Protein AF-A0A845Z7H1-F1 (afdb_monomer)

pLDDT: mean 70.72, std 16.54, range [29.42, 92.0]

Radius of gyration: 44.75 Å; Cα contacts (8 Å, |Δi|>4): 327; chains: 1; bounding box: 101×128×106 Å

Nearest PDB structures (foldseek):
  3zx6-assembly1_B  TM=3.734E-01  e=5.356E+00  Archaeoglobus fulgidus DSM 4304
  8snb-assembly1_8K  TM=3.273E-01  e=9.529E+00  Strongylocentrotus purpuratus
  8i7r-assembly1_Fm  TM=1.795E-01  e=5.356E+00  Mus musculus

Foldseek 3Di:
DDPPPDPVVVVVCVVVVCLVVLLVVLLVVLVVLLVVLVVLLVVLVVVLVVLLVVLLVLQLVLCCVVVVQDQPCDDPNGGPSSVVSNCLSVPLLVLLLCVLVVVQVVPDPPPPDRVSVVSLVVQLVSQLSSQLSVVVVPDPDDPVSSVVSSVSSNCSSVSSNVSSNSSNVSVVSSVVSVVQSVCCVPPVDRPPDPDDVVVVVVVVVVVVVVVVVVVVVVVVVVVVVVVVVVVVVVVVVVVVVVVVVVVVVVVVVVVVVVVVV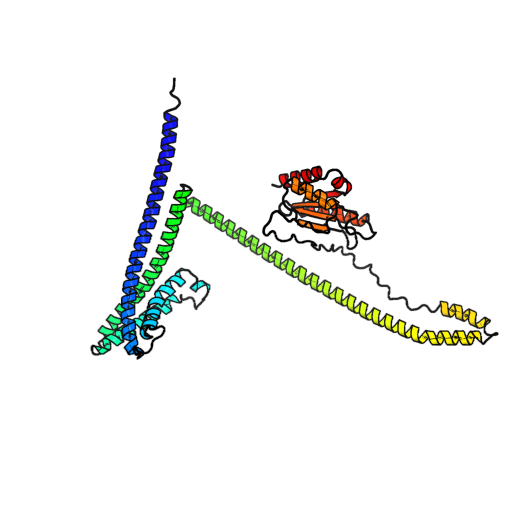VVVVVVVVVVVVVVVVVVVDPPCVVVCVVVVVVVVVPDDPDDPPPPPPPDPDQDFDFDFDDDDDDDDDDPPDPPDPPQDDPLRVLLVVLLVVVVHDAFRWGWDFSDPQAAIWIWTHPPVQLEIETEPPRPRPHDPDYDDPVSVVSVVVVCCCSCPPVVHHYHYDYSVRSVVCSNVVSVVVVVSSVVRD

Sequence (449 aa):
MNEFSSNNQEKLYEQIENKKEYREQLEDRYRNQENTAFFAICLFTTFLLISSIAQFAILDYAFEILLNLDNYEQIFNIPIKTLISLLVTAFLPVACIIDESGILQKRLKFLGISLIWFLFFADICLTFRAISTISSISASKDIWIAVTSLVIAAVLSTSTLYLSGAIVKLFHNWEKARNYLKTVNIYGVDPKPLYKDAEQIKLSEEKEAAKQEAKEAREELEEEKARYEEQIISQETKYTQKIQGLEDKLINYKEYSDSMFELKKNFNPVKKLIVDFASQGKNIFEKLSSLDESVKELNFPQPPQIDVSLDSSDEVIEKPTYYWANYDKSEENLRLPSELSPVGYLLFEAIQKEHLPKPIVREYAPKEGLPKCLVLDFDDYNVVVYCRDEKFKGKETKWNAEDEINFKSRLNNQQSIEGIQGLVFTVEEIMNNPSKISAQIKDIISSKV

Secondary structure (DSSP, 8-state):
---SSHHHHHHHHHHHHHHHHHHHHHHHHHHHHHHHHHHHHHHHHHHHHHHHHHHHHHHHHHHHHHS---TT-EETTEEHHHHHHHHHHHHHHHHHHHHHTTHHHHH---TTS-HHHHHHHHHHHHHHHHHHHHHHTTSS--HHHHHHHHHHHHHHHHHHHHHHHHHHHHHHHHHHHHHHHHHHHHH-S-SS----HHHHHHHHHHHHHHHHHHHHHHHHHHHHHHHHHHHHHHHHHHHHHHHHHHHHHHHHHHHHHHHHHHHHHHHHHHHHHHHHHHHH-TT-HHHHHHHHHHHHS--PPPPP-----S------------PPPP--S-TT-----TT--HHHHHHHHHHHHTTPPPPEEEEE-SSTTSPPEEEEEEGGGTEEEEEE-TTTT--SPPP-HHHHHHHHHHHHHHHHTS--EEEEEEHHHHHH-HHHHHHHHHHHHHT--

Mean predicted aligned error: 22.83 Å

Structure (mmCIF, N/CA/C/O backbone):
data_AF-A0A845Z7H1-F1
#
_entry.id   AF-A0A845Z7H1-F1
#
loop_
_atom_site.group_PDB
_atom_site.id
_atom_site.type_symbol
_atom_site.label_atom_id
_atom_site.label_alt_id
_atom_site.label_comp_id
_atom_site.label_asym_id
_atom_site.label_entity_id
_atom_site.label_seq_id
_atom_site.pdbx_PDB_ins_code
_atom_site.Cartn_x
_atom_site.Cartn_y
_atom_site.Cartn_z
_atom_site.occupancy
_atom_site.B_iso_or_equiv
_atom_site.auth_seq_id
_atom_site.auth_comp_id
_atom_site.auth_asym_id
_atom_site.auth_atom_id
_atom_site.pdbx_PDB_model_num
ATOM 1 N N . MET A 1 1 ? -3.050 66.539 15.053 1.00 35.22 1 MET A N 1
ATOM 2 C CA . MET A 1 1 ? -2.921 66.350 13.595 1.00 35.22 1 MET A CA 1
ATOM 3 C C . MET A 1 1 ? -1.878 65.259 13.394 1.00 35.22 1 MET A C 1
ATOM 5 O O . MET A 1 1 ? -0.847 65.311 14.042 1.00 35.22 1 MET A O 1
ATOM 9 N N . ASN A 1 2 ? -2.268 64.232 12.649 1.00 42.84 2 ASN A N 1
ATOM 10 C CA . ASN A 1 2 ? -1.653 62.924 12.394 1.00 42.84 2 ASN A CA 1
ATOM 11 C C . ASN A 1 2 ? -0.112 62.840 12.336 1.00 42.84 2 ASN A C 1
ATOM 13 O O . ASN A 1 2 ? 0.478 63.271 11.356 1.00 42.84 2 ASN A O 1
ATOM 17 N N . GLU A 1 3 ? 0.504 62.139 13.293 1.00 37.88 3 GLU A N 1
ATOM 18 C CA . GLU A 1 3 ? 1.845 61.528 13.130 1.00 37.88 3 GLU A CA 1
ATOM 19 C C . GLU A 1 3 ? 1.884 60.044 13.553 1.00 37.88 3 GLU A C 1
ATOM 21 O O . GLU A 1 3 ? 2.916 59.388 13.476 1.00 37.88 3 GLU A O 1
ATOM 26 N N . PHE A 1 4 ? 0.745 59.464 13.948 1.00 36.88 4 PHE A N 1
ATOM 27 C CA . PHE A 1 4 ? 0.695 58.111 14.516 1.00 36.88 4 PHE A CA 1
ATOM 28 C C . PHE A 1 4 ? 0.418 56.978 13.513 1.00 36.88 4 PHE A C 1
ATOM 30 O O . PHE A 1 4 ? 0.150 55.859 13.947 1.00 36.88 4 PHE A O 1
ATOM 37 N N . SER A 1 5 ? 0.466 57.213 12.192 1.00 51.06 5 SER A N 1
ATOM 38 C CA . SER A 1 5 ? 0.047 56.173 11.232 1.00 51.06 5 SER A CA 1
ATOM 39 C C . SER A 1 5 ? 0.979 55.830 10.072 1.00 51.06 5 SER A C 1
ATOM 41 O O . SER A 1 5 ? 0.705 54.816 9.449 1.00 51.06 5 SER A O 1
ATOM 43 N N . SER A 1 6 ? 2.071 56.544 9.771 1.00 46.03 6 SER A N 1
ATOM 44 C CA . SER A 1 6 ? 2.917 56.142 8.624 1.00 46.03 6 SER A CA 1
ATOM 45 C C . SER A 1 6 ? 3.868 54.990 8.968 1.00 46.03 6 SER A C 1
ATOM 47 O O . SER A 1 6 ? 3.878 53.976 8.284 1.00 46.03 6 SER A O 1
ATOM 49 N N . ASN A 1 7 ? 4.580 55.084 10.093 1.00 43.78 7 ASN A N 1
ATOM 50 C CA . ASN A 1 7 ? 5.677 54.169 10.438 1.00 43.78 7 ASN A CA 1
ATOM 51 C C . ASN A 1 7 ? 5.209 52.740 10.801 1.00 43.78 7 ASN A C 1
ATOM 53 O O . ASN A 1 7 ? 5.903 51.753 10.567 1.00 43.78 7 ASN A O 1
ATOM 57 N N . ASN A 1 8 ? 4.005 52.616 11.371 1.00 44.16 8 ASN A N 1
ATOM 58 C CA . ASN A 1 8 ? 3.386 51.314 11.649 1.00 44.16 8 ASN A CA 1
ATOM 59 C C . ASN A 1 8 ? 2.698 50.723 10.414 1.00 44.16 8 ASN A C 1
ATOM 61 O O . ASN A 1 8 ? 2.607 49.504 10.312 1.00 44.16 8 ASN A O 1
ATOM 65 N N . GLN A 1 9 ? 2.229 51.561 9.482 1.00 40.62 9 GLN A N 1
ATOM 66 C CA . GLN A 1 9 ? 1.719 51.085 8.199 1.00 40.62 9 GLN A CA 1
ATOM 67 C C . GLN A 1 9 ? 2.874 50.598 7.321 1.00 40.62 9 GLN A C 1
ATOM 69 O O . GLN A 1 9 ? 2.785 49.481 6.835 1.00 40.62 9 GLN A O 1
ATOM 74 N N . GLU A 1 10 ? 3.977 51.343 7.200 1.00 42.78 10 GLU A N 1
ATOM 75 C CA . GLU A 1 10 ? 5.182 50.918 6.463 1.00 42.78 10 GLU A CA 1
ATOM 76 C C . GLU A 1 10 ? 5.733 49.580 6.961 1.00 42.78 10 GLU A C 1
ATOM 78 O O . GLU A 1 10 ? 5.931 48.680 6.155 1.00 42.78 10 GLU A O 1
ATOM 83 N N . LYS A 1 11 ? 5.867 49.379 8.281 1.00 46.50 11 LYS A N 1
ATOM 84 C CA . LYS A 1 11 ? 6.309 48.084 8.837 1.00 46.50 11 LYS A CA 1
ATOM 85 C C . LYS A 1 11 ? 5.337 46.933 8.572 1.00 46.50 11 LYS A C 1
ATOM 87 O O . LYS A 1 11 ? 5.766 45.790 8.419 1.00 46.50 11 LYS A O 1
ATOM 92 N N . LEU A 1 12 ? 4.032 47.210 8.552 1.00 36.19 12 LEU A N 1
ATOM 93 C CA . LEU A 1 12 ? 3.015 46.205 8.241 1.00 36.19 12 LEU A CA 1
ATOM 94 C C . LEU A 1 12 ? 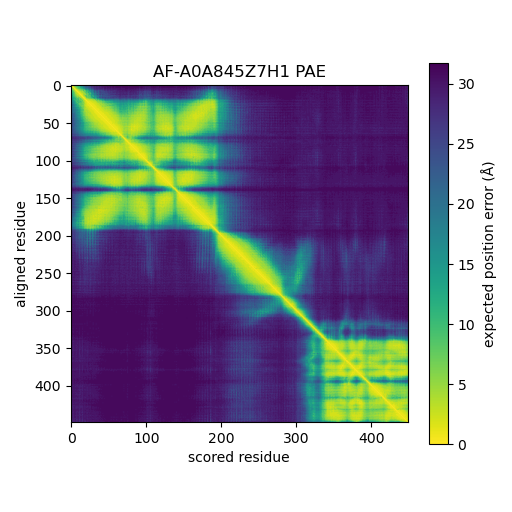3.033 45.864 6.743 1.00 36.19 12 LEU A C 1
ATOM 96 O O . LEU A 1 12 ? 2.960 44.690 6.390 1.00 36.19 12 LEU A O 1
ATOM 100 N N . TYR A 1 13 ? 3.174 46.872 5.878 1.00 37.25 13 TYR A N 1
ATOM 101 C CA . TYR A 1 13 ? 3.313 46.702 4.434 1.00 37.25 13 TYR A CA 1
ATOM 102 C C . TYR A 1 13 ? 4.605 45.959 4.090 1.00 37.25 13 TYR A C 1
ATOM 104 O O . TYR A 1 13 ? 4.512 44.966 3.385 1.00 37.25 13 TYR A O 1
ATOM 112 N N . GLU A 1 14 ? 5.753 46.296 4.685 1.00 44.53 14 GLU A N 1
ATOM 113 C CA . GLU A 1 14 ? 7.002 45.533 4.530 1.00 44.53 14 GLU A CA 1
ATOM 114 C C . GLU A 1 14 ? 6.858 44.077 4.995 1.00 44.53 14 GLU A C 1
ATOM 116 O O . GLU A 1 14 ? 7.369 43.172 4.342 1.00 44.53 14 GLU A O 1
ATOM 121 N N . GLN A 1 15 ? 6.170 43.797 6.110 1.00 48.41 15 GLN A N 1
ATOM 122 C CA . GLN A 1 15 ? 5.956 42.413 6.563 1.00 48.41 15 GLN A CA 1
ATOM 123 C C . GLN A 1 15 ? 5.008 41.620 5.653 1.00 48.41 15 GLN A C 1
ATOM 125 O O . GLN A 1 15 ? 5.176 40.408 5.497 1.00 48.41 15 GLN A O 1
ATOM 130 N N . ILE A 1 16 ? 4.001 42.274 5.072 1.00 47.12 16 ILE A N 1
ATOM 131 C CA . ILE A 1 16 ? 3.050 41.658 4.138 1.00 47.12 16 ILE A CA 1
ATOM 132 C C . ILE A 1 16 ? 3.704 41.457 2.764 1.00 47.12 16 ILE A C 1
ATOM 134 O O . ILE A 1 16 ? 3.537 40.400 2.157 1.00 47.12 16 ILE A O 1
ATOM 138 N N . GLU A 1 17 ? 4.481 42.433 2.303 1.00 43.88 17 GLU A N 1
ATOM 139 C CA . GLU A 1 17 ? 5.215 42.420 1.039 1.00 43.88 17 GLU A CA 1
ATOM 140 C C . GLU A 1 17 ? 6.346 41.388 1.076 1.00 43.88 17 GLU A C 1
ATOM 142 O O . GLU A 1 17 ? 6.389 40.533 0.198 1.00 43.88 17 GLU A O 1
ATOM 147 N N . ASN A 1 18 ? 7.125 41.313 2.164 1.00 55.19 18 ASN A N 1
ATOM 148 C CA . ASN A 1 18 ? 8.117 40.247 2.361 1.00 55.19 18 ASN A CA 1
ATOM 149 C C . ASN A 1 18 ? 7.481 38.848 2.416 1.00 55.19 18 ASN A C 1
ATOM 151 O O . ASN A 1 18 ? 8.069 37.889 1.924 1.00 55.19 18 ASN A O 1
ATOM 155 N N . LYS A 1 19 ? 6.274 38.691 2.984 1.00 63.94 19 LYS A N 1
ATOM 156 C CA . LYS A 1 19 ? 5.549 37.403 2.960 1.00 63.94 19 LYS A CA 1
ATOM 157 C C . LYS A 1 19 ? 5.060 37.036 1.562 1.00 63.94 19 LYS A C 1
ATOM 159 O O . LYS A 1 19 ? 5.044 35.855 1.219 1.00 63.94 19 LYS A O 1
ATOM 164 N N . LYS A 1 20 ? 4.650 38.026 0.769 1.00 69.44 20 LYS A N 1
ATOM 165 C CA . LYS A 1 20 ? 4.206 37.827 -0.612 1.00 69.44 20 LYS A CA 1
ATOM 166 C C . LYS A 1 20 ? 5.384 37.499 -1.528 1.00 69.44 20 LYS A C 1
ATOM 168 O O . LYS A 1 20 ? 5.313 36.514 -2.251 1.00 69.44 20 LYS A O 1
ATOM 173 N N . GLU A 1 21 ? 6.478 38.244 -1.426 1.00 74.62 21 GLU A N 1
ATOM 174 C CA . GLU A 1 21 ? 7.704 38.010 -2.190 1.00 74.62 21 GLU A CA 1
ATOM 175 C C . GLU A 1 21 ? 8.341 36.662 -1.821 1.00 74.62 21 GLU A C 1
ATOM 177 O O . GLU A 1 21 ? 8.703 35.880 -2.697 1.00 74.62 21 GLU A O 1
ATOM 182 N N . TYR A 1 22 ? 8.387 36.314 -0.530 1.00 74.25 22 TYR A N 1
ATOM 183 C CA . TYR A 1 22 ? 8.849 34.999 -0.075 1.00 74.25 22 TYR A CA 1
ATOM 184 C C . TYR A 1 22 ? 7.994 33.854 -0.632 1.00 74.25 22 TYR A C 1
ATOM 186 O O . TYR A 1 22 ? 8.519 32.820 -1.051 1.00 74.25 22 TYR A O 1
ATOM 194 N N . ARG A 1 23 ? 6.671 34.038 -0.677 1.00 74.00 23 ARG A N 1
ATOM 195 C CA . ARG A 1 23 ? 5.751 33.073 -1.279 1.00 74.00 23 ARG A CA 1
ATOM 196 C C . ARG A 1 23 ? 5.980 32.938 -2.785 1.00 74.00 23 ARG A C 1
ATOM 198 O O . ARG A 1 23 ? 6.077 31.813 -3.259 1.00 74.00 23 ARG A O 1
ATOM 205 N N . GLU A 1 24 ? 6.117 34.043 -3.514 1.00 82.69 24 GLU A N 1
ATOM 206 C CA . GLU A 1 24 ? 6.409 34.037 -4.956 1.00 82.69 24 GLU A CA 1
ATOM 207 C C . GLU A 1 24 ? 7.746 33.331 -5.250 1.00 82.69 24 GLU A C 1
ATOM 209 O O . GLU A 1 24 ? 7.812 32.466 -6.121 1.00 82.69 24 GLU A O 1
ATOM 214 N N . GLN A 1 25 ? 8.785 33.579 -4.444 1.00 82.62 25 GLN A N 1
ATOM 215 C CA . GLN A 1 25 ? 10.073 32.883 -4.553 1.00 82.62 25 GLN A CA 1
ATOM 216 C C . GLN A 1 25 ? 9.963 31.367 -4.300 1.00 82.62 25 GLN A C 1
ATOM 218 O O . GLN A 1 25 ? 10.663 30.574 -4.941 1.00 82.62 25 GLN A O 1
ATOM 223 N N . LEU A 1 26 ? 9.110 30.938 -3.363 1.00 79.75 26 LEU A N 1
ATOM 224 C CA . LEU A 1 26 ? 8.844 29.519 -3.109 1.00 79.75 26 LEU A CA 1
ATOM 225 C C . LEU A 1 26 ? 8.055 28.876 -4.253 1.00 79.75 26 LEU A C 1
ATOM 227 O O . LEU A 1 26 ? 8.412 27.779 -4.691 1.00 79.75 26 LEU A O 1
AT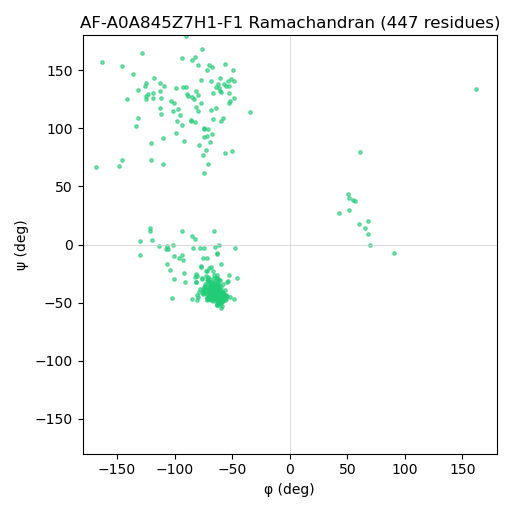OM 231 N N . GLU A 1 27 ? 7.016 29.550 -4.747 1.00 85.31 27 GLU A N 1
ATOM 232 C CA . GLU A 1 27 ? 6.223 29.096 -5.891 1.00 85.31 27 GLU A CA 1
ATOM 233 C C . GLU A 1 27 ? 7.120 28.919 -7.122 1.00 85.31 27 GLU A C 1
ATOM 235 O O . GLU A 1 27 ? 7.133 27.836 -7.711 1.00 85.31 27 GLU A O 1
ATOM 240 N N . ASP A 1 28 ? 7.962 29.903 -7.447 1.00 88.25 28 ASP A N 1
ATOM 241 C CA . ASP A 1 28 ? 8.899 29.825 -8.571 1.00 88.25 28 ASP A CA 1
ATOM 242 C C . ASP A 1 28 ? 9.927 28.702 -8.405 1.00 88.25 28 ASP A C 1
ATOM 244 O O . ASP A 1 28 ? 10.210 27.963 -9.354 1.00 88.25 28 ASP A O 1
ATOM 248 N N . ARG A 1 29 ? 10.458 28.502 -7.193 1.00 84.94 29 ARG A N 1
ATOM 249 C CA . ARG A 1 29 ? 11.398 27.409 -6.911 1.00 84.94 29 ARG A CA 1
ATOM 250 C C . ARG A 1 29 ? 10.763 26.042 -7.157 1.00 84.94 29 ARG A C 1
ATOM 252 O O . ARG A 1 29 ? 11.363 25.208 -7.841 1.00 84.94 29 ARG A O 1
ATOM 259 N N . TYR A 1 30 ? 9.580 25.793 -6.594 1.00 85.19 30 TYR A N 1
ATOM 260 C CA . TYR A 1 30 ? 8.906 24.499 -6.727 1.00 85.19 30 TYR A CA 1
ATOM 261 C C . TYR A 1 30 ? 8.366 24.275 -8.139 1.00 85.19 30 TYR A C 1
ATOM 263 O O . TYR A 1 30 ? 8.460 23.160 -8.652 1.00 85.19 30 TYR A O 1
ATOM 271 N N . ARG A 1 31 ? 7.915 25.332 -8.817 1.00 87.38 31 ARG A N 1
ATOM 272 C CA . ARG A 1 31 ? 7.506 25.286 -10.223 1.00 87.38 31 ARG A CA 1
ATOM 273 C C . ARG A 1 31 ? 8.679 24.991 -11.154 1.00 87.38 31 ARG A C 1
ATOM 275 O O . ARG A 1 31 ? 8.542 24.204 -12.087 1.00 87.38 31 ARG A O 1
ATOM 282 N N . ASN A 1 32 ? 9.856 25.556 -10.886 1.00 89.31 32 ASN A N 1
ATOM 283 C CA . ASN A 1 32 ? 11.059 25.238 -11.650 1.00 89.31 32 ASN A CA 1
ATOM 284 C C . ASN A 1 32 ? 11.520 23.787 -11.414 1.00 89.31 32 ASN A C 1
ATOM 286 O O . ASN A 1 32 ? 11.911 23.102 -12.360 1.00 89.31 32 ASN A O 1
ATOM 290 N N . GLN A 1 33 ? 11.423 23.283 -10.177 1.00 85.94 33 GLN A N 1
ATOM 291 C CA . GLN A 1 33 ? 11.688 21.871 -9.868 1.00 85.94 33 GLN A CA 1
ATOM 292 C C . GLN A 1 33 ? 10.708 20.929 -10.579 1.00 85.94 33 GLN A C 1
ATOM 294 O O . GLN A 1 33 ? 11.145 19.934 -11.156 1.00 85.94 33 GLN A O 1
ATOM 299 N N . GLU A 1 34 ? 9.413 21.257 -10.586 1.00 88.88 34 GLU A N 1
ATOM 300 C CA . GLU A 1 34 ? 8.383 20.516 -11.320 1.00 88.88 34 GLU A CA 1
ATOM 301 C C . GLU A 1 34 ? 8.698 20.479 -12.822 1.00 88.88 34 GLU A C 1
ATOM 303 O O . GLU A 1 34 ? 8.797 19.400 -13.406 1.00 88.88 34 GLU A O 1
ATOM 308 N N . ASN A 1 35 ? 8.933 21.641 -13.436 1.00 88.25 35 ASN A N 1
ATOM 309 C CA . ASN A 1 35 ? 9.219 21.751 -14.868 1.00 88.25 35 ASN A CA 1
ATOM 310 C C . ASN A 1 35 ? 10.500 21.009 -15.264 1.00 88.25 35 ASN A C 1
ATOM 312 O O . ASN A 1 35 ? 10.521 20.309 -16.275 1.00 88.25 35 ASN A O 1
ATOM 316 N N . THR A 1 36 ? 11.559 21.126 -14.460 1.00 89.25 36 THR A N 1
ATOM 317 C CA . THR A 1 36 ? 12.836 20.448 -14.719 1.00 89.25 36 THR A CA 1
ATOM 318 C C . THR A 1 36 ? 12.678 18.932 -14.624 1.00 89.25 36 THR A C 1
ATOM 320 O O . THR A 1 36 ? 13.153 18.209 -15.500 1.00 89.25 36 THR A O 1
ATOM 323 N N . ALA A 1 37 ? 11.977 18.437 -13.596 1.00 86.94 37 ALA A N 1
ATOM 324 C CA . ALA A 1 37 ? 11.709 17.010 -13.443 1.00 86.94 37 ALA A CA 1
ATOM 325 C C . ALA A 1 37 ? 10.843 16.478 -14.593 1.00 86.94 37 ALA A C 1
ATOM 327 O O . ALA A 1 37 ? 11.171 15.446 -15.174 1.00 86.94 37 ALA A O 1
ATOM 328 N N . PHE A 1 38 ? 9.793 17.207 -14.979 1.00 89.31 38 PHE A N 1
ATOM 329 C CA . PHE A 1 38 ? 8.931 16.841 -16.102 1.00 89.31 38 PHE A CA 1
ATOM 330 C C . PHE A 1 38 ? 9.697 16.791 -17.430 1.00 89.31 38 PHE A C 1
ATOM 332 O O . PHE A 1 38 ? 9.595 15.815 -18.172 1.00 89.31 38 PHE A O 1
ATOM 339 N N . PHE A 1 39 ? 10.520 17.804 -17.713 1.00 91.06 39 PHE A N 1
ATOM 340 C CA . PHE A 1 39 ? 11.345 17.829 -18.918 1.00 91.06 39 PHE A CA 1
ATOM 341 C C . PHE A 1 39 ? 12.339 16.658 -18.953 1.00 91.06 39 PHE A C 1
ATOM 343 O O . PHE A 1 39 ? 12.476 15.995 -19.982 1.00 91.06 39 PHE A O 1
ATOM 350 N N . ALA A 1 40 ? 12.980 16.351 -17.821 1.00 89.44 40 ALA A N 1
ATOM 351 C CA . ALA A 1 40 ? 13.879 15.208 -17.703 1.00 89.44 40 ALA A CA 1
ATOM 352 C C . ALA A 1 40 ? 13.153 13.867 -17.921 1.00 89.44 40 ALA A C 1
ATOM 354 O O . ALA A 1 40 ? 13.683 13.000 -18.616 1.00 89.44 40 ALA A O 1
ATOM 355 N N . ILE A 1 41 ? 11.926 13.711 -17.403 1.00 90.31 41 ILE A N 1
ATOM 356 C CA . ILE A 1 41 ? 11.082 12.529 -17.655 1.00 90.31 41 ILE A CA 1
ATOM 357 C C . ILE A 1 41 ? 10.812 12.380 -19.153 1.00 90.31 41 ILE A C 1
ATOM 359 O O . ILE A 1 41 ? 11.030 11.300 -19.700 1.00 90.31 41 ILE A O 1
ATOM 363 N N . CYS A 1 42 ? 10.382 13.443 -19.836 1.00 90.50 42 CYS A N 1
ATOM 364 C CA . CYS A 1 42 ? 10.113 13.413 -21.277 1.00 90.50 42 CYS A CA 1
ATOM 365 C C . CYS A 1 42 ? 11.360 13.034 -22.089 1.00 90.50 42 CYS A C 1
ATOM 367 O O . CYS A 1 42 ? 11.291 12.198 -22.994 1.00 90.50 42 CYS A O 1
ATOM 369 N N . LEU A 1 43 ? 12.511 13.610 -21.739 1.00 92.00 43 LEU A N 1
ATOM 370 C CA . LEU A 1 43 ? 13.786 13.331 -22.392 1.00 92.00 43 LEU A CA 1
ATOM 371 C C . LEU A 1 43 ? 14.195 11.865 -22.201 1.00 92.00 43 LEU A C 1
ATOM 373 O O . LEU A 1 43 ? 14.444 11.170 -23.185 1.00 92.00 43 LEU A O 1
ATOM 377 N N . PHE A 1 44 ? 14.191 11.354 -20.967 1.00 89.81 44 PHE A N 1
ATOM 378 C CA . PHE A 1 44 ? 14.535 9.954 -20.700 1.00 89.81 44 PHE A CA 1
ATOM 379 C C . PHE A 1 44 ? 13.535 8.969 -21.293 1.00 89.81 44 PHE A C 1
ATOM 381 O O . PHE A 1 44 ? 13.950 7.930 -21.799 1.00 89.81 44 PHE A O 1
ATOM 388 N N . THR A 1 45 ? 12.247 9.309 -21.314 1.00 87.69 45 THR A N 1
ATOM 389 C CA . THR A 1 45 ? 11.226 8.492 -21.983 1.00 87.69 45 THR A CA 1
ATOM 390 C C . THR A 1 45 ? 11.504 8.412 -23.481 1.00 87.69 45 THR A C 1
ATOM 392 O O . THR A 1 45 ? 11.435 7.332 -24.053 1.00 87.69 45 THR A O 1
ATOM 395 N N . THR A 1 46 ? 11.898 9.521 -24.113 1.00 88.88 46 THR A N 1
ATOM 396 C CA . THR A 1 46 ? 12.258 9.541 -25.540 1.00 88.88 46 THR A CA 1
ATOM 397 C C . THR A 1 46 ? 13.477 8.656 -25.820 1.00 88.88 46 THR A C 1
ATOM 399 O O . THR A 1 46 ? 13.445 7.846 -26.745 1.00 88.88 46 THR A O 1
ATOM 402 N N . PHE A 1 47 ? 14.528 8.743 -24.996 1.00 87.88 47 PHE A N 1
ATOM 403 C CA . PHE A 1 47 ? 15.701 7.867 -25.120 1.00 87.88 47 PHE A CA 1
ATOM 404 C C . PHE A 1 47 ? 15.356 6.390 -24.913 1.00 87.88 47 PHE A C 1
ATOM 406 O O . PHE A 1 47 ? 15.815 5.543 -25.681 1.00 87.88 47 PHE A O 1
ATOM 413 N N . LEU A 1 48 ? 14.521 6.084 -23.917 1.00 88.25 48 LEU A N 1
ATOM 414 C CA . LEU A 1 48 ? 14.044 4.729 -23.658 1.00 88.25 48 LEU A CA 1
ATOM 415 C C . LEU A 1 48 ? 13.284 4.179 -24.869 1.00 88.25 48 LEU A C 1
ATOM 417 O O . LEU A 1 48 ? 13.502 3.036 -25.263 1.00 88.25 48 LEU A O 1
ATOM 421 N N . LEU A 1 49 ? 12.430 4.998 -25.484 1.00 87.00 49 LEU A N 1
ATOM 422 C CA . LEU A 1 49 ? 11.613 4.622 -26.636 1.00 87.00 49 LEU A CA 1
ATOM 423 C C . LEU A 1 49 ? 12.490 4.327 -27.861 1.00 87.00 49 LEU A C 1
ATOM 425 O O . LEU A 1 49 ? 12.315 3.294 -28.500 1.00 87.00 49 LEU A O 1
ATOM 429 N N . ILE A 1 50 ? 13.488 5.172 -28.140 1.00 86.75 50 ILE A N 1
ATOM 430 C CA . ILE A 1 50 ? 14.454 4.947 -29.229 1.00 86.75 50 ILE A CA 1
ATOM 431 C C . ILE A 1 50 ? 15.239 3.646 -29.002 1.00 86.75 50 ILE A C 1
ATOM 433 O O . ILE A 1 50 ? 15.341 2.828 -29.915 1.00 86.75 50 ILE A O 1
ATOM 437 N N . SER A 1 51 ? 15.756 3.434 -27.786 1.00 85.81 51 SER A N 1
ATOM 438 C CA . SER A 1 51 ? 16.501 2.218 -27.423 1.00 85.81 51 SER A CA 1
ATOM 439 C C . SER A 1 51 ? 15.633 0.960 -27.557 1.00 85.81 51 SER A C 1
ATOM 441 O O . SER A 1 51 ? 16.041 -0.029 -28.165 1.00 85.81 51 SER A O 1
ATOM 443 N N . SER A 1 52 ? 14.383 1.040 -27.094 1.00 86.75 52 SER A N 1
ATOM 444 C CA . SER A 1 52 ? 13.412 -0.055 -27.177 1.00 86.75 52 SER A CA 1
ATOM 445 C C . SER A 1 52 ? 13.031 -0.373 -28.623 1.00 86.75 52 SER A C 1
ATOM 447 O O . SER A 1 52 ? 12.996 -1.539 -28.993 1.00 86.75 52 SER A O 1
ATOM 449 N N . ILE A 1 53 ? 12.803 0.631 -29.480 1.00 87.81 53 ILE A N 1
ATOM 450 C CA . ILE A 1 53 ? 12.529 0.405 -30.911 1.00 87.81 53 ILE A CA 1
ATOM 451 C C . ILE A 1 53 ? 13.721 -0.276 -31.590 1.00 87.81 53 ILE A C 1
ATOM 453 O O . ILE A 1 53 ? 13.527 -1.202 -32.378 1.00 87.81 53 ILE A O 1
ATOM 457 N N . ALA A 1 54 ? 14.949 0.154 -31.282 1.00 86.44 54 ALA A N 1
ATOM 458 C CA . ALA A 1 54 ? 16.153 -0.459 -31.834 1.00 86.44 54 ALA A CA 1
ATOM 459 C C . ALA A 1 54 ? 16.279 -1.931 -31.411 1.00 86.44 54 ALA A C 1
ATOM 461 O O . ALA A 1 54 ? 16.513 -2.797 -32.254 1.00 86.44 54 ALA A O 1
ATOM 462 N N . GLN A 1 55 ? 16.062 -2.226 -30.127 1.00 87.44 55 GLN A N 1
ATOM 463 C CA . GLN A 1 55 ? 16.071 -3.592 -29.612 1.00 87.44 55 GLN A CA 1
ATOM 464 C C . GLN A 1 55 ? 14.953 -4.440 -30.235 1.00 87.44 55 GLN A C 1
ATOM 466 O O . GLN A 1 55 ? 15.208 -5.551 -30.690 1.00 87.44 55 GLN A O 1
ATOM 471 N N . PHE A 1 56 ? 13.738 -3.901 -30.331 1.00 90.06 56 PHE A N 1
ATOM 472 C CA . PHE A 1 56 ? 12.595 -4.563 -30.955 1.00 90.06 56 PHE A CA 1
ATOM 473 C C . PHE A 1 56 ? 12.871 -4.948 -32.412 1.00 90.06 56 PHE A C 1
ATOM 475 O O . PHE A 1 56 ? 12.638 -6.093 -32.787 1.00 90.06 56 PHE A O 1
ATOM 482 N N . ALA A 1 57 ? 13.414 -4.032 -33.219 1.00 87.62 57 ALA A N 1
ATOM 483 C CA . ALA A 1 57 ? 13.722 -4.299 -34.624 1.00 87.62 57 ALA A CA 1
ATOM 484 C C . ALA A 1 57 ? 14.760 -5.424 -34.787 1.00 87.62 57 ALA A C 1
ATOM 486 O O . ALA A 1 57 ? 14.631 -6.275 -35.667 1.00 87.62 57 ALA A O 1
ATOM 487 N N . ILE A 1 58 ? 15.770 -5.455 -33.910 1.00 86.38 58 ILE A N 1
ATOM 488 C CA . ILE A 1 58 ? 16.777 -6.523 -33.871 1.00 86.38 58 ILE A CA 1
ATOM 489 C C . ILE A 1 58 ? 16.126 -7.865 -33.514 1.00 86.38 58 ILE A C 1
ATOM 491 O O . ILE A 1 58 ? 16.419 -8.876 -34.150 1.00 86.38 58 ILE A O 1
ATOM 495 N N . LEU A 1 59 ? 15.249 -7.888 -32.507 1.00 86.56 59 LEU A N 1
ATOM 496 C CA . LEU A 1 59 ? 14.589 -9.111 -32.050 1.00 86.56 59 LEU A CA 1
ATOM 497 C C . LEU A 1 59 ? 13.574 -9.647 -33.061 1.00 86.56 59 LEU A C 1
ATOM 499 O O . LEU A 1 59 ? 13.568 -10.846 -33.317 1.00 86.56 59 LEU A O 1
ATOM 503 N N . ASP A 1 60 ? 12.761 -8.781 -33.670 1.00 86.31 60 ASP A N 1
ATOM 504 C CA . ASP A 1 60 ? 11.763 -9.158 -34.682 1.00 86.31 60 ASP A CA 1
ATOM 505 C C . ASP A 1 60 ? 12.416 -9.840 -35.886 1.00 86.31 60 ASP A C 1
ATOM 507 O O . ASP A 1 60 ? 11.998 -10.928 -36.285 1.00 86.31 60 ASP A O 1
ATOM 511 N N . TYR A 1 61 ? 13.517 -9.271 -36.382 1.00 84.69 61 TYR A N 1
ATOM 512 C CA . TYR A 1 61 ? 14.276 -9.876 -37.471 1.00 84.69 61 TYR A CA 1
ATOM 513 C C . TYR A 1 61 ? 15.013 -11.154 -37.032 1.00 84.69 61 TYR A C 1
ATOM 515 O O . TYR A 1 61 ? 15.044 -12.144 -37.761 1.00 84.69 61 TYR A O 1
ATOM 523 N N . ALA A 1 62 ? 15.591 -11.184 -35.827 1.00 85.19 62 ALA A N 1
ATOM 524 C CA . ALA A 1 62 ? 16.295 -12.370 -35.343 1.00 85.19 62 ALA A CA 1
ATOM 525 C C . ALA A 1 62 ? 15.365 -13.555 -35.056 1.00 85.19 62 ALA A C 1
ATOM 527 O O . ALA A 1 62 ? 15.769 -14.693 -35.277 1.00 85.19 62 ALA A O 1
ATOM 528 N N . PHE A 1 63 ? 14.150 -13.327 -34.551 1.00 84.31 63 PHE A N 1
ATOM 529 C CA . PHE A 1 63 ? 13.204 -14.399 -34.228 1.00 84.31 63 PHE A CA 1
ATOM 530 C C . PHE A 1 63 ? 12.615 -15.075 -35.458 1.00 84.31 63 PHE A C 1
ATOM 532 O O . PHE A 1 63 ? 12.347 -16.273 -35.392 1.00 84.31 63 PHE A O 1
ATOM 539 N N . GLU A 1 64 ? 12.507 -14.370 -36.583 1.00 81.81 64 GLU A N 1
ATOM 540 C CA . GLU A 1 64 ? 12.217 -14.998 -37.876 1.00 81.81 64 GLU A CA 1
ATOM 541 C C . GLU A 1 64 ? 13.226 -16.118 -38.176 1.00 81.81 64 GLU A C 1
ATOM 543 O O . GLU A 1 64 ? 12.843 -17.235 -38.507 1.00 81.81 64 GLU A O 1
ATOM 548 N N . ILE A 1 65 ? 14.515 -15.856 -37.941 1.00 80.25 65 ILE A N 1
ATOM 549 C CA . ILE A 1 65 ? 15.603 -16.807 -38.199 1.00 80.25 65 ILE A CA 1
ATOM 550 C C . ILE A 1 65 ? 15.734 -17.857 -37.082 1.00 80.25 65 ILE A C 1
ATOM 552 O O . ILE A 1 65 ? 15.909 -19.042 -37.353 1.00 80.25 65 ILE A O 1
ATOM 556 N N . LEU A 1 66 ? 15.690 -17.435 -35.814 1.00 79.44 66 LEU A N 1
ATOM 557 C CA . LEU A 1 66 ? 15.969 -18.285 -34.648 1.00 79.44 66 LEU A CA 1
ATOM 558 C C . LEU A 1 66 ? 14.842 -19.265 -34.331 1.00 79.44 66 LEU A C 1
ATOM 560 O O . LEU A 1 66 ? 15.111 -20.369 -33.861 1.00 79.44 66 LEU A O 1
ATOM 564 N N . LEU A 1 67 ? 13.595 -18.840 -34.526 1.00 78.62 67 LEU A N 1
ATOM 565 C CA . LEU A 1 67 ? 12.407 -19.622 -34.190 1.00 78.62 67 LEU A CA 1
ATOM 566 C C . LEU A 1 67 ? 11.712 -20.177 -35.438 1.00 78.62 67 LEU A C 1
ATOM 568 O O . LEU A 1 67 ? 10.734 -20.904 -35.297 1.00 78.62 67 LEU A O 1
ATOM 572 N N . ASN A 1 68 ? 12.231 -19.868 -36.636 1.00 75.25 68 ASN A N 1
ATOM 573 C CA . ASN A 1 68 ? 11.650 -20.247 -37.924 1.00 75.25 68 ASN A CA 1
ATOM 574 C C . ASN A 1 68 ? 10.158 -19.866 -38.015 1.00 75.25 68 ASN A C 1
ATOM 576 O O . ASN A 1 68 ? 9.329 -20.651 -38.473 1.00 75.25 68 ASN A O 1
ATOM 580 N N . LEU A 1 69 ? 9.823 -18.684 -37.485 1.00 72.50 69 LEU A N 1
ATOM 581 C CA . LEU A 1 69 ? 8.457 -18.173 -37.414 1.00 72.50 69 LEU A CA 1
ATOM 582 C C . LEU A 1 69 ? 8.114 -17.467 -38.725 1.00 72.50 69 LEU A C 1
ATOM 584 O O . LEU A 1 69 ? 8.579 -16.354 -38.979 1.00 72.50 69 LEU A O 1
ATOM 588 N N . ASP A 1 70 ? 7.277 -18.110 -39.534 1.00 64.81 70 ASP A N 1
ATOM 589 C CA . ASP A 1 70 ? 6.759 -17.538 -40.773 1.00 64.81 70 ASP A CA 1
ATOM 590 C C . ASP A 1 70 ? 5.737 -16.418 -40.505 1.00 64.81 70 ASP A C 1
ATOM 592 O O . ASP A 1 70 ? 4.961 -16.454 -39.548 1.00 64.81 70 ASP A O 1
ATOM 596 N N . ASN A 1 71 ? 5.652 -15.446 -41.421 1.00 66.38 71 ASN A N 1
ATOM 597 C CA . ASN A 1 71 ? 4.701 -14.320 -41.345 1.00 66.38 71 ASN A CA 1
ATOM 598 C C . ASN A 1 71 ? 3.212 -14.738 -41.407 1.00 66.38 71 ASN A C 1
ATOM 600 O O . ASN A 1 71 ? 2.321 -13.898 -41.237 1.00 66.38 71 ASN A O 1
ATOM 604 N N . TYR A 1 72 ? 2.940 -16.016 -41.683 1.00 66.69 72 TYR A N 1
ATOM 605 C CA . TYR A 1 72 ? 1.598 -16.585 -41.783 1.00 66.69 72 TYR A CA 1
ATOM 606 C C . TYR A 1 72 ? 0.989 -16.931 -40.421 1.00 66.69 72 TYR A C 1
ATOM 608 O O . TYR A 1 72 ? -0.235 -16.934 -40.292 1.00 66.69 72 TYR A O 1
ATOM 616 N N . GLU A 1 73 ? 1.807 -17.183 -39.395 1.00 71.69 73 GLU A N 1
ATOM 617 C CA . GLU A 1 73 ? 1.308 -17.453 -38.049 1.00 71.69 73 GLU A CA 1
ATOM 618 C C . GLU A 1 73 ? 1.007 -16.129 -37.335 1.00 71.69 73 GLU A C 1
ATOM 620 O O . GLU A 1 73 ? 1.906 -15.378 -36.943 1.00 71.69 73 GLU A O 1
ATOM 625 N N . GLN A 1 74 ? -0.285 -15.816 -37.203 1.00 82.00 74 GLN A N 1
ATOM 626 C CA . GLN A 1 74 ? -0.767 -14.551 -36.651 1.00 82.00 74 GLN A CA 1
ATOM 627 C C . GLN A 1 74 ? -1.729 -14.777 -35.488 1.00 82.00 74 GLN A C 1
ATOM 629 O O . GLN A 1 74 ? -2.627 -15.616 -35.547 1.00 82.00 74 GLN A O 1
ATOM 634 N N . ILE A 1 75 ? -1.577 -13.962 -34.447 1.00 79.88 75 ILE A N 1
ATOM 635 C CA . ILE A 1 75 ? -2.523 -13.845 -33.338 1.00 79.88 75 ILE A CA 1
ATOM 636 C C . ILE A 1 75 ? -3.008 -12.392 -33.346 1.00 79.88 75 ILE A C 1
ATOM 638 O O . ILE A 1 75 ? -2.199 -11.470 -33.372 1.00 79.88 75 ILE A O 1
ATOM 642 N N . PHE A 1 76 ? -4.326 -12.171 -33.379 1.00 81.00 76 PHE A N 1
ATOM 643 C CA . PHE A 1 76 ? -4.928 -10.832 -33.528 1.00 81.00 76 PHE A CA 1
ATOM 644 C C . PHE A 1 76 ? -4.448 -10.044 -34.768 1.00 81.00 76 PHE A C 1
ATOM 646 O O . PHE A 1 76 ? -4.267 -8.832 -34.692 1.00 81.00 76 PHE A O 1
ATOM 653 N N . ASN A 1 77 ? -4.241 -10.713 -35.911 1.00 82.56 77 ASN A N 1
ATOM 654 C CA . ASN A 1 77 ? -3.679 -10.122 -37.142 1.00 82.56 77 ASN A CA 1
ATOM 655 C C . ASN A 1 77 ? -2.263 -9.528 -36.980 1.00 82.56 77 ASN A C 1
ATOM 657 O O . ASN A 1 77 ? -1.825 -8.734 -37.811 1.00 82.56 77 ASN A O 1
ATOM 661 N N . ILE A 1 78 ? -1.542 -9.900 -35.919 1.00 82.19 78 ILE A N 1
ATOM 662 C CA . ILE A 1 78 ? -0.145 -9.524 -35.694 1.00 82.19 78 ILE A CA 1
ATOM 663 C C . ILE A 1 78 ? 0.701 -10.801 -35.805 1.00 82.19 78 ILE A C 1
ATOM 665 O O . ILE A 1 78 ? 0.338 -11.811 -35.190 1.00 82.19 78 ILE A O 1
ATOM 669 N N . PRO A 1 79 ? 1.812 -10.798 -36.565 1.00 84.94 79 PRO A N 1
ATOM 670 C CA . PRO A 1 79 ? 2.720 -11.940 -36.623 1.00 84.94 79 PRO A CA 1
ATOM 671 C C . PRO A 1 79 ? 3.212 -12.338 -35.228 1.00 84.94 79 PRO A C 1
ATOM 673 O O . PRO A 1 79 ? 3.587 -11.477 -34.428 1.00 84.94 79 PRO A O 1
ATOM 676 N N . ILE A 1 80 ? 3.246 -13.641 -34.933 1.00 82.56 80 ILE A N 1
ATOM 677 C CA . ILE A 1 80 ? 3.668 -14.150 -33.615 1.00 82.56 80 ILE A CA 1
ATOM 678 C C . ILE A 1 80 ? 5.079 -13.662 -33.258 1.00 82.56 80 ILE A C 1
ATOM 680 O O . ILE A 1 80 ? 5.309 -13.256 -32.118 1.00 82.56 80 ILE A O 1
ATOM 684 N N . LYS A 1 81 ? 6.000 -13.613 -34.233 1.00 83.38 81 LYS A N 1
ATOM 685 C CA . LYS A 1 81 ? 7.363 -13.089 -34.035 1.00 83.38 81 LYS A CA 1
ATOM 686 C C . LYS A 1 81 ? 7.359 -11.660 -33.477 1.00 83.38 81 LYS A C 1
ATOM 688 O O . LYS A 1 81 ? 8.046 -11.377 -32.501 1.00 83.38 81 LYS A O 1
ATOM 693 N N . THR A 1 82 ? 6.489 -10.810 -34.012 1.00 84.69 82 THR A N 1
ATOM 694 C CA . THR A 1 82 ? 6.351 -9.400 -33.643 1.00 84.69 82 THR A CA 1
ATOM 695 C C . THR A 1 82 ? 5.756 -9.253 -32.251 1.00 84.69 82 THR A C 1
ATOM 697 O O . THR A 1 82 ? 6.187 -8.403 -31.473 1.00 84.69 82 THR A O 1
ATOM 700 N N . LEU A 1 83 ? 4.811 -10.123 -31.891 1.00 84.56 83 LEU A N 1
ATOM 701 C CA . LEU A 1 83 ? 4.212 -10.137 -30.560 1.00 84.56 83 LEU A CA 1
ATOM 702 C C . LEU A 1 83 ? 5.216 -10.584 -29.486 1.00 84.56 83 LEU A C 1
ATOM 704 O O . LEU A 1 83 ? 5.302 -9.956 -28.430 1.00 84.56 83 LEU A O 1
ATOM 708 N N . ILE A 1 84 ? 6.014 -11.619 -29.766 1.00 85.06 84 ILE A N 1
ATOM 709 C CA . ILE A 1 84 ? 7.068 -12.091 -28.857 1.00 85.06 84 ILE A CA 1
ATOM 710 C C . ILE A 1 84 ? 8.163 -11.028 -28.714 1.00 85.06 84 ILE A C 1
ATOM 712 O O . ILE A 1 84 ? 8.552 -10.718 -27.589 1.00 85.06 84 ILE A O 1
ATOM 716 N N . SER A 1 85 ? 8.621 -10.423 -29.813 1.00 85.50 85 SER A N 1
ATOM 717 C CA . SER A 1 85 ? 9.618 -9.344 -29.773 1.00 85.50 85 SER A CA 1
ATOM 718 C C . SER A 1 85 ? 9.147 -8.161 -28.942 1.00 85.50 85 SER A C 1
ATOM 720 O O . SER A 1 85 ? 9.885 -7.689 -28.083 1.00 85.50 85 SER A O 1
ATOM 722 N N . LEU A 1 86 ? 7.901 -7.722 -29.132 1.00 87.50 86 LEU A N 1
ATOM 723 C CA . LEU A 1 86 ? 7.329 -6.622 -28.360 1.00 87.50 86 LEU A CA 1
ATOM 724 C C . LEU A 1 86 ? 7.249 -6.959 -26.866 1.00 87.50 86 LEU A C 1
ATOM 726 O O . LEU A 1 86 ? 7.572 -6.118 -26.026 1.00 87.50 86 LEU A O 1
ATOM 730 N N . LEU A 1 87 ? 6.866 -8.194 -26.533 1.00 87.12 87 LEU A N 1
ATOM 731 C CA . LEU A 1 87 ? 6.783 -8.653 -25.150 1.00 87.12 87 LEU A CA 1
ATOM 732 C C . LEU A 1 87 ? 8.159 -8.693 -24.482 1.00 87.12 87 LEU A C 1
ATOM 734 O O . LEU A 1 87 ? 8.296 -8.193 -23.370 1.00 87.12 87 LEU A O 1
ATOM 738 N N . VAL A 1 88 ? 9.175 -9.235 -25.160 1.00 85.50 88 VAL A N 1
ATOM 739 C CA . VAL A 1 88 ? 10.548 -9.305 -24.636 1.00 85.50 88 VAL A CA 1
ATOM 740 C C . VAL A 1 88 ? 11.123 -7.904 -24.431 1.00 85.50 88 VAL A C 1
ATOM 742 O O . VAL A 1 88 ? 11.614 -7.609 -23.344 1.00 85.50 88 VAL A O 1
ATOM 745 N N . THR A 1 89 ? 10.983 -7.010 -25.415 1.00 87.00 89 THR A N 1
ATOM 746 C CA . THR A 1 89 ? 11.470 -5.626 -25.313 1.00 87.00 89 THR A CA 1
ATOM 747 C C . THR A 1 89 ? 10.782 -4.840 -24.193 1.00 87.00 89 THR A C 1
ATOM 749 O O . THR A 1 89 ? 11.426 -4.057 -23.498 1.00 87.00 89 THR A O 1
ATOM 752 N N . ALA A 1 90 ? 9.480 -5.044 -23.975 1.00 85.75 90 ALA A N 1
ATOM 753 C CA . ALA A 1 90 ? 8.746 -4.355 -22.914 1.00 85.75 90 ALA A CA 1
ATOM 754 C C . ALA A 1 90 ? 9.014 -4.931 -21.511 1.00 85.75 90 ALA A C 1
ATOM 756 O O . ALA A 1 90 ? 8.771 -4.251 -20.511 1.00 85.75 90 ALA A O 1
ATOM 757 N N . PHE A 1 91 ? 9.510 -6.168 -21.410 1.00 85.62 91 PHE A N 1
ATOM 758 C CA . PHE A 1 91 ? 9.576 -6.892 -20.142 1.00 85.62 91 PHE A CA 1
ATOM 759 C C . PHE A 1 91 ? 10.540 -6.259 -19.135 1.00 85.62 91 PHE A C 1
ATOM 761 O O . PHE A 1 91 ? 10.179 -6.081 -17.971 1.00 85.62 91 PHE A O 1
ATOM 768 N N . LEU A 1 92 ? 11.748 -5.884 -19.569 1.00 84.94 92 LEU A N 1
ATOM 769 C CA . LEU A 1 92 ? 12.773 -5.320 -18.685 1.00 84.94 92 LEU A CA 1
ATOM 770 C C . LEU A 1 92 ? 12.390 -3.923 -18.138 1.00 84.94 92 LEU A C 1
ATOM 772 O O . LEU A 1 92 ? 12.468 -3.740 -16.919 1.00 84.94 92 LEU A O 1
ATOM 776 N N . PRO A 1 93 ? 11.901 -2.965 -18.956 1.00 85.06 93 PRO A N 1
ATOM 777 C CA . PRO A 1 93 ? 11.370 -1.696 -18.453 1.00 85.06 93 PRO A CA 1
ATOM 778 C C . PRO A 1 93 ? 10.216 -1.868 -17.458 1.00 85.06 93 PRO A C 1
ATOM 780 O O . PRO A 1 93 ? 10.215 -1.248 -16.395 1.00 85.06 93 PRO A O 1
ATOM 783 N N . VAL A 1 94 ? 9.250 -2.744 -17.761 1.00 84.75 94 VAL A N 1
ATOM 784 C CA . VAL A 1 94 ? 8.091 -2.989 -16.886 1.00 84.75 94 VAL A CA 1
ATOM 785 C C . VAL A 1 94 ? 8.524 -3.626 -15.566 1.00 84.75 94 VAL A C 1
ATOM 787 O O . VAL A 1 94 ? 8.099 -3.181 -14.500 1.00 84.75 94 VAL A O 1
ATOM 790 N N . ALA A 1 95 ? 9.403 -4.628 -15.609 1.00 83.31 95 ALA A N 1
ATOM 791 C CA . ALA A 1 95 ? 9.928 -5.266 -14.408 1.00 83.31 95 ALA A CA 1
ATOM 792 C C . ALA A 1 95 ? 10.707 -4.279 -13.527 1.00 83.31 95 ALA A C 1
ATOM 794 O O . ALA A 1 95 ? 10.569 -4.317 -12.306 1.00 83.31 95 ALA A O 1
ATOM 795 N N . CYS A 1 96 ? 11.469 -3.363 -14.132 1.00 81.81 96 CYS A N 1
ATOM 796 C CA . CYS A 1 96 ? 12.195 -2.320 -13.408 1.00 81.81 96 CYS A CA 1
ATOM 797 C C . CYS A 1 96 ? 11.243 -1.378 -12.655 1.00 81.81 96 CYS A C 1
ATOM 799 O O . CYS A 1 96 ? 11.473 -1.077 -11.484 1.00 81.81 96 CYS A O 1
ATOM 801 N N . ILE A 1 97 ? 10.132 -0.980 -13.285 1.00 80.19 97 ILE A N 1
ATOM 802 C CA . ILE A 1 97 ? 9.108 -0.141 -12.644 1.00 80.19 97 ILE A CA 1
ATOM 803 C C . ILE A 1 97 ? 8.469 -0.859 -11.442 1.00 80.19 97 ILE A C 1
ATOM 805 O O . ILE A 1 97 ? 8.275 -0.247 -10.393 1.00 80.19 97 ILE A O 1
ATOM 809 N N . ILE A 1 98 ? 8.166 -2.156 -11.570 1.00 78.31 98 ILE A N 1
ATOM 810 C CA . ILE A 1 98 ? 7.555 -2.959 -10.492 1.00 78.31 98 ILE A CA 1
ATOM 811 C C . ILE A 1 98 ? 8.549 -3.220 -9.340 1.00 78.31 98 ILE A C 1
ATOM 813 O O . ILE A 1 98 ? 8.140 -3.351 -8.179 1.00 78.31 98 ILE A O 1
ATOM 817 N N . ASP A 1 99 ? 9.848 -3.311 -9.639 1.00 77.06 99 ASP A N 1
ATOM 818 C CA . ASP A 1 99 ? 10.893 -3.480 -8.622 1.00 77.06 99 ASP A CA 1
ATOM 819 C C . ASP A 1 99 ? 11.097 -2.193 -7.810 1.00 77.06 99 ASP A C 1
ATOM 821 O O . ASP A 1 99 ? 11.026 -2.226 -6.582 1.00 77.06 99 ASP A O 1
ATOM 825 N N . GLU A 1 100 ? 11.223 -1.037 -8.475 1.00 73.62 100 GLU A N 1
ATOM 826 C CA . GLU A 1 100 ? 11.334 0.276 -7.809 1.00 73.62 100 GLU A CA 1
ATOM 827 C C . GLU A 1 100 ? 10.071 0.634 -7.001 1.00 73.62 100 GLU A C 1
ATOM 829 O O . GLU A 1 100 ? 10.153 1.333 -5.992 1.00 73.62 100 GLU A O 1
ATOM 834 N N . SER A 1 101 ? 8.894 0.105 -7.362 1.00 68.56 101 SER A N 1
ATOM 835 C CA . SER A 1 101 ? 7.681 0.262 -6.548 1.00 68.56 101 SER A CA 1
ATOM 836 C C . SER A 1 101 ? 7.664 -0.617 -5.282 1.00 68.56 101 SER A C 1
ATOM 838 O O . SER A 1 101 ? 6.703 -0.574 -4.510 1.00 68.56 101 SER A O 1
ATOM 840 N N . GLY A 1 102 ? 8.680 -1.463 -5.065 1.00 67.12 102 GLY A N 1
ATOM 841 C CA . GLY A 1 102 ? 8.826 -2.338 -3.896 1.00 67.12 102 GLY A CA 1
ATOM 842 C C . GLY A 1 102 ? 7.800 -3.477 -3.810 1.00 67.12 102 GLY A C 1
ATOM 843 O O . GLY A 1 102 ? 7.706 -4.158 -2.786 1.00 67.12 102 GLY A O 1
ATOM 844 N N . ILE A 1 103 ? 7.003 -3.693 -4.863 1.00 66.75 103 ILE A N 1
ATOM 845 C CA . ILE A 1 103 ? 5.949 -4.722 -4.897 1.00 66.75 103 ILE A CA 1
ATOM 846 C C . ILE A 1 103 ? 6.578 -6.106 -5.064 1.00 66.75 103 ILE A C 1
ATOM 848 O O . ILE A 1 103 ? 6.188 -7.053 -4.376 1.00 66.75 103 ILE A O 1
ATOM 852 N N . LEU A 1 104 ? 7.577 -6.207 -5.945 1.00 60.56 104 LEU A N 1
ATOM 853 C CA . LEU A 1 104 ? 8.315 -7.438 -6.228 1.00 60.56 104 LEU A CA 1
ATOM 854 C C . LEU A 1 104 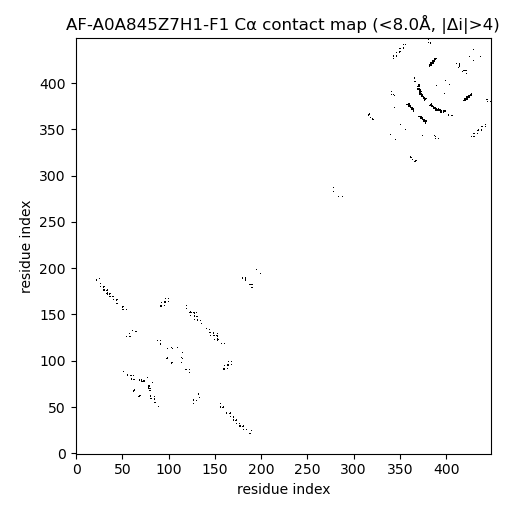? 9.039 -7.952 -4.978 1.00 60.56 104 LEU A C 1
ATOM 856 O O . LEU A 1 104 ? 8.840 -9.101 -4.588 1.00 60.56 104 LEU A O 1
ATOM 860 N N . GLN A 1 105 ? 9.763 -7.078 -4.277 1.00 62.50 105 GLN A N 1
ATOM 861 C CA . GLN A 1 105 ? 10.503 -7.432 -3.062 1.00 62.50 105 GLN A CA 1
ATOM 862 C C . GLN A 1 105 ? 9.592 -7.867 -1.897 1.00 62.50 105 GLN A C 1
ATOM 864 O O . GLN A 1 105 ? 9.962 -8.738 -1.109 1.00 62.50 105 GLN A O 1
ATOM 869 N N . LYS A 1 106 ? 8.379 -7.300 -1.792 1.00 62.50 106 LYS A N 1
ATOM 870 C CA . LYS A 1 106 ? 7.393 -7.675 -0.761 1.00 62.50 106 LYS A CA 1
ATOM 871 C C . LYS A 1 106 ? 6.725 -9.026 -1.023 1.00 62.50 106 LYS A C 1
ATOM 873 O O . LYS A 1 106 ? 6.382 -9.713 -0.065 1.00 62.50 106 LYS A O 1
ATOM 878 N N . ARG A 1 107 ? 6.501 -9.395 -2.291 1.00 61.62 107 ARG A N 1
ATOM 879 C CA . ARG A 1 107 ? 5.730 -10.599 -2.665 1.00 61.62 107 ARG A CA 1
ATOM 880 C C . ARG A 1 107 ? 6.588 -11.802 -3.052 1.00 61.62 107 ARG A C 1
ATOM 882 O O . ARG A 1 107 ? 6.163 -12.930 -2.833 1.00 61.62 107 ARG A O 1
ATOM 889 N N . LEU A 1 108 ? 7.779 -11.586 -3.602 1.00 58.09 108 LEU A N 1
ATOM 890 C CA . LEU A 1 108 ? 8.684 -12.634 -4.074 1.00 58.09 108 LEU A CA 1
ATOM 891 C C . LEU A 1 108 ? 10.012 -12.539 -3.315 1.00 58.09 108 LEU A C 1
ATOM 893 O O . LEU A 1 108 ? 10.961 -11.895 -3.753 1.00 58.09 108 LEU A O 1
ATOM 897 N N . LYS A 1 109 ? 10.092 -13.208 -2.158 1.00 51.62 109 LYS A N 1
ATOM 898 C CA . LYS A 1 109 ? 11.358 -13.422 -1.438 1.00 51.62 109 LYS A CA 1
ATOM 899 C C . LYS A 1 109 ? 12.176 -14.503 -2.151 1.00 51.62 109 LYS A C 1
ATOM 901 O O . LYS A 1 109 ? 12.211 -15.646 -1.707 1.00 51.62 109 LYS A O 1
ATOM 906 N N . PHE A 1 110 ? 12.816 -14.167 -3.265 1.00 53.59 110 PHE A N 1
ATOM 907 C CA . PHE A 1 110 ? 13.752 -15.077 -3.927 1.00 53.59 110 PHE A CA 1
ATOM 908 C C . PHE A 1 110 ? 15.188 -14.771 -3.484 1.00 53.59 110 PHE A C 1
ATOM 910 O O . PHE A 1 110 ? 15.709 -13.706 -3.789 1.00 53.59 110 PHE A O 1
ATOM 917 N N . LEU A 1 111 ? 15.802 -15.695 -2.731 1.00 53.22 111 LEU A N 1
ATOM 918 C CA . LEU A 1 111 ? 17.258 -15.876 -2.536 1.00 53.22 111 LEU A CA 1
ATOM 919 C C . LEU A 1 111 ? 18.139 -14.616 -2.323 1.00 53.22 111 LEU A C 1
ATOM 921 O O . LEU A 1 111 ? 19.325 -14.637 -2.632 1.00 53.22 111 LEU A O 1
ATOM 925 N N . GLY A 1 112 ? 17.596 -13.518 -1.791 1.00 57.47 112 GLY A N 1
ATOM 926 C CA . GLY A 1 112 ? 18.352 -12.296 -1.476 1.00 57.47 112 GLY A CA 1
ATOM 927 C C . GLY A 1 112 ? 18.860 -11.485 -2.680 1.00 57.47 112 GLY A C 1
ATOM 928 O O . GLY A 1 112 ? 19.463 -10.435 -2.474 1.00 57.47 112 GLY A O 1
ATOM 929 N N . ILE A 1 113 ? 18.601 -11.919 -3.919 1.00 62.78 113 ILE A N 1
ATOM 930 C CA . ILE A 1 113 ? 19.003 -11.231 -5.155 1.00 62.78 113 ILE A CA 1
ATOM 931 C C . ILE A 1 113 ? 17.734 -10.723 -5.842 1.00 62.78 113 ILE A C 1
ATOM 933 O O . ILE A 1 113 ? 16.816 -11.506 -6.085 1.00 62.78 113 ILE A O 1
ATOM 937 N N . SER A 1 114 ? 17.666 -9.423 -6.158 1.00 69.94 114 SER A N 1
ATOM 938 C CA . SER A 1 114 ? 16.498 -8.873 -6.864 1.00 69.94 114 SER A CA 1
ATOM 939 C C . SER A 1 114 ? 16.319 -9.574 -8.216 1.00 69.94 114 SER A C 1
ATOM 941 O O . SER A 1 114 ? 17.268 -9.690 -8.997 1.00 69.94 114 SER A O 1
ATOM 943 N N . LEU A 1 115 ? 15.086 -10.019 -8.491 1.00 75.38 115 LEU A N 1
ATOM 944 C CA . LEU A 1 115 ? 14.674 -10.683 -9.735 1.00 75.38 115 LEU A CA 1
ATOM 945 C C . LEU A 1 115 ? 15.065 -9.859 -10.975 1.00 75.38 115 LEU A C 1
ATOM 947 O O . LEU A 1 115 ? 15.311 -10.421 -12.043 1.00 75.38 115 LEU A O 1
ATOM 951 N N . ILE A 1 116 ? 15.182 -8.535 -10.824 1.00 80.56 116 ILE A N 1
ATOM 952 C CA . ILE A 1 116 ? 15.577 -7.626 -11.898 1.00 80.56 116 ILE A CA 1
ATOM 953 C C . ILE A 1 116 ? 16.948 -7.966 -12.492 1.00 80.56 116 ILE A C 1
ATOM 955 O O . ILE A 1 116 ? 17.128 -7.848 -13.699 1.00 80.56 116 ILE A O 1
ATOM 959 N N . TRP A 1 117 ? 17.895 -8.462 -11.686 1.00 81.88 117 TRP A N 1
ATOM 960 C CA . TRP A 1 117 ? 19.229 -8.825 -12.170 1.00 81.88 117 TRP A CA 1
ATOM 961 C C . TRP A 1 117 ? 19.192 -10.063 -13.057 1.00 81.88 117 TRP A C 1
ATOM 963 O O . TRP A 1 117 ? 19.871 -10.107 -14.078 1.00 81.88 117 TRP A O 1
ATOM 973 N N . PHE A 1 118 ? 18.359 -11.048 -12.714 1.00 83.12 118 PHE A N 1
ATOM 974 C CA . PHE A 1 118 ? 18.158 -12.219 -13.564 1.00 83.12 118 PHE A CA 1
ATOM 975 C C . PHE A 1 118 ? 17.556 -11.820 -14.917 1.00 83.12 118 PHE A C 1
ATOM 977 O O . PHE A 1 118 ? 18.039 -12.255 -15.962 1.00 83.12 118 PHE A O 1
ATOM 984 N N . LEU A 1 119 ? 16.546 -10.946 -14.900 1.00 84.94 119 LEU A N 1
ATOM 985 C CA . LEU A 1 119 ? 15.905 -10.441 -16.116 1.00 84.94 119 LEU A CA 1
ATOM 986 C C . LEU A 1 119 ? 16.855 -9.602 -16.969 1.00 84.94 119 LEU A C 1
ATOM 988 O O . LEU A 1 119 ? 16.868 -9.743 -18.186 1.00 84.94 119 LEU A O 1
ATOM 992 N N . PHE A 1 120 ? 17.696 -8.794 -16.332 1.00 87.00 120 PHE A N 1
ATOM 993 C CA . PHE A 1 120 ? 18.737 -8.023 -16.997 1.00 87.00 120 PHE A CA 1
ATOM 994 C C . PHE A 1 120 ? 19.744 -8.918 -17.734 1.00 87.00 120 PHE A C 1
ATOM 996 O O . PHE A 1 120 ? 20.025 -8.694 -18.910 1.00 87.00 120 PHE A O 1
ATOM 1003 N N . PHE A 1 121 ? 20.251 -9.974 -17.088 1.00 86.31 121 PHE A N 1
ATOM 1004 C CA . PHE A 1 121 ? 21.155 -10.916 -17.755 1.00 86.31 121 PHE A CA 1
ATOM 1005 C C . PHE A 1 121 ? 20.459 -11.699 -18.873 1.00 86.31 121 PHE A C 1
ATOM 1007 O O . PHE A 1 121 ? 21.064 -11.923 -19.923 1.00 86.31 121 PHE A O 1
ATOM 1014 N N . ALA A 1 122 ? 19.195 -12.085 -18.680 1.00 86.81 122 ALA A N 1
ATOM 1015 C CA . ALA A 1 122 ? 18.411 -12.759 -19.709 1.00 86.81 122 ALA A CA 1
ATOM 1016 C C . ALA A 1 122 ? 18.234 -11.877 -20.957 1.00 86.81 122 ALA A C 1
ATOM 1018 O O . ALA A 1 122 ? 18.435 -12.359 -22.072 1.00 86.81 122 ALA A O 1
ATOM 1019 N N . ASP A 1 123 ? 17.940 -10.590 -20.767 1.00 87.88 123 ASP A N 1
ATOM 1020 C CA . ASP A 1 123 ? 17.788 -9.611 -21.845 1.00 87.88 123 ASP A CA 1
ATOM 1021 C C . ASP A 1 123 ? 19.097 -9.392 -22.625 1.00 87.88 123 ASP A C 1
ATOM 1023 O O . ASP A 1 123 ? 19.098 -9.437 -23.860 1.00 87.88 123 ASP A O 1
ATOM 1027 N N . ILE A 1 124 ? 20.234 -9.277 -21.922 1.00 88.19 124 ILE A N 1
ATOM 1028 C CA . ILE A 1 124 ? 21.565 -9.199 -22.550 1.00 88.19 124 ILE A CA 1
ATOM 1029 C C . ILE A 1 124 ? 21.839 -10.451 -23.376 1.00 88.19 124 ILE A C 1
ATOM 1031 O O . ILE A 1 124 ? 22.238 -10.351 -24.535 1.00 88.19 124 ILE A O 1
ATOM 1035 N N . CYS A 1 125 ? 21.643 -11.641 -22.801 1.00 87.38 125 CYS A N 1
ATOM 1036 C CA . CYS A 1 125 ? 21.920 -12.899 -23.488 1.00 87.38 125 CYS A CA 1
ATOM 1037 C C . CYS A 1 125 ? 21.055 -13.074 -24.739 1.00 87.38 125 CYS A C 1
ATOM 1039 O O . CYS A 1 125 ? 21.542 -13.562 -25.762 1.00 87.38 125 CYS A O 1
ATOM 1041 N N . LEU A 1 126 ? 19.785 -12.685 -24.658 1.00 86.75 126 LEU A N 1
ATOM 1042 C CA . LEU A 1 126 ? 18.832 -12.813 -25.748 1.00 86.75 126 LEU A CA 1
ATOM 1043 C C . LEU A 1 126 ? 19.156 -11.817 -26.872 1.00 86.75 126 LEU A C 1
ATOM 1045 O O . LEU A 1 126 ? 19.279 -12.226 -28.027 1.00 86.75 126 LEU A O 1
ATOM 1049 N N . THR A 1 127 ? 19.417 -10.554 -26.536 1.00 86.19 127 THR A N 1
ATOM 1050 C CA . THR A 1 127 ? 19.809 -9.517 -27.506 1.00 86.19 127 THR A CA 1
ATOM 1051 C C . THR A 1 127 ? 21.171 -9.825 -28.142 1.00 86.19 127 THR A C 1
ATOM 1053 O O . THR A 1 127 ? 21.341 -9.693 -29.353 1.00 86.19 127 THR A O 1
ATOM 1056 N N . PHE A 1 128 ? 22.130 -10.336 -27.364 1.00 87.94 128 PHE A N 1
ATOM 1057 C CA . PHE A 1 128 ? 23.423 -10.807 -27.868 1.00 87.94 128 PHE A CA 1
ATOM 1058 C C . PHE A 1 128 ? 23.258 -11.940 -28.889 1.00 87.94 128 PHE A C 1
ATOM 1060 O O . PHE A 1 128 ? 23.817 -11.872 -29.986 1.00 87.94 128 PHE A O 1
ATOM 1067 N N . ARG A 1 129 ? 22.462 -12.970 -28.560 1.00 85.25 129 ARG A N 1
ATOM 1068 C CA . ARG A 1 129 ? 22.185 -14.083 -29.482 1.00 85.25 129 ARG A CA 1
ATOM 1069 C C . ARG A 1 129 ? 21.489 -13.609 -30.751 1.00 85.25 129 ARG A C 1
ATOM 1071 O O . ARG A 1 129 ? 21.845 -14.079 -31.830 1.00 85.25 129 ARG A O 1
ATOM 1078 N N . ALA A 1 130 ? 20.545 -12.680 -30.632 1.00 85.25 130 ALA A N 1
ATOM 1079 C CA . ALA A 1 130 ? 19.850 -12.097 -31.770 1.00 85.25 130 ALA A CA 1
ATOM 1080 C C . ALA A 1 130 ? 20.833 -11.410 -32.730 1.00 85.25 130 ALA A C 1
ATOM 1082 O O . ALA A 1 130 ? 20.933 -11.799 -33.893 1.00 85.25 130 ALA A O 1
ATOM 1083 N N . ILE A 1 131 ? 21.650 -10.476 -32.232 1.00 85.31 131 ILE A N 1
ATOM 1084 C CA . ILE A 1 131 ? 22.628 -9.747 -33.057 1.00 85.31 131 ILE A CA 1
ATOM 1085 C C . ILE A 1 131 ? 23.680 -10.697 -33.642 1.00 85.31 131 ILE A C 1
ATOM 1087 O O . ILE A 1 131 ? 24.039 -10.580 -34.816 1.00 85.31 131 ILE A O 1
ATOM 1091 N N . SER A 1 132 ? 24.165 -11.661 -32.853 1.00 81.81 132 SER A N 1
ATOM 1092 C CA . SER A 1 132 ? 25.140 -12.651 -33.318 1.00 81.81 132 SER A CA 1
ATOM 1093 C C . SER A 1 132 ? 24.581 -13.513 -34.454 1.00 81.81 132 SER A C 1
ATOM 1095 O O . SER A 1 132 ? 25.282 -13.749 -35.437 1.00 81.81 132 SER A O 1
ATOM 1097 N N . THR A 1 133 ? 23.308 -13.908 -34.372 1.00 80.81 133 THR A N 1
ATOM 1098 C CA . THR A 1 133 ? 22.650 -14.712 -35.413 1.00 80.81 133 THR A CA 1
ATOM 1099 C C . THR A 1 133 ? 22.505 -13.915 -36.706 1.00 80.81 133 THR A C 1
ATOM 1101 O O . THR A 1 133 ? 22.911 -14.388 -37.765 1.00 80.81 133 THR A O 1
ATOM 1104 N N . ILE A 1 134 ? 22.040 -12.667 -36.615 1.00 78.94 134 ILE A N 1
ATOM 1105 C CA . ILE A 1 134 ? 21.911 -11.761 -37.768 1.00 78.94 134 ILE A CA 1
ATOM 1106 C C . ILE A 1 134 ? 23.263 -11.542 -38.450 1.00 78.94 134 ILE A C 1
ATOM 1108 O O . ILE A 1 134 ? 23.383 -11.625 -39.670 1.00 78.94 134 ILE A O 1
ATOM 1112 N N . SER A 1 135 ? 24.303 -11.309 -37.655 1.00 73.88 135 SER A N 1
ATOM 1113 C CA . SER A 1 135 ? 25.642 -11.007 -38.160 1.00 73.88 135 SER A CA 1
ATOM 1114 C C . SER A 1 135 ? 26.324 -12.236 -38.777 1.00 73.88 135 SER A C 1
ATOM 1116 O O . SER A 1 135 ? 27.083 -12.102 -39.739 1.00 73.88 135 SER A O 1
ATOM 1118 N N . SER A 1 136 ? 26.008 -13.440 -38.284 1.00 65.94 136 SER A N 1
ATOM 1119 C CA . SER A 1 136 ? 26.550 -14.712 -38.788 1.00 65.94 136 SER A CA 1
ATOM 1120 C C . SER A 1 136 ? 26.075 -15.079 -40.199 1.00 65.94 136 SER A C 1
ATOM 1122 O O . SER A 1 136 ? 26.731 -15.867 -40.877 1.00 65.94 136 SER A O 1
ATOM 1124 N N . ILE A 1 137 ? 24.974 -14.476 -40.662 1.00 59.44 137 ILE A N 1
ATOM 1125 C CA . ILE A 1 137 ? 24.469 -14.603 -42.039 1.00 59.44 137 ILE A CA 1
ATOM 1126 C C . ILE A 1 137 ? 25.347 -13.819 -43.028 1.00 59.44 137 ILE A C 1
ATOM 1128 O O . ILE A 1 137 ? 25.377 -14.143 -44.212 1.00 59.44 137 ILE A O 1
ATOM 1132 N N . SER A 1 138 ? 26.083 -12.805 -42.557 1.00 55.47 138 SER A N 1
ATOM 1133 C CA . SER A 1 138 ? 26.769 -11.838 -43.424 1.00 55.47 138 SER A CA 1
ATOM 1134 C C . SER A 1 138 ? 28.287 -12.032 -43.556 1.00 55.47 138 SER A C 1
ATOM 1136 O O . SER A 1 138 ? 28.854 -11.594 -44.554 1.00 55.47 138 SER A O 1
ATOM 1138 N N . ALA A 1 139 ? 28.957 -12.706 -42.612 1.00 51.72 139 ALA A N 1
ATOM 1139 C CA . ALA A 1 139 ? 30.390 -13.013 -42.694 1.00 51.72 139 ALA A CA 1
ATOM 1140 C C . ALA A 1 139 ? 30.806 -14.127 -41.712 1.00 51.72 139 ALA A C 1
ATOM 1142 O O . ALA A 1 139 ? 30.147 -14.365 -40.699 1.00 51.72 139 ALA A O 1
ATOM 1143 N N . SER A 1 140 ? 31.919 -14.807 -42.018 1.00 51.25 140 SER A N 1
ATOM 1144 C CA . SER A 1 140 ? 32.547 -15.850 -41.193 1.00 51.25 140 SER A CA 1
ATOM 1145 C C . SER A 1 140 ? 32.731 -15.433 -39.729 1.00 51.25 140 SER A C 1
ATOM 1147 O O . SER A 1 140 ? 32.938 -14.260 -39.447 1.00 51.25 140 SER A O 1
ATOM 1149 N N . LYS A 1 141 ? 32.695 -16.417 -38.814 1.00 58.97 141 LYS A N 1
ATOM 1150 C CA . LYS A 1 141 ? 32.823 -16.294 -37.347 1.00 58.97 141 LYS A CA 1
ATOM 1151 C C . LYS A 1 141 ? 34.043 -15.468 -36.895 1.00 58.97 141 LYS A C 1
ATOM 1153 O O . LYS A 1 141 ? 35.043 -16.031 -36.456 1.00 58.97 141 LYS A O 1
ATOM 1158 N N . ASP A 1 142 ? 33.929 -14.148 -36.936 1.00 65.88 142 ASP A N 1
ATOM 1159 C CA . ASP A 1 142 ? 34.906 -13.230 -36.366 1.00 65.88 142 ASP A CA 1
ATOM 1160 C C . ASP A 1 142 ? 34.573 -12.956 -34.901 1.00 65.88 142 ASP A C 1
ATOM 1162 O O . ASP A 1 142 ? 33.466 -12.547 -34.546 1.00 65.88 142 ASP A O 1
ATOM 1166 N N . ILE A 1 143 ? 35.570 -13.133 -34.033 1.00 73.31 143 ILE A N 1
ATOM 1167 C CA . ILE A 1 143 ? 35.495 -12.803 -32.601 1.00 73.31 143 ILE A CA 1
ATOM 1168 C C . ILE A 1 143 ? 35.045 -11.343 -32.402 1.00 73.31 143 ILE A C 1
ATOM 1170 O O . ILE A 1 143 ? 34.309 -11.043 -31.465 1.00 73.31 143 ILE A O 1
ATOM 1174 N N . TRP A 1 144 ? 35.396 -10.446 -33.328 1.00 75.38 144 TRP A N 1
ATOM 1175 C CA . TRP A 1 144 ? 34.964 -9.046 -33.333 1.00 75.38 144 TRP A CA 1
ATOM 1176 C C . TRP A 1 144 ? 33.446 -8.864 -33.446 1.00 75.38 144 TRP A C 1
ATOM 1178 O O . TRP A 1 144 ? 32.895 -7.963 -32.815 1.00 75.38 144 TRP A O 1
ATOM 1188 N N . ILE A 1 145 ? 32.749 -9.736 -34.179 1.00 76.75 145 ILE A N 1
ATOM 1189 C CA . ILE A 1 145 ? 31.284 -9.709 -34.291 1.00 76.75 145 ILE A CA 1
ATOM 1190 C C . ILE A 1 145 ? 30.647 -10.112 -32.956 1.00 76.75 145 ILE A C 1
ATOM 1192 O O . ILE A 1 145 ? 29.678 -9.499 -32.509 1.00 76.75 145 ILE A O 1
ATOM 1196 N N . ALA A 1 146 ? 31.215 -11.106 -32.267 1.00 77.44 146 ALA A N 1
ATOM 1197 C CA . ALA A 1 146 ? 30.755 -11.505 -30.937 1.00 77.44 146 ALA A CA 1
ATOM 1198 C C . ALA A 1 146 ? 31.000 -10.397 -29.894 1.00 77.44 146 ALA A C 1
ATOM 1200 O O . ALA A 1 146 ? 30.137 -10.103 -29.074 1.00 77.44 146 ALA A O 1
ATOM 1201 N N . VAL A 1 147 ? 32.150 -9.723 -29.949 1.00 82.00 147 VAL A N 1
ATOM 1202 C CA . VAL A 1 147 ? 32.449 -8.622 -29.020 1.00 82.00 147 VAL A CA 1
ATOM 1203 C C . VAL A 1 147 ? 31.523 -7.429 -29.262 1.00 82.00 147 VAL A C 1
ATOM 1205 O O . VAL A 1 147 ? 30.934 -6.909 -28.319 1.00 82.00 147 VAL A O 1
ATOM 1208 N N . THR A 1 148 ? 31.340 -7.010 -30.515 1.00 83.38 148 THR A N 1
ATOM 1209 C CA . THR A 1 148 ? 30.477 -5.864 -30.851 1.00 83.38 148 THR A CA 1
ATOM 1210 C C . THR A 1 148 ? 29.006 -6.134 -30.545 1.00 83.38 148 THR A C 1
ATOM 1212 O O . THR A 1 148 ? 28.345 -5.276 -29.964 1.00 83.38 148 THR A O 1
ATOM 1215 N N . SER A 1 149 ? 28.501 -7.336 -30.839 1.00 84.56 149 SER A N 1
ATOM 1216 C CA . SER A 1 149 ? 27.132 -7.731 -30.476 1.00 84.56 149 SER A CA 1
ATOM 1217 C C . SER A 1 149 ? 26.904 -7.748 -28.968 1.00 84.56 149 SER A C 1
ATOM 1219 O O . SER A 1 149 ? 25.858 -7.288 -28.511 1.00 84.56 149 SER A O 1
ATOM 1221 N N . LEU A 1 150 ? 27.883 -8.211 -28.184 1.00 86.12 150 LEU A N 1
ATOM 1222 C CA . LEU A 1 150 ? 27.795 -8.188 -26.726 1.00 86.12 150 LEU A CA 1
ATOM 1223 C C . LEU A 1 150 ? 27.786 -6.754 -26.189 1.00 86.12 150 LEU A C 1
ATOM 1225 O O . LEU A 1 150 ? 27.000 -6.448 -25.298 1.00 86.12 150 LEU A O 1
ATOM 1229 N N . VAL A 1 151 ? 28.624 -5.871 -26.740 1.00 87.94 151 VAL A N 1
ATOM 1230 C CA . VAL A 1 151 ? 28.662 -4.454 -26.345 1.00 87.94 151 VAL A CA 1
ATOM 1231 C C . VAL A 1 151 ? 27.335 -3.768 -26.663 1.00 87.94 151 VAL A C 1
ATOM 1233 O O . VAL A 1 151 ? 26.793 -3.087 -25.799 1.00 87.94 151 VAL A O 1
ATOM 1236 N N . ILE A 1 152 ? 26.774 -3.974 -27.859 1.00 86.19 152 ILE A N 1
ATOM 1237 C CA . ILE A 1 152 ? 25.479 -3.389 -28.240 1.00 86.19 152 ILE A CA 1
ATOM 1238 C C . ILE A 1 152 ? 24.366 -3.910 -27.324 1.00 86.19 152 ILE A C 1
ATOM 1240 O O . ILE A 1 152 ? 23.594 -3.111 -26.799 1.00 86.19 152 ILE A O 1
ATOM 1244 N N . ALA A 1 153 ? 24.313 -5.223 -27.078 1.00 87.25 153 ALA A N 1
ATOM 1245 C CA . ALA A 1 153 ? 23.338 -5.820 -26.168 1.00 87.25 153 ALA A CA 1
ATOM 1246 C C . ALA A 1 153 ? 23.468 -5.249 -24.748 1.00 87.25 153 ALA A C 1
ATOM 1248 O O . ALA A 1 153 ? 22.481 -4.810 -24.168 1.00 87.25 153 ALA A O 1
ATOM 1249 N N . ALA A 1 154 ? 24.689 -5.170 -24.215 1.00 88.00 154 ALA A N 1
ATOM 1250 C CA . ALA A 1 154 ? 24.939 -4.597 -22.899 1.00 88.00 154 ALA A CA 1
ATOM 1251 C C . ALA A 1 154 ? 24.516 -3.123 -22.825 1.00 88.00 154 ALA A C 1
ATOM 1253 O O . ALA A 1 154 ? 23.895 -2.726 -21.844 1.00 88.00 154 ALA A O 1
ATOM 1254 N N . VAL A 1 155 ? 24.801 -2.309 -23.847 1.00 88.62 155 VAL A N 1
ATOM 1255 C CA . VAL A 1 155 ? 24.399 -0.893 -23.886 1.00 88.62 155 VAL A CA 1
ATOM 1256 C C . VAL A 1 155 ? 22.877 -0.750 -23.937 1.00 88.62 155 VAL A C 1
ATOM 1258 O O . VAL A 1 155 ? 22.324 0.043 -23.177 1.00 88.62 155 VAL A O 1
ATOM 1261 N N . LEU A 1 156 ? 22.184 -1.534 -24.768 1.00 86.69 156 LEU A N 1
ATOM 1262 C CA . LEU A 1 156 ? 20.722 -1.496 -24.852 1.00 86.69 156 LEU A CA 1
ATOM 1263 C C . LEU A 1 156 ? 20.086 -1.909 -23.520 1.00 86.69 156 LEU A C 1
ATOM 1265 O O . LEU A 1 156 ? 19.338 -1.117 -22.948 1.00 86.69 156 LEU A O 1
ATOM 1269 N N . SER A 1 157 ? 20.467 -3.058 -22.959 1.00 86.94 157 SER A N 1
ATOM 1270 C CA . SER A 1 157 ? 19.910 -3.568 -21.698 1.00 86.94 157 SER A CA 1
ATOM 1271 C C . SER A 1 157 ? 20.272 -2.707 -20.478 1.00 86.94 157 SER A C 1
ATOM 1273 O O . SER A 1 157 ? 19.482 -2.570 -19.544 1.00 86.94 157 SER A O 1
ATOM 1275 N N . THR A 1 158 ? 21.467 -2.102 -20.443 1.00 87.12 158 THR A N 1
ATOM 1276 C CA . THR A 1 158 ? 21.833 -1.172 -19.354 1.00 87.12 158 THR A CA 1
ATOM 1277 C C . THR A 1 158 ? 21.074 0.136 -19.483 1.00 87.12 158 THR A C 1
ATOM 1279 O O . THR A 1 158 ? 20.546 0.629 -18.487 1.00 87.12 158 THR A O 1
ATOM 1282 N N . SER A 1 159 ? 20.964 0.684 -20.696 1.00 86.00 159 SER A N 1
ATOM 1283 C CA . SER A 1 159 ? 20.197 1.906 -20.929 1.00 86.00 159 SER A CA 1
ATOM 1284 C C . SER A 1 159 ? 18.743 1.728 -20.503 1.00 86.00 159 SER A C 1
ATOM 1286 O O . SER A 1 159 ? 18.223 2.577 -19.787 1.00 86.00 159 SER A O 1
ATOM 1288 N N . THR A 1 160 ? 18.110 0.603 -20.844 1.00 86.06 160 THR A N 1
ATOM 1289 C CA . THR A 1 160 ? 16.716 0.324 -20.486 1.00 86.06 160 THR A CA 1
ATOM 1290 C C . THR A 1 160 ? 16.534 0.197 -18.979 1.00 86.06 160 THR A C 1
ATOM 1292 O O . THR A 1 160 ? 15.633 0.837 -18.436 1.00 86.06 160 THR A O 1
ATOM 1295 N N . LEU A 1 161 ? 17.409 -0.530 -18.278 1.00 86.12 161 LEU A N 1
ATOM 1296 C CA . LEU A 1 161 ? 17.340 -0.680 -16.821 1.00 86.12 161 LEU A CA 1
ATOM 1297 C C . LEU A 1 161 ? 17.537 0.656 -16.087 1.00 86.12 161 LEU A C 1
ATOM 1299 O O . LEU A 1 161 ? 16.708 1.042 -15.260 1.00 86.12 161 LEU A O 1
ATOM 1303 N N . TYR A 1 162 ? 18.605 1.394 -16.398 1.00 87.00 162 TYR A N 1
ATOM 1304 C CA . TYR A 1 162 ? 18.921 2.632 -15.681 1.00 87.00 162 TYR A CA 1
ATOM 1305 C C . TYR A 1 162 ? 17.982 3.786 -16.043 1.00 87.00 162 TYR A C 1
ATOM 1307 O O . TYR A 1 162 ? 17.591 4.537 -15.148 1.00 87.00 162 TYR A O 1
ATOM 1315 N N . LEU A 1 163 ? 17.578 3.927 -17.314 1.00 87.88 163 LEU A N 1
ATOM 1316 C CA . LEU A 1 163 ? 16.605 4.949 -17.716 1.00 87.88 163 LEU A CA 1
ATOM 1317 C C . LEU A 1 163 ? 15.242 4.683 -17.077 1.00 87.88 163 LEU A C 1
ATOM 1319 O O . LEU A 1 163 ? 14.633 5.621 -16.571 1.00 87.88 163 LEU A O 1
ATOM 1323 N N . SER A 1 164 ? 14.787 3.426 -17.030 1.00 85.94 164 SER A N 1
ATOM 1324 C CA . SER A 1 164 ? 13.504 3.082 -16.401 1.00 85.94 164 SER A CA 1
ATOM 1325 C C . SER A 1 164 ? 13.503 3.422 -14.908 1.00 85.94 164 SER A C 1
ATOM 1327 O O . SER A 1 164 ? 12.598 4.110 -14.437 1.00 85.94 164 SER A O 1
ATOM 1329 N N . GLY A 1 165 ? 14.557 3.050 -14.172 1.00 84.25 165 GLY A N 1
ATOM 1330 C CA . GLY A 1 165 ? 14.689 3.409 -12.755 1.00 84.25 165 GLY A CA 1
ATOM 1331 C C . GLY A 1 165 ? 14.815 4.922 -12.523 1.00 84.25 165 GLY A C 1
ATOM 1332 O O . GLY A 1 165 ? 14.222 5.472 -11.590 1.00 84.25 165 GLY A O 1
ATOM 1333 N N . ALA A 1 166 ? 15.540 5.632 -13.394 1.00 86.50 166 ALA A N 1
ATOM 1334 C CA . ALA A 1 166 ? 15.662 7.088 -13.329 1.00 86.50 166 ALA A CA 1
ATOM 1335 C C . ALA A 1 166 ? 14.320 7.796 -13.576 1.00 86.50 166 ALA A C 1
ATOM 1337 O O . ALA A 1 166 ? 14.004 8.755 -12.870 1.00 86.50 166 ALA A O 1
ATOM 1338 N N . ILE A 1 167 ? 13.511 7.310 -14.524 1.00 87.12 167 ILE A N 1
ATOM 1339 C CA . ILE A 1 167 ? 12.166 7.834 -14.800 1.00 87.12 167 ILE A CA 1
ATOM 1340 C C . ILE A 1 167 ? 11.275 7.697 -13.562 1.00 87.12 167 ILE A C 1
ATOM 1342 O O . ILE A 1 167 ? 10.629 8.672 -13.185 1.00 87.12 167 ILE A O 1
ATOM 1346 N N . VAL A 1 168 ? 11.282 6.546 -12.880 1.00 86.56 16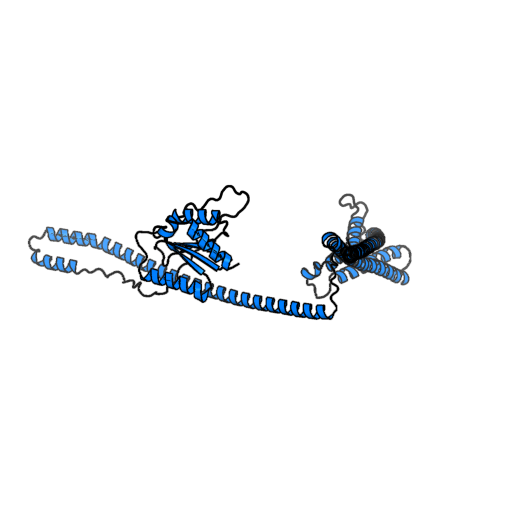8 VAL A N 1
ATOM 1347 C CA . VAL A 1 168 ? 10.479 6.335 -11.657 1.00 86.56 168 VAL A CA 1
ATOM 1348 C C . VAL A 1 168 ? 10.881 7.313 -10.550 1.00 86.56 168 VAL A C 1
ATOM 1350 O O . VAL A 1 168 ? 10.027 7.971 -9.952 1.00 86.56 168 VAL A O 1
ATOM 1353 N N . LYS A 1 169 ? 12.186 7.480 -10.312 1.00 85.75 169 LYS A N 1
ATOM 1354 C CA . LYS A 1 169 ? 12.708 8.430 -9.315 1.00 85.75 169 LYS A CA 1
ATOM 1355 C C . LYS A 1 169 ? 12.348 9.877 -9.646 1.00 85.75 169 LYS A C 1
ATOM 1357 O O . LYS A 1 169 ? 11.952 10.636 -8.760 1.00 85.75 169 LYS A O 1
ATOM 1362 N N . LEU A 1 170 ? 12.455 10.268 -10.915 1.00 87.25 170 LEU A N 1
ATOM 1363 C CA . LEU A 1 170 ? 12.047 11.597 -11.361 1.00 87.25 170 LEU A CA 1
ATOM 1364 C C . LEU A 1 170 ? 10.539 11.805 -11.241 1.00 87.25 170 LEU A C 1
ATOM 1366 O O . LEU A 1 170 ? 10.125 12.895 -10.859 1.00 87.25 170 LEU A O 1
ATOM 1370 N N . PHE A 1 171 ? 9.731 10.779 -11.506 1.00 86.19 171 PHE A N 1
ATOM 1371 C CA . PHE A 1 171 ? 8.282 10.847 -11.342 1.00 86.19 171 PHE A CA 1
ATOM 1372 C C . PHE A 1 171 ? 7.900 11.084 -9.880 1.00 86.19 171 PHE A C 1
ATOM 1374 O O . PHE A 1 171 ? 7.087 11.960 -9.591 1.00 86.19 171 PHE A O 1
ATOM 1381 N N . HIS A 1 172 ? 8.559 10.393 -8.946 1.00 86.38 172 HIS A N 1
ATOM 1382 C CA . HIS A 1 172 ? 8.374 10.635 -7.516 1.00 86.38 172 HIS A CA 1
ATOM 1383 C C . HIS A 1 172 ? 8.775 12.064 -7.114 1.00 86.38 172 HIS A C 1
ATOM 1385 O O . HIS A 1 172 ? 8.060 12.736 -6.369 1.00 86.38 172 HIS A O 1
ATOM 1391 N N . ASN A 1 173 ? 9.894 12.570 -7.641 1.00 85.94 173 ASN A N 1
ATOM 1392 C CA . ASN A 1 173 ? 10.326 13.948 -7.398 1.00 85.94 173 ASN A CA 1
ATOM 1393 C C . ASN A 1 173 ? 9.352 14.979 -7.985 1.00 85.94 173 ASN A C 1
ATOM 1395 O O . ASN A 1 173 ? 9.081 15.991 -7.340 1.00 85.94 173 ASN A O 1
ATOM 1399 N N . TRP A 1 174 ? 8.814 14.717 -9.175 1.00 88.69 174 TRP A N 1
ATOM 1400 C CA . TRP A 1 174 ? 7.809 15.554 -9.824 1.00 88.69 174 TRP A CA 1
ATOM 1401 C C . TRP A 1 174 ? 6.508 15.591 -9.016 1.00 88.69 174 TRP A C 1
ATOM 1403 O O . TRP A 1 174 ? 6.003 16.669 -8.710 1.00 88.69 174 TRP A O 1
ATOM 1413 N N . GLU A 1 175 ? 6.007 14.431 -8.584 1.00 88.81 175 GLU A N 1
ATOM 1414 C CA . GLU A 1 175 ? 4.819 14.330 -7.733 1.00 88.81 175 GLU A CA 1
ATOM 1415 C C . GLU A 1 175 ? 5.012 15.090 -6.413 1.00 88.81 175 GLU A C 1
ATOM 1417 O O . GLU A 1 175 ? 4.151 15.866 -5.989 1.00 88.81 175 GLU A O 1
ATOM 1422 N N . LYS A 1 176 ? 6.180 14.924 -5.787 1.00 86.56 176 LYS A N 1
ATOM 1423 C CA . LYS A 1 176 ? 6.546 15.623 -4.555 1.00 86.56 176 LYS A CA 1
ATOM 1424 C C . LYS A 1 176 ? 6.617 17.138 -4.754 1.00 86.56 176 LYS A C 1
ATOM 1426 O O . LYS A 1 176 ? 6.050 17.870 -3.946 1.00 86.56 176 LYS A O 1
ATOM 1431 N N . ALA A 1 177 ? 7.247 17.612 -5.830 1.00 84.88 177 ALA A N 1
ATOM 1432 C CA . ALA A 1 177 ? 7.308 19.034 -6.173 1.00 84.88 177 ALA A CA 1
ATOM 1433 C C . ALA A 1 177 ? 5.911 19.621 -6.424 1.00 84.88 177 ALA A C 1
ATOM 1435 O O . ALA A 1 177 ? 5.600 20.701 -5.928 1.00 84.88 177 ALA A O 1
ATOM 1436 N N . ARG A 1 178 ? 5.032 18.876 -7.101 1.00 87.12 178 ARG A N 1
ATOM 1437 C CA . ARG A 1 178 ? 3.642 19.278 -7.342 1.00 87.12 178 ARG A CA 1
ATOM 1438 C C . ARG A 1 178 ? 2.833 19.374 -6.048 1.00 87.12 178 ARG A C 1
ATOM 1440 O O . ARG A 1 178 ? 2.045 20.302 -5.876 1.00 87.12 178 ARG A O 1
ATOM 1447 N N . ASN A 1 179 ? 3.026 18.434 -5.125 1.00 86.50 179 ASN A N 1
ATOM 1448 C CA . ASN A 1 179 ? 2.405 18.492 -3.802 1.00 86.50 179 ASN A CA 1
ATOM 1449 C C . ASN A 1 179 ? 2.941 19.674 -2.988 1.00 86.50 179 ASN A C 1
ATOM 1451 O O . ASN A 1 179 ? 2.161 20.371 -2.349 1.00 86.50 179 ASN A O 1
ATOM 1455 N N . TYR A 1 180 ? 4.240 19.960 -3.074 1.00 84.06 180 TYR A N 1
ATOM 1456 C CA . TYR A 1 180 ? 4.830 21.131 -2.434 1.00 84.06 180 TYR A CA 1
ATOM 1457 C C . TYR A 1 180 ? 4.301 22.446 -2.995 1.00 84.06 180 TYR A C 1
ATOM 1459 O O . TYR A 1 180 ? 3.926 23.321 -2.220 1.00 84.06 180 TYR A O 1
ATOM 1467 N N . LEU A 1 181 ? 4.160 22.550 -4.315 1.00 84.88 181 LEU A N 1
ATOM 1468 C CA . LEU A 1 181 ? 3.544 23.703 -4.958 1.00 84.88 181 LEU A CA 1
ATOM 1469 C C . LEU A 1 181 ? 2.090 23.893 -4.499 1.00 84.88 181 LEU A C 1
ATOM 1471 O O . LEU A 1 181 ? 1.683 25.011 -4.201 1.00 84.88 181 LEU A O 1
ATOM 1475 N N . LYS A 1 182 ? 1.308 22.811 -4.362 1.00 84.62 182 LYS A N 1
ATOM 1476 C CA . LYS A 1 182 ? -0.047 22.884 -3.784 1.00 84.62 182 LYS A CA 1
ATOM 1477 C C . LYS A 1 182 ? -0.027 23.395 -2.344 1.00 84.62 182 LYS A C 1
ATOM 1479 O O . LYS A 1 182 ? -0.844 24.246 -2.008 1.00 84.62 182 LYS A O 1
ATOM 1484 N N . THR A 1 183 ? 0.889 22.906 -1.509 1.00 79.00 183 THR A N 1
ATOM 1485 C CA . THR A 1 183 ? 1.006 23.353 -0.115 1.00 79.00 183 THR A CA 1
ATOM 1486 C C . THR A 1 183 ? 1.364 24.835 -0.030 1.00 79.00 183 THR A C 1
ATOM 1488 O O . THR A 1 183 ? 0.730 25.563 0.731 1.00 79.00 183 THR A O 1
ATOM 1491 N N . VAL A 1 184 ? 2.303 25.311 -0.851 1.00 81.19 184 VAL A N 1
ATOM 1492 C CA . VAL A 1 184 ? 2.646 26.740 -0.924 1.00 81.19 184 VAL A CA 1
ATOM 1493 C C . VAL A 1 184 ? 1.458 27.561 -1.442 1.00 81.19 184 VAL A C 1
ATOM 1495 O O . VAL A 1 184 ? 1.124 28.583 -0.849 1.00 81.19 184 VAL A O 1
ATOM 1498 N N . ASN A 1 185 ? 0.742 27.086 -2.465 1.00 76.75 185 ASN A N 1
ATOM 1499 C CA . ASN A 1 185 ? -0.412 27.797 -3.023 1.00 76.75 185 ASN A CA 1
ATOM 1500 C C . ASN A 1 185 ? -1.590 27.916 -2.038 1.00 76.75 185 ASN A C 1
ATOM 1502 O O . ASN A 1 185 ? -2.271 28.943 -2.020 1.00 76.75 185 ASN A O 1
ATOM 1506 N N . ILE A 1 186 ? -1.854 26.871 -1.247 1.00 74.06 186 ILE A N 1
ATOM 1507 C CA . ILE A 1 186 ? -2.995 26.818 -0.318 1.00 74.06 186 ILE A CA 1
ATOM 1508 C C . ILE A 1 186 ? -2.649 27.484 1.016 1.00 74.06 186 ILE A C 1
ATOM 1510 O O . ILE A 1 186 ? -3.435 28.280 1.524 1.00 74.06 186 ILE A O 1
ATOM 1514 N N . TYR A 1 187 ? -1.485 27.164 1.582 1.00 71.94 187 TYR A N 1
ATOM 1515 C CA . TYR A 1 187 ? -1.127 27.542 2.950 1.00 71.94 187 TYR A CA 1
ATOM 1516 C C . TYR A 1 187 ? -0.082 28.661 3.020 1.00 71.94 187 TYR A C 1
ATOM 1518 O O . TYR A 1 187 ? 0.063 29.277 4.070 1.00 71.94 187 TYR A O 1
ATOM 1526 N N . GLY A 1 188 ? 0.640 28.955 1.933 1.00 66.69 188 GLY A N 1
ATOM 1527 C CA . GLY A 1 188 ? 1.693 29.980 1.920 1.00 66.69 188 GLY A CA 1
ATOM 1528 C C . GLY A 1 188 ? 2.922 29.622 2.762 1.00 66.69 188 GLY A C 1
ATOM 1529 O O . GLY A 1 188 ? 3.661 30.517 3.163 1.00 66.69 188 GLY A O 1
ATOM 1530 N N . VAL A 1 189 ? 3.124 28.335 3.064 1.00 70.88 189 VAL A N 1
ATOM 1531 C CA . VAL A 1 189 ? 4.195 27.830 3.939 1.00 70.88 189 VAL A CA 1
ATOM 1532 C C . VAL A 1 189 ? 5.127 26.916 3.150 1.00 70.88 189 VAL A C 1
ATOM 1534 O O . VAL A 1 189 ? 4.661 26.146 2.310 1.00 70.88 189 VAL A O 1
ATOM 1537 N N . ASP A 1 190 ? 6.431 26.972 3.442 1.00 71.69 190 ASP A N 1
ATOM 1538 C CA . ASP A 1 190 ? 7.407 26.030 2.892 1.00 71.69 190 ASP A CA 1
ATOM 1539 C C . ASP A 1 190 ? 7.169 24.617 3.471 1.00 71.69 190 ASP A C 1
ATOM 1541 O O . ASP A 1 190 ? 7.315 24.409 4.678 1.00 71.69 190 ASP A O 1
ATOM 1545 N N . PRO A 1 191 ? 6.809 23.622 2.642 1.00 67.06 191 PRO A N 1
ATOM 1546 C CA . PRO A 1 191 ? 6.604 22.247 3.092 1.00 67.06 191 PRO A CA 1
ATOM 1547 C C . PRO A 1 191 ? 7.909 21.524 3.450 1.00 67.06 191 PRO A C 1
ATOM 1549 O O . PRO A 1 191 ? 7.863 20.431 4.019 1.00 67.06 191 PRO A O 1
ATOM 1552 N N . LYS A 1 192 ? 9.073 22.092 3.108 1.00 67.19 192 LYS A N 1
ATOM 1553 C CA . LYS A 1 192 ? 10.357 21.680 3.672 1.00 67.19 192 LYS A CA 1
ATOM 1554 C C . LYS A 1 192 ? 10.656 22.582 4.865 1.00 67.19 192 LYS A C 1
ATOM 1556 O O . LYS A 1 192 ? 11.080 23.718 4.666 1.00 67.19 192 LYS A O 1
ATOM 1561 N N . PRO A 1 193 ? 10.473 22.110 6.104 1.00 54.84 193 PRO A N 1
ATOM 1562 C CA . PRO A 1 193 ? 10.826 22.934 7.239 1.00 54.84 193 PRO A CA 1
ATOM 1563 C C . PRO A 1 193 ? 12.347 23.142 7.275 1.00 54.84 193 PRO A C 1
ATOM 1565 O O . PRO A 1 193 ? 13.125 22.190 7.180 1.00 54.84 193 PRO A O 1
ATOM 1568 N N . LEU A 1 194 ? 12.769 24.399 7.419 1.00 51.28 194 LEU A N 1
ATOM 1569 C CA . LEU A 1 194 ? 14.150 24.800 7.699 1.00 51.28 194 LEU A CA 1
ATOM 1570 C C . LEU A 1 194 ? 14.486 24.503 9.171 1.00 51.28 194 LEU A C 1
ATOM 1572 O O . LEU A 1 194 ? 14.766 25.414 9.945 1.00 51.28 194 LEU A O 1
ATOM 1576 N N . TYR A 1 195 ? 14.431 23.240 9.588 1.00 47.84 195 TYR A N 1
ATOM 1577 C CA . TYR A 1 195 ? 14.994 22.860 10.883 1.00 47.84 195 TYR A CA 1
ATOM 1578 C C . TYR A 1 195 ? 16.512 22.785 10.731 1.00 47.84 195 TYR A C 1
ATOM 1580 O O . TYR A 1 195 ? 17.018 22.047 9.886 1.00 47.84 195 TYR A O 1
ATOM 1588 N N . LYS A 1 196 ? 17.247 23.571 11.526 1.00 50.91 196 LYS A N 1
ATOM 1589 C CA . LYS A 1 196 ? 18.693 23.370 11.690 1.00 50.91 196 LYS A CA 1
ATOM 1590 C C . LYS A 1 196 ? 18.914 21.970 12.271 1.00 50.91 196 LYS A C 1
ATOM 1592 O O . LYS A 1 196 ? 18.145 21.548 13.130 1.00 50.91 196 LYS A O 1
ATOM 1597 N N . ASP A 1 197 ? 19.976 21.291 11.843 1.00 56.56 197 ASP A N 1
ATOM 1598 C CA . ASP A 1 197 ? 20.273 19.874 12.123 1.00 56.56 197 ASP A CA 1
ATOM 1599 C C . ASP A 1 197 ? 20.089 19.434 13.596 1.00 56.56 197 ASP A C 1
ATOM 1601 O O . ASP A 1 197 ? 19.717 18.296 13.863 1.00 56.56 197 ASP A O 1
ATOM 1605 N N . ALA A 1 198 ? 20.259 20.338 14.567 1.00 50.62 198 ALA A N 1
ATOM 1606 C CA . ALA A 1 198 ? 20.051 20.063 15.992 1.00 50.62 198 ALA A CA 1
ATOM 1607 C C . ALA A 1 198 ? 18.578 19.815 16.393 1.00 50.62 198 ALA A C 1
ATOM 1609 O O . ALA A 1 198 ? 18.312 18.975 17.250 1.00 50.62 198 ALA A O 1
ATOM 1610 N N . GLU A 1 199 ? 17.612 20.505 15.778 1.00 52.81 199 GLU A N 1
ATOM 1611 C CA . GLU A 1 199 ? 16.182 20.249 16.021 1.00 52.81 199 GLU A CA 1
ATOM 1612 C C . GLU A 1 199 ? 15.709 18.979 15.309 1.00 52.81 199 GLU A C 1
ATOM 1614 O O . GLU A 1 199 ? 14.829 18.297 15.823 1.00 52.81 199 GLU A O 1
ATOM 1619 N N . GLN A 1 200 ? 16.325 18.610 14.178 1.00 53.78 200 GLN A N 1
ATOM 1620 C CA . GLN A 1 200 ? 16.067 17.325 13.519 1.00 53.78 200 GLN A CA 1
ATOM 1621 C C . GLN A 1 200 ? 16.533 16.143 14.361 1.00 53.78 200 GLN A C 1
ATOM 1623 O O . GLN A 1 200 ? 15.793 15.171 14.459 1.00 53.78 200 GLN A O 1
ATOM 1628 N N . ILE A 1 201 ? 17.716 16.232 14.977 1.00 58.19 201 ILE A N 1
ATOM 1629 C CA . ILE A 1 201 ? 18.216 15.186 15.877 1.00 58.19 201 ILE A CA 1
ATOM 1630 C C . ILE A 1 201 ? 17.256 15.035 17.057 1.00 58.19 201 ILE A C 1
ATOM 1632 O O . ILE A 1 201 ? 16.758 13.940 17.294 1.00 58.19 201 ILE A O 1
ATOM 1636 N N . LYS A 1 202 ? 16.871 16.145 17.695 1.00 63.72 202 LYS A N 1
ATOM 1637 C CA . LYS A 1 202 ? 15.958 16.119 18.841 1.00 63.72 202 LYS A CA 1
ATOM 1638 C C . LYS A 1 202 ? 14.559 15.590 18.491 1.00 63.72 202 LYS A C 1
ATOM 1640 O O . LYS A 1 202 ? 14.037 14.738 19.195 1.00 63.72 202 LYS A O 1
ATOM 1645 N N . LEU A 1 203 ? 13.979 16.020 17.367 1.00 57.94 203 LEU A N 1
ATOM 1646 C CA . LEU A 1 203 ? 12.695 15.498 16.879 1.00 57.94 203 LEU A CA 1
ATOM 1647 C C . LEU A 1 203 ? 12.798 14.045 16.396 1.00 57.94 203 LEU A C 1
ATOM 1649 O O . LEU A 1 203 ? 11.812 13.314 16.460 1.00 57.94 203 LEU A O 1
ATOM 1653 N N . SER A 1 204 ? 13.958 13.610 15.893 1.00 63.16 204 SER A N 1
ATOM 1654 C CA . SER A 1 204 ? 14.185 12.211 15.521 1.00 63.16 204 SER A CA 1
ATOM 1655 C C . SER A 1 204 ? 14.309 11.314 16.747 1.00 63.16 204 SER A C 1
ATOM 1657 O O . SER A 1 204 ? 13.693 10.255 16.759 1.00 63.16 204 SER A O 1
ATOM 1659 N N . GLU A 1 205 ? 14.989 11.775 17.797 1.00 68.06 205 GLU A N 1
ATOM 1660 C CA . GLU A 1 205 ? 15.095 11.093 19.087 1.00 68.06 205 GLU A CA 1
ATOM 1661 C C . GLU A 1 205 ? 13.730 11.029 19.783 1.00 68.06 205 GLU A C 1
ATOM 1663 O O . GLU A 1 205 ? 13.321 9.960 20.224 1.00 68.06 205 GLU A O 1
ATOM 1668 N N . GLU A 1 206 ? 12.964 12.126 19.796 1.00 68.31 206 GLU A N 1
ATOM 1669 C CA . GLU A 1 206 ? 11.593 12.149 20.329 1.00 68.31 206 GLU A CA 1
ATOM 1670 C C . GLU A 1 206 ? 10.653 11.235 19.525 1.00 68.31 206 GLU A C 1
ATOM 1672 O O . GLU A 1 206 ? 9.814 10.537 20.095 1.00 68.31 206 GLU A O 1
ATOM 1677 N N . LYS A 1 207 ? 10.811 11.170 18.197 1.00 70.38 207 LYS A N 1
ATOM 1678 C CA . LYS A 1 207 ? 10.024 10.274 17.339 1.00 70.38 207 LYS A CA 1
ATOM 1679 C C . LYS A 1 207 ? 10.414 8.806 17.506 1.00 70.38 207 LYS A C 1
ATOM 1681 O O . LYS A 1 207 ? 9.541 7.943 17.419 1.00 70.38 207 LYS A O 1
ATOM 1686 N N . GLU A 1 208 ? 11.694 8.503 17.695 1.00 69.31 208 GLU A N 1
ATOM 1687 C CA . GLU A 1 208 ? 12.159 7.145 17.984 1.00 69.31 208 GLU A CA 1
ATOM 1688 C C . GLU A 1 208 ? 11.715 6.697 19.376 1.00 69.31 208 GLU A C 1
ATOM 1690 O O . GLU A 1 208 ? 11.203 5.587 19.495 1.00 69.31 208 GLU A O 1
ATOM 1695 N N . ALA A 1 209 ? 11.774 7.577 20.379 1.00 73.88 209 ALA A N 1
ATOM 1696 C CA . ALA A 1 209 ? 11.245 7.322 21.716 1.00 73.88 209 ALA A CA 1
ATOM 1697 C C . ALA A 1 209 ? 9.731 7.054 21.687 1.00 73.88 209 ALA A C 1
ATOM 1699 O O . ALA A 1 209 ? 9.287 6.016 22.169 1.00 73.88 209 ALA A O 1
ATOM 1700 N N . ALA A 1 210 ? 8.948 7.902 21.012 1.00 69.88 210 ALA A N 1
ATOM 1701 C CA . ALA A 1 210 ? 7.504 7.697 20.867 1.00 69.88 210 ALA A CA 1
ATOM 1702 C C . ALA A 1 210 ? 7.161 6.410 20.093 1.00 69.88 210 ALA A C 1
ATOM 1704 O O . ALA A 1 210 ? 6.145 5.763 20.342 1.00 69.88 210 ALA A O 1
ATOM 1705 N N . LYS A 1 211 ? 8.006 6.009 19.135 1.00 77.88 211 LYS A N 1
ATOM 1706 C CA . LYS A 1 211 ? 7.835 4.754 18.392 1.00 77.88 211 LYS A CA 1
ATOM 1707 C C . LYS A 1 211 ? 8.175 3.531 19.246 1.00 77.88 211 LYS A C 1
ATOM 1709 O O . LYS A 1 211 ? 7.539 2.494 19.063 1.00 77.88 211 LYS A O 1
ATOM 1714 N N . GLN A 1 212 ? 9.168 3.643 20.124 1.00 79.00 212 GLN A N 1
ATOM 1715 C CA . GLN A 1 212 ? 9.545 2.607 21.079 1.00 79.00 212 GLN A CA 1
ATOM 1716 C C . GLN A 1 212 ? 8.428 2.411 22.114 1.00 79.00 212 GLN A C 1
ATOM 1718 O O . GLN A 1 212 ? 7.938 1.298 22.262 1.00 79.00 212 GLN A O 1
ATOM 1723 N N . GLU A 1 213 ? 7.930 3.500 22.702 1.00 78.88 213 GLU A N 1
ATOM 1724 C CA . GLU A 1 213 ? 6.822 3.498 23.667 1.00 78.88 213 GLU A CA 1
ATOM 1725 C C . GLU A 1 213 ? 5.537 2.916 23.053 1.00 78.88 213 GLU A C 1
ATOM 1727 O O . GLU A 1 213 ? 4.896 2.040 23.626 1.00 78.88 213 GLU A O 1
ATOM 1732 N N . ALA A 1 214 ? 5.207 3.295 21.813 1.00 73.12 214 ALA A N 1
ATOM 1733 C CA . ALA A 1 214 ? 4.073 2.712 21.096 1.00 73.12 214 ALA A CA 1
ATOM 1734 C C . ALA A 1 214 ? 4.264 1.224 20.738 1.00 73.12 214 ALA A C 1
ATOM 1736 O O . ALA A 1 214 ? 3.282 0.528 20.474 1.00 73.12 214 ALA A O 1
ATOM 1737 N N . LYS A 1 215 ? 5.509 0.734 20.663 1.00 83.25 215 LYS A N 1
ATOM 1738 C CA . LYS A 1 215 ? 5.802 -0.686 20.434 1.00 83.25 215 LYS A CA 1
ATOM 1739 C C . LYS A 1 215 ? 5.668 -1.478 21.732 1.00 83.25 215 LYS A C 1
ATOM 1741 O O . LYS A 1 215 ? 5.035 -2.524 21.705 1.00 83.25 215 LYS A O 1
ATOM 1746 N N . GLU A 1 216 ? 6.185 -0.948 22.835 1.00 84.62 216 GLU A N 1
ATOM 1747 C CA . GLU A 1 216 ? 6.054 -1.530 24.175 1.00 84.62 216 GLU A CA 1
ATOM 1748 C C . GLU A 1 216 ? 4.577 -1.613 24.588 1.00 84.62 216 GLU A C 1
ATOM 1750 O O . GLU A 1 216 ? 4.101 -2.694 24.915 1.00 84.62 216 GLU A O 1
ATOM 1755 N N . ALA A 1 217 ? 3.798 -0.543 24.398 1.00 78.75 217 ALA A N 1
ATOM 1756 C CA . ALA A 1 217 ? 2.357 -0.554 24.666 1.00 78.75 217 ALA A CA 1
ATOM 1757 C C . ALA A 1 217 ? 1.577 -1.567 23.801 1.00 78.75 217 ALA A C 1
ATOM 1759 O O . ALA A 1 217 ? 0.547 -2.093 24.218 1.00 78.75 217 ALA A O 1
ATOM 1760 N N . ARG A 1 218 ? 2.045 -1.854 22.576 1.00 79.00 218 ARG A N 1
ATOM 1761 C CA . ARG A 1 218 ? 1.443 -2.895 21.723 1.00 79.00 218 ARG A CA 1
ATOM 1762 C C . ARG A 1 218 ? 1.793 -4.298 22.193 1.00 79.00 218 ARG A C 1
ATOM 1764 O O . ARG A 1 218 ? 0.927 -5.162 22.136 1.00 79.00 218 ARG A O 1
ATOM 1771 N N . GLU A 1 219 ? 3.032 -4.517 22.618 1.00 85.62 219 GLU A N 1
ATOM 1772 C CA . GLU A 1 219 ? 3.470 -5.797 23.178 1.00 85.62 219 GLU A CA 1
ATOM 1773 C C . GLU A 1 219 ? 2.726 -6.090 24.491 1.00 85.62 219 GLU A C 1
ATOM 1775 O O . GLU A 1 219 ? 2.185 -7.182 24.640 1.00 85.62 219 GLU A O 1
ATOM 1780 N N . GLU A 1 220 ? 2.564 -5.096 25.370 1.00 84.69 220 GLU A N 1
ATOM 1781 C CA . GLU A 1 220 ? 1.756 -5.227 26.593 1.00 84.69 220 GLU A CA 1
ATOM 1782 C C . GLU A 1 220 ? 0.285 -5.555 26.291 1.00 84.69 220 GLU A C 1
ATOM 1784 O O . GLU A 1 220 ? -0.287 -6.456 26.907 1.00 84.69 220 GLU A O 1
ATOM 1789 N N . LEU A 1 221 ? -0.320 -4.881 25.304 1.00 81.19 221 LEU A N 1
ATOM 1790 C CA . LEU A 1 221 ? -1.696 -5.156 24.879 1.00 81.19 221 LEU A CA 1
ATOM 1791 C C . LEU A 1 221 ? -1.850 -6.579 24.313 1.00 81.19 221 LEU A C 1
ATOM 1793 O O . LEU A 1 221 ? -2.855 -7.243 24.572 1.00 81.19 221 LEU A O 1
ATOM 1797 N N . GLU A 1 222 ? -0.881 -7.057 23.525 1.00 84.56 222 GLU A N 1
ATOM 1798 C CA . GLU A 1 222 ? -0.893 -8.423 22.987 1.00 84.56 222 GLU A CA 1
ATOM 1799 C C . GLU A 1 222 ? -0.740 -9.474 24.097 1.00 84.56 222 GLU A C 1
ATOM 1801 O O . GLU A 1 222 ? -1.466 -10.471 24.087 1.00 84.56 222 GLU A O 1
ATOM 1806 N N . GLU A 1 223 ? 0.126 -9.239 25.087 1.00 86.12 223 GLU A N 1
ATOM 1807 C CA . GLU A 1 223 ? 0.265 -10.111 26.260 1.00 86.12 223 GLU A CA 1
ATOM 1808 C C . GLU A 1 223 ? -1.000 -10.133 27.129 1.00 86.12 223 GLU A C 1
ATOM 1810 O O . GLU A 1 223 ? -1.406 -11.187 27.629 1.00 86.12 223 GLU A O 1
ATOM 1815 N N . GLU A 1 224 ? -1.656 -8.988 27.323 1.00 81.81 224 GLU A N 1
ATOM 1816 C CA . GLU A 1 224 ? -2.915 -8.920 28.065 1.00 81.81 224 GLU A CA 1
ATOM 1817 C C . GLU A 1 224 ? -4.040 -9.645 27.321 1.00 81.81 224 GLU A C 1
ATOM 1819 O O . GLU A 1 224 ? -4.759 -10.451 27.914 1.00 81.81 224 GLU A O 1
ATOM 1824 N N . LYS A 1 225 ? -4.132 -9.452 26.002 1.00 82.69 225 LYS A N 1
ATOM 1825 C CA . LYS A 1 225 ? -5.097 -10.159 25.160 1.00 82.69 225 LYS A CA 1
ATOM 1826 C C . LYS A 1 225 ? -4.893 -11.675 25.205 1.00 82.69 225 LYS A C 1
ATOM 1828 O O . LYS A 1 225 ? -5.872 -12.402 25.355 1.00 82.69 225 LYS A O 1
ATOM 1833 N N . ALA A 1 226 ? -3.647 -12.147 25.132 1.00 86.12 226 ALA A N 1
ATOM 1834 C CA . ALA A 1 226 ? -3.335 -13.570 25.251 1.00 86.12 226 ALA A CA 1
ATOM 1835 C C . ALA A 1 226 ? -3.764 -14.138 26.617 1.00 86.12 226 ALA A C 1
ATOM 1837 O O . ALA A 1 226 ? -4.361 -15.212 26.678 1.00 86.12 226 ALA A O 1
ATOM 1838 N N . ARG A 1 227 ? -3.548 -13.392 27.712 1.00 85.56 227 ARG A N 1
ATOM 1839 C CA . ARG A 1 227 ? -4.020 -13.786 29.052 1.00 85.56 227 ARG A CA 1
ATOM 1840 C C . ARG A 1 227 ? -5.544 -13.863 29.146 1.00 85.56 227 ARG A C 1
ATOM 1842 O O . ARG A 1 227 ? -6.057 -14.808 29.742 1.00 85.56 227 ARG A O 1
ATOM 1849 N N . TYR A 1 228 ? -6.271 -12.909 28.563 1.00 79.44 228 TYR A N 1
ATOM 1850 C CA . TYR A 1 228 ? -7.736 -12.969 28.532 1.00 79.44 228 TYR A CA 1
ATOM 1851 C C . TYR A 1 228 ? -8.247 -14.138 27.684 1.00 79.44 228 TYR A C 1
ATOM 1853 O O . TYR A 1 228 ? -9.186 -14.816 28.096 1.00 79.44 228 TYR A O 1
ATOM 1861 N N . GLU A 1 229 ? -7.622 -14.422 26.538 1.00 82.25 229 GLU A N 1
ATOM 1862 C CA . GLU A 1 229 ? -7.973 -15.583 25.709 1.00 82.25 229 GLU A CA 1
ATOM 1863 C C . GLU A 1 229 ? -7.773 -16.903 26.476 1.00 82.25 229 GLU A C 1
ATOM 1865 O O . GLU A 1 229 ? -8.667 -17.751 26.478 1.00 82.25 229 GLU A O 1
ATOM 1870 N N . GLU A 1 230 ? -6.666 -17.059 27.210 1.00 84.94 230 GLU A N 1
ATOM 1871 C CA . GLU A 1 230 ? -6.446 -18.226 28.077 1.00 84.94 230 GLU A CA 1
ATOM 1872 C C . GLU A 1 230 ? -7.490 -18.334 29.202 1.00 84.94 230 GLU A C 1
ATOM 1874 O O . GLU A 1 230 ? -7.989 -19.429 29.484 1.00 84.94 230 GLU A O 1
ATOM 1879 N N . GLN A 1 231 ? -7.867 -17.213 29.827 1.00 81.94 231 GLN A N 1
ATOM 1880 C CA . GLN A 1 231 ? -8.909 -17.200 30.858 1.00 81.94 231 GLN A CA 1
ATOM 1881 C C . GLN A 1 231 ? -10.267 -17.635 30.306 1.00 81.94 231 GLN A C 1
ATOM 1883 O O . GLN A 1 231 ? -10.915 -18.483 30.927 1.00 81.94 231 GLN A O 1
ATOM 1888 N N . ILE A 1 232 ? -10.664 -17.122 29.136 1.00 81.06 232 ILE A N 1
ATOM 1889 C CA . ILE A 1 232 ? -11.916 -17.495 28.465 1.00 81.06 232 ILE A CA 1
ATOM 1890 C C . ILE A 1 232 ? -11.926 -18.995 28.168 1.00 81.06 232 ILE A C 1
ATOM 1892 O O . ILE A 1 232 ? -12.883 -19.677 28.529 1.00 81.06 232 ILE A O 1
ATOM 1896 N N . ILE A 1 233 ? -10.841 -19.541 27.607 1.00 84.12 233 ILE A N 1
ATOM 1897 C CA . ILE A 1 233 ? -10.735 -20.980 27.321 1.00 84.12 233 ILE A CA 1
ATOM 1898 C C . ILE A 1 233 ? -10.863 -21.806 28.611 1.00 84.12 233 ILE A C 1
ATOM 1900 O O . ILE A 1 233 ? -11.551 -22.834 28.626 1.00 84.12 233 ILE A O 1
ATOM 1904 N N . SER A 1 234 ? -10.242 -21.364 29.712 1.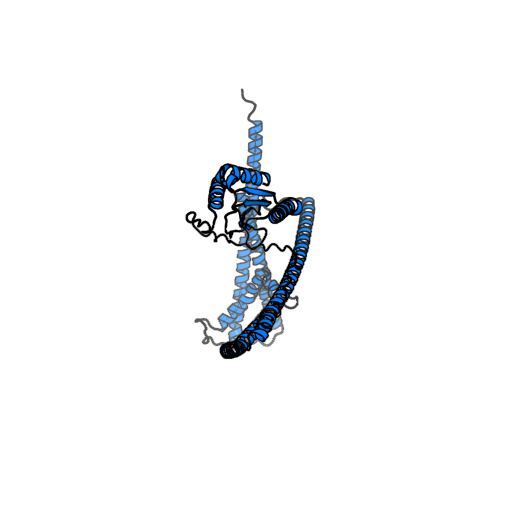00 83.00 234 SER A N 1
ATOM 1905 C CA . SER A 1 234 ? -10.341 -22.045 31.012 1.00 83.00 234 SER A CA 1
ATOM 1906 C C . SER A 1 234 ? -11.770 -22.028 31.576 1.00 83.00 234 SER A C 1
ATOM 1908 O O . SER A 1 234 ? -12.241 -23.021 32.139 1.00 83.00 234 SER A O 1
ATOM 1910 N N . GLN A 1 235 ? -12.492 -20.920 31.389 1.00 76.31 235 GLN A N 1
ATOM 1911 C CA . GLN A 1 235 ? -13.881 -20.793 31.810 1.00 76.31 235 GLN A CA 1
ATOM 1912 C C . GLN A 1 235 ? -14.791 -21.660 30.941 1.00 76.31 235 GLN A C 1
ATOM 1914 O O . GLN A 1 235 ? -15.588 -22.424 31.483 1.00 76.31 235 GLN A O 1
ATOM 1919 N N . GLU A 1 236 ? -14.642 -21.624 29.615 1.00 79.69 236 GLU A N 1
ATOM 1920 C CA . GLU A 1 236 ? -15.409 -22.466 28.691 1.00 79.69 236 GLU A CA 1
ATOM 1921 C C . GLU A 1 236 ? -15.240 -23.956 29.004 1.00 79.69 236 GLU A C 1
ATOM 1923 O O . GLU A 1 236 ? -16.225 -24.699 29.044 1.00 79.69 236 GLU A O 1
ATOM 1928 N N . THR A 1 237 ? -14.017 -24.406 29.304 1.00 81.56 237 THR A N 1
ATOM 1929 C CA . THR A 1 237 ? -13.777 -25.801 29.709 1.00 81.56 237 THR A CA 1
ATOM 1930 C C . THR A 1 237 ? -14.434 -26.137 31.046 1.00 81.56 237 THR A C 1
ATOM 1932 O O . THR A 1 237 ? -15.075 -27.186 31.156 1.00 81.56 237 THR A O 1
ATOM 1935 N N . LYS A 1 238 ? -14.362 -25.244 32.042 1.00 82.44 238 LYS A N 1
ATOM 1936 C CA . LYS A 1 238 ? -15.042 -25.417 33.337 1.00 82.44 238 LYS A CA 1
ATOM 1937 C C . LYS A 1 238 ? -16.566 -25.498 33.177 1.00 82.44 238 LYS A C 1
ATOM 1939 O O . LYS A 1 238 ? -17.203 -26.377 33.760 1.00 82.44 238 LYS A O 1
ATOM 1944 N N . TYR A 1 239 ? -17.153 -24.624 32.359 1.00 71.56 239 TYR A N 1
ATOM 1945 C CA . TYR A 1 239 ? -18.588 -24.623 32.071 1.00 71.56 239 TYR A CA 1
ATOM 1946 C C . TYR A 1 239 ? -19.021 -25.872 31.301 1.00 71.56 239 TYR A C 1
ATOM 1948 O O . TYR A 1 239 ? -20.033 -26.478 31.650 1.00 71.56 239 TYR A O 1
ATOM 1956 N N . THR A 1 240 ? -18.230 -26.320 30.325 1.00 80.00 240 THR A N 1
ATOM 1957 C CA . THR A 1 240 ? -18.507 -27.545 29.557 1.00 80.00 240 THR A CA 1
ATOM 1958 C C . THR A 1 240 ? -18.529 -28.781 30.461 1.00 80.00 240 THR A C 1
ATOM 1960 O O . THR A 1 240 ? -19.458 -29.584 30.384 1.00 80.00 240 THR A O 1
ATOM 1963 N N . GLN A 1 241 ? -17.569 -28.904 31.385 1.00 79.12 241 GLN A N 1
ATOM 1964 C CA . GLN A 1 241 ? -17.555 -29.991 32.374 1.00 79.12 241 GLN A CA 1
ATOM 1965 C C . GLN A 1 241 ? -18.763 -29.933 33.318 1.00 79.12 241 GLN A C 1
ATOM 1967 O O . GLN A 1 241 ? -19.345 -30.968 33.649 1.00 79.12 241 GLN A O 1
ATOM 1972 N N . LYS A 1 242 ? -19.176 -28.728 33.736 1.00 77.12 242 LYS A N 1
ATOM 1973 C CA . LYS A 1 242 ? -20.362 -28.541 34.583 1.00 77.12 242 LYS A CA 1
ATOM 1974 C C . LYS A 1 242 ? -21.649 -28.936 33.851 1.00 77.12 242 LYS A C 1
ATOM 1976 O O . LYS A 1 242 ? -22.504 -29.575 34.461 1.00 77.12 242 LYS A O 1
ATOM 1981 N N . ILE A 1 243 ? -21.768 -28.615 32.560 1.00 73.81 243 ILE A N 1
ATOM 1982 C CA . ILE A 1 243 ? -22.898 -29.031 31.715 1.00 73.81 243 ILE A CA 1
ATOM 1983 C C . ILE A 1 243 ? -22.935 -30.556 31.587 1.00 73.81 243 ILE A C 1
ATOM 1985 O O . ILE A 1 243 ? -23.970 -31.140 31.892 1.00 73.81 243 ILE A O 1
ATOM 1989 N N . GLN A 1 244 ? -21.814 -31.209 31.258 1.00 78.12 244 GLN A N 1
ATOM 1990 C CA . GLN A 1 244 ? -21.750 -32.678 31.200 1.00 78.12 244 GLN A CA 1
ATOM 1991 C C . GLN A 1 244 ? -22.159 -33.330 32.527 1.00 78.12 244 GLN A C 1
ATOM 1993 O O . GLN A 1 244 ? -22.986 -34.237 32.545 1.00 78.12 244 GLN A O 1
ATOM 1998 N N . GLY A 1 245 ? -21.667 -32.818 33.660 1.00 77.69 245 GLY A N 1
ATOM 1999 C CA . GLY A 1 245 ? -22.053 -33.335 34.974 1.00 77.69 245 GLY A CA 1
ATOM 2000 C C . GLY A 1 245 ? -23.540 -33.143 35.308 1.00 77.69 245 GLY A C 1
ATOM 2001 O O . GLY A 1 245 ? -24.108 -33.931 36.066 1.00 77.69 245 GLY A O 1
ATOM 2002 N N . LEU A 1 246 ? -24.190 -32.108 34.766 1.00 73.31 246 LEU A N 1
ATOM 2003 C CA . LEU A 1 246 ? -25.636 -31.900 34.897 1.00 73.31 246 LEU A CA 1
ATOM 2004 C C . LEU A 1 246 ? -26.434 -32.813 33.959 1.00 73.31 246 LEU A C 1
ATOM 2006 O O . LEU A 1 246 ? -27.468 -33.335 34.375 1.00 73.31 246 LEU A O 1
ATOM 2010 N N . GLU A 1 247 ? -25.955 -33.040 32.736 1.00 77.12 247 GLU A N 1
ATOM 2011 C CA . GLU A 1 247 ? -26.556 -33.978 31.782 1.00 77.12 247 GLU A CA 1
ATOM 2012 C C . GLU A 1 247 ? -26.529 -35.414 32.320 1.00 77.12 247 GLU A C 1
ATOM 2014 O O . GLU A 1 247 ? -27.571 -36.070 32.345 1.00 77.12 247 GLU A O 1
ATOM 2019 N N . ASP A 1 248 ? -25.398 -35.864 32.868 1.00 77.19 248 ASP A N 1
ATOM 2020 C CA . ASP A 1 248 ? -25.271 -37.186 33.497 1.00 77.19 248 ASP A CA 1
ATOM 2021 C C . ASP A 1 248 ? -26.234 -37.348 34.683 1.00 77.19 248 ASP A C 1
ATOM 2023 O O . ASP A 1 248 ? -26.886 -38.383 34.855 1.00 77.19 248 ASP A O 1
ATOM 2027 N N . LYS A 1 249 ? -26.388 -36.297 35.503 1.00 75.81 249 LYS A N 1
ATOM 2028 C CA . LYS A 1 249 ? -27.375 -36.282 36.593 1.00 75.81 249 LYS A CA 1
ATOM 2029 C C . LYS A 1 249 ? -28.801 -36.374 36.057 1.00 75.81 249 LYS A C 1
ATOM 2031 O O . LYS A 1 249 ? -29.607 -37.109 36.624 1.00 75.81 249 LYS A O 1
ATOM 2036 N N . LEU A 1 250 ? -29.121 -35.656 34.981 1.00 78.75 250 LEU A N 1
ATOM 2037 C CA . LEU A 1 250 ? -30.445 -35.676 34.362 1.00 78.75 250 LEU A CA 1
ATOM 2038 C C . LEU A 1 250 ? -30.781 -37.060 33.784 1.00 78.75 250 LEU A C 1
ATOM 2040 O O . LEU A 1 250 ? -31.911 -37.525 33.942 1.00 78.75 250 LEU A O 1
ATOM 2044 N N . ILE A 1 251 ? -29.803 -37.740 33.178 1.00 80.00 251 ILE A N 1
ATOM 2045 C CA . ILE A 1 251 ? -29.940 -39.118 32.685 1.00 80.00 251 ILE A CA 1
ATOM 2046 C C . ILE A 1 251 ? -30.247 -40.069 33.847 1.00 80.00 251 ILE A C 1
ATOM 2048 O O . ILE A 1 251 ? -31.262 -40.765 33.804 1.00 80.00 251 ILE A O 1
ATOM 2052 N N . ASN A 1 252 ? -29.460 -40.022 34.926 1.00 76.50 252 ASN A N 1
ATOM 2053 C CA . ASN A 1 252 ? -29.694 -40.848 36.117 1.00 76.50 252 ASN A CA 1
ATOM 2054 C C . ASN A 1 252 ? -31.083 -40.604 36.736 1.00 76.50 252 ASN A C 1
ATOM 2056 O O . ASN A 1 252 ? -31.771 -41.538 37.149 1.00 76.50 252 ASN A O 1
ATOM 2060 N N . TYR A 1 253 ? -31.531 -39.345 36.774 1.00 73.00 253 TYR A N 1
ATOM 2061 C CA . TYR A 1 253 ? -32.872 -38.997 37.247 1.00 73.00 253 TYR A CA 1
ATOM 2062 C C . TYR A 1 253 ? -33.977 -39.566 36.361 1.00 73.00 253 TYR A C 1
ATOM 2064 O O . TYR A 1 253 ? -35.012 -40.007 36.869 1.00 73.00 253 TYR A O 1
ATOM 2072 N N . LYS A 1 254 ? -33.770 -39.558 35.044 1.00 78.38 254 LYS A N 1
ATOM 2073 C CA . LYS A 1 254 ? -34.716 -40.121 34.087 1.00 78.38 254 LYS A CA 1
ATOM 2074 C C . LYS A 1 254 ? -34.822 -41.637 34.247 1.00 78.38 254 LYS A C 1
ATOM 2076 O O . LYS A 1 254 ? -35.933 -42.140 34.372 1.00 78.38 254 LYS A O 1
ATOM 2081 N N . GLU A 1 255 ? -33.695 -42.338 34.358 1.00 78.19 255 GLU A N 1
ATOM 2082 C CA . GLU A 1 255 ? -33.667 -43.786 34.613 1.00 78.19 255 GLU A CA 1
ATOM 2083 C C . GLU A 1 255 ? -34.357 -44.156 35.933 1.00 78.19 255 GLU A C 1
ATOM 2085 O O . GLU A 1 255 ? -35.143 -45.108 35.992 1.00 78.19 255 GLU A O 1
ATOM 2090 N N . TYR A 1 256 ? -34.125 -43.369 36.989 1.00 72.06 256 TYR A N 1
ATOM 2091 C CA . TYR A 1 256 ? -34.813 -43.538 38.267 1.00 72.06 256 TYR A CA 1
ATOM 2092 C C . TYR A 1 256 ? -36.329 -43.322 38.139 1.00 72.06 256 TYR A C 1
ATOM 2094 O O . TYR A 1 256 ? -37.119 -44.132 38.628 1.00 72.06 256 TYR A O 1
ATOM 2102 N N . SER A 1 257 ? -36.746 -42.247 37.464 1.00 72.44 257 SER A N 1
ATOM 2103 C CA . SER A 1 257 ? -38.158 -41.939 37.212 1.00 72.44 257 SER A CA 1
ATOM 2104 C C . SER A 1 257 ? -38.852 -43.053 36.426 1.00 72.44 257 SER A C 1
ATOM 2106 O O . SER A 1 257 ? -39.947 -43.480 36.801 1.00 72.44 257 SER A O 1
ATOM 2108 N N . ASP A 1 258 ? -38.213 -43.554 35.369 1.00 78.44 258 ASP A N 1
ATOM 2109 C CA . ASP A 1 258 ? -38.746 -44.624 34.525 1.00 78.44 258 ASP A CA 1
ATOM 2110 C C . ASP A 1 258 ? -38.879 -45.934 35.320 1.00 78.44 258 ASP A C 1
ATOM 2112 O O . ASP A 1 258 ? -39.936 -46.572 35.299 1.00 78.44 258 ASP A O 1
ATOM 2116 N N . SER A 1 259 ? -37.872 -46.269 36.135 1.00 73.00 259 SER A N 1
ATOM 2117 C CA . SER A 1 259 ? -37.908 -47.425 37.044 1.00 73.00 259 SER A CA 1
ATOM 2118 C C . SER A 1 259 ? -39.042 -47.315 38.070 1.00 73.00 259 SER A C 1
ATOM 2120 O O . SER A 1 259 ? -39.776 -48.275 38.316 1.00 73.00 259 SER A O 1
ATOM 2122 N N . MET A 1 260 ? -39.244 -46.128 38.647 1.00 70.00 260 MET A N 1
ATOM 2123 C CA . MET A 1 260 ? -40.343 -45.861 39.578 1.00 70.00 260 MET A CA 1
ATOM 2124 C C . MET A 1 260 ? -41.715 -45.949 38.908 1.00 70.00 260 MET A C 1
ATOM 2126 O O . MET A 1 260 ? -42.681 -46.423 39.519 1.00 70.00 260 MET A O 1
ATOM 2130 N N . PHE A 1 261 ? -41.817 -45.516 37.652 1.00 72.75 261 PHE A N 1
ATOM 2131 C CA . PHE A 1 261 ? -43.039 -45.634 36.870 1.00 72.75 261 PHE A CA 1
ATOM 2132 C C . PHE A 1 261 ? -43.383 -47.103 36.584 1.00 72.75 261 PHE A C 1
ATOM 2134 O O . PHE A 1 261 ? -44.537 -47.505 36.771 1.00 72.75 261 PHE A O 1
ATOM 2141 N N . GLU A 1 262 ? -42.396 -47.928 36.219 1.00 75.31 262 GLU A N 1
ATOM 2142 C CA . GLU A 1 262 ? -42.579 -49.377 36.067 1.00 75.31 262 GLU A CA 1
ATOM 2143 C C . GLU A 1 262 ? -42.994 -50.049 37.377 1.00 75.31 262 GLU A C 1
ATOM 2145 O O . GLU A 1 262 ? -43.945 -50.834 37.405 1.00 75.31 262 GLU A O 1
ATOM 2150 N N . LEU A 1 263 ? -42.345 -49.694 38.487 1.00 72.50 263 LEU A N 1
ATOM 2151 C CA . LEU A 1 263 ? -42.659 -50.245 39.802 1.00 72.50 263 LEU A CA 1
ATOM 2152 C C . LEU A 1 263 ? -44.100 -49.902 40.204 1.00 72.50 263 LEU A C 1
ATOM 2154 O O . LEU A 1 263 ? -44.859 -50.779 40.619 1.00 72.50 263 LEU A O 1
ATOM 2158 N N . LYS A 1 264 ? -44.538 -48.658 39.974 1.00 70.06 264 LYS A N 1
ATOM 2159 C CA . LYS A 1 264 ? -45.926 -48.225 40.202 1.00 70.06 264 LYS A CA 1
ATOM 2160 C C . LYS A 1 264 ? -46.923 -48.972 39.312 1.00 70.06 264 LYS A C 1
ATOM 2162 O O . LYS A 1 264 ? -47.998 -49.358 39.783 1.00 70.06 264 LYS A O 1
ATOM 2167 N N . LYS A 1 265 ? -46.576 -49.210 38.043 1.00 73.75 265 LYS A N 1
ATOM 2168 C CA . LYS A 1 265 ? -47.392 -49.996 37.106 1.00 73.75 265 LYS A CA 1
ATOM 2169 C C . LYS A 1 265 ? -47.543 -51.447 37.572 1.00 73.75 265 LYS A C 1
ATOM 2171 O O . LYS A 1 265 ? -48.648 -51.977 37.496 1.00 73.75 265 LYS A O 1
ATOM 2176 N N . ASN A 1 266 ? -46.483 -52.046 38.112 1.00 72.81 266 ASN A N 1
ATOM 2177 C CA . ASN A 1 266 ? -46.484 -53.416 38.633 1.00 72.81 266 ASN A CA 1
ATOM 2178 C C . ASN A 1 266 ? -47.172 -53.537 40.004 1.00 72.81 266 ASN A C 1
ATOM 2180 O O . ASN A 1 266 ? -47.775 -54.567 40.303 1.00 72.81 266 ASN A O 1
ATOM 2184 N N . PHE A 1 267 ? -47.145 -52.482 40.822 1.00 71.38 267 PHE A N 1
ATOM 2185 C CA . PHE A 1 267 ? -47.743 -52.480 42.160 1.00 71.38 267 PHE A CA 1
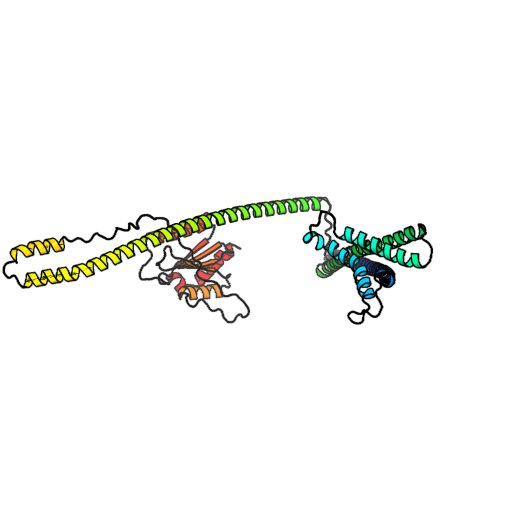ATOM 2186 C C . PHE A 1 267 ? -49.260 -52.239 42.152 1.00 71.38 267 PHE A C 1
ATOM 2188 O O . PHE A 1 267 ? -49.981 -52.790 42.982 1.00 71.38 267 PHE A O 1
ATOM 2195 N N . ASN A 1 268 ? -49.783 -51.457 41.202 1.00 71.31 268 ASN A N 1
ATOM 2196 C CA . ASN A 1 268 ? -51.223 -51.182 41.090 1.00 71.31 268 ASN A CA 1
ATOM 2197 C C . ASN A 1 268 ? -52.108 -52.451 40.985 1.00 71.31 268 ASN A C 1
ATOM 2199 O O . ASN A 1 268 ? -53.120 -52.515 41.689 1.00 71.31 268 ASN A O 1
ATOM 2203 N N . PRO A 1 269 ? -51.760 -53.472 40.177 1.00 70.44 269 PRO A N 1
ATOM 2204 C CA . PRO A 1 269 ? -52.467 -54.753 40.142 1.00 70.44 269 PRO A CA 1
ATOM 2205 C C . PRO A 1 269 ? -52.447 -55.488 41.484 1.00 70.44 269 PRO A C 1
ATOM 2207 O O . PRO A 1 269 ? -53.471 -56.022 41.900 1.00 70.44 269 PRO A O 1
ATOM 2210 N N . VAL A 1 270 ? -51.305 -55.478 42.182 1.00 65.56 270 VAL A N 1
ATOM 2211 C CA . VAL A 1 270 ? -51.135 -56.133 43.490 1.00 65.56 270 VAL A CA 1
ATOM 2212 C C . VAL A 1 270 ? -51.976 -55.433 44.554 1.00 65.56 270 VAL A C 1
ATOM 2214 O O . VAL A 1 270 ? -52.707 -56.086 45.294 1.00 65.56 270 VAL A O 1
ATOM 2217 N N . LYS A 1 271 ? -51.957 -54.096 44.582 1.00 62.72 271 LYS A N 1
ATOM 2218 C CA . LYS A 1 271 ? -52.811 -53.294 45.465 1.00 62.72 271 LYS A CA 1
ATOM 2219 C C . LYS A 1 271 ? -54.292 -53.581 45.217 1.00 62.72 271 LYS A C 1
ATOM 2221 O O . LYS A 1 271 ? -55.044 -53.743 46.173 1.00 62.72 271 LYS A O 1
ATOM 2226 N N . LYS A 1 272 ? -54.708 -53.679 43.950 1.00 66.81 272 LYS A N 1
ATOM 2227 C CA . LYS A 1 272 ? -56.087 -54.022 43.584 1.00 66.81 272 LYS A CA 1
ATOM 2228 C C . LYS A 1 272 ? -56.464 -55.428 44.065 1.00 66.81 272 LYS A C 1
ATOM 2230 O O . LYS A 1 272 ? -57.501 -55.580 44.693 1.00 66.81 272 LYS A O 1
ATOM 2235 N N . LEU A 1 273 ? -55.580 -56.410 43.880 1.00 63.16 273 LEU A N 1
ATOM 2236 C CA . LEU A 1 273 ? -55.743 -57.774 44.397 1.00 63.16 273 LEU A CA 1
ATOM 2237 C C . LEU A 1 273 ? -55.908 -57.815 45.921 1.00 63.16 273 LEU A C 1
ATOM 2239 O O . LEU A 1 273 ? -56.786 -58.514 46.413 1.00 63.16 273 LEU A O 1
ATOM 2243 N N . ILE A 1 274 ? -55.100 -57.057 46.668 1.00 61.00 274 ILE A N 1
ATOM 2244 C CA . ILE A 1 274 ? -55.181 -56.993 48.137 1.00 61.00 274 ILE A CA 1
ATOM 2245 C C . ILE A 1 274 ? -56.501 -56.354 48.589 1.00 61.00 274 ILE A C 1
ATOM 2247 O O . ILE A 1 274 ? -57.140 -56.864 49.507 1.00 61.00 274 ILE A O 1
ATOM 2251 N N . VAL A 1 275 ? -56.933 -55.269 47.939 1.00 60.25 275 VAL A N 1
ATOM 2252 C CA . VAL A 1 275 ? -58.212 -54.601 48.237 1.00 60.25 275 VAL A CA 1
ATOM 2253 C C . VAL A 1 275 ? -59.401 -55.510 47.911 1.00 60.25 275 VAL A C 1
ATOM 2255 O O . VAL A 1 275 ? -60.318 -55.634 48.726 1.00 60.25 275 VAL A O 1
ATOM 2258 N N . ASP A 1 276 ? -59.362 -56.202 46.772 1.00 57.97 276 ASP A N 1
ATOM 2259 C CA . ASP A 1 276 ? -60.402 -57.150 46.367 1.00 57.97 276 ASP A CA 1
ATOM 2260 C C . ASP A 1 276 ? -60.475 -58.331 47.359 1.00 57.97 276 ASP A C 1
ATOM 2262 O O . ASP A 1 276 ? -61.568 -58.693 47.801 1.00 57.97 276 ASP A O 1
ATOM 2266 N N . PHE A 1 277 ? -59.332 -58.857 47.822 1.00 55.03 277 PHE A N 1
ATOM 2267 C CA . PHE A 1 277 ? -59.269 -59.884 48.875 1.00 55.03 277 PHE A CA 1
ATOM 2268 C C . PHE A 1 277 ? -59.790 -59.391 50.234 1.00 55.03 277 PHE A C 1
ATOM 2270 O O . PHE A 1 277 ? -60.528 -60.109 50.912 1.00 55.03 277 PHE A O 1
ATOM 2277 N N . ALA A 1 278 ? -59.443 -58.166 50.636 1.00 53.38 278 ALA A N 1
ATOM 2278 C CA . ALA A 1 278 ? -59.908 -57.566 51.887 1.00 53.38 278 ALA A CA 1
ATOM 2279 C C . ALA A 1 278 ? -61.432 -57.353 51.893 1.00 53.38 278 ALA A C 1
ATOM 2281 O O . ALA A 1 278 ? -62.080 -57.539 52.922 1.00 53.38 278 ALA A O 1
ATOM 2282 N N . SER A 1 279 ? -62.025 -57.036 50.736 1.00 55.72 279 SER A N 1
ATOM 2283 C CA . SER A 1 279 ? -63.475 -56.849 50.595 1.00 55.72 279 SER A CA 1
ATOM 2284 C C . SER A 1 279 ? -64.294 -58.146 50.725 1.00 55.72 279 SER A C 1
ATOM 2286 O O . SER A 1 279 ? -65.480 -58.094 51.053 1.00 55.72 279 SER A O 1
ATOM 2288 N N . GLN A 1 280 ? -63.668 -59.315 50.532 1.00 55.38 280 GLN A N 1
ATOM 2289 C CA . GLN A 1 280 ? -64.322 -60.628 50.621 1.00 55.38 280 GLN A CA 1
ATOM 2290 C C . GLN A 1 280 ? -64.240 -61.272 52.020 1.00 55.38 280 GLN A C 1
ATOM 2292 O O . GLN A 1 280 ? -64.979 -62.215 52.306 1.00 55.38 280 GLN A O 1
ATOM 2297 N N . GLY A 1 281 ? -63.391 -60.769 52.925 1.00 50.44 281 GLY A N 1
ATOM 2298 C CA . GLY A 1 281 ? -63.140 -61.368 54.240 1.00 50.44 281 GLY A CA 1
ATOM 2299 C C . GLY A 1 281 ? -63.683 -60.552 55.415 1.00 50.44 281 GLY A C 1
ATOM 2300 O O . GLY A 1 281 ? -62.956 -59.761 56.009 1.00 50.44 281 GLY A O 1
ATOM 2301 N N . LYS A 1 282 ? -64.922 -60.812 55.853 1.00 48.69 282 LYS A N 1
ATOM 2302 C CA . LYS A 1 282 ? -65.550 -60.129 57.011 1.00 48.69 282 LYS A CA 1
ATOM 2303 C C . LYS A 1 282 ? -64.883 -60.398 58.381 1.00 48.69 282 LYS A C 1
ATOM 2305 O O . LYS A 1 282 ? -65.300 -59.805 59.365 1.00 48.69 282 LYS A O 1
ATOM 2310 N N . ASN A 1 283 ? -63.846 -61.244 58.444 1.00 49.91 283 ASN A N 1
ATOM 2311 C CA . ASN A 1 283 ? -63.119 -61.628 59.668 1.00 49.91 283 ASN A CA 1
ATOM 2312 C C . ASN A 1 283 ? -61.607 -61.303 59.646 1.00 49.91 283 ASN A C 1
ATOM 2314 O O . ASN A 1 283 ? -60.871 -61.766 60.510 1.00 49.91 283 ASN A O 1
ATOM 2318 N N . ILE A 1 284 ? -61.121 -60.516 58.678 1.00 52.38 284 ILE A N 1
ATOM 2319 C CA . ILE A 1 284 ? -59.687 -60.153 58.563 1.00 52.38 284 ILE A CA 1
ATOM 2320 C C . ILE A 1 284 ? -59.420 -58.724 59.096 1.00 52.38 284 ILE A C 1
ATOM 2322 O O . ILE A 1 284 ? -58.283 -58.261 59.132 1.00 52.38 284 ILE A O 1
ATOM 2326 N N . PHE A 1 285 ? -60.453 -58.021 59.572 1.00 46.06 285 PHE A N 1
ATOM 2327 C CA . PHE A 1 285 ? -60.382 -56.597 59.927 1.00 46.06 285 PHE A CA 1
ATOM 2328 C C . PHE A 1 285 ? -59.404 -56.261 61.068 1.00 46.06 285 PHE A C 1
ATOM 2330 O O . PHE A 1 285 ? -58.791 -55.200 61.027 1.00 46.06 285 PHE A O 1
ATOM 2337 N N . GLU A 1 286 ? -59.167 -57.167 62.021 1.00 46.44 286 GLU A N 1
ATOM 2338 C CA . GLU A 1 286 ? -58.170 -56.947 63.087 1.00 46.44 286 GLU A CA 1
ATOM 2339 C C . GLU A 1 286 ? -56.714 -57.152 62.632 1.00 46.44 286 GLU A C 1
ATOM 2341 O O . GLU A 1 286 ? -55.800 -56.649 63.275 1.00 46.44 286 GLU A O 1
ATOM 2346 N N . LYS A 1 287 ? -56.475 -57.849 61.510 1.00 47.12 287 LYS A N 1
ATOM 2347 C CA . LYS A 1 287 ? -55.130 -58.028 60.923 1.00 47.12 287 LYS A CA 1
ATOM 2348 C C . LYS A 1 287 ? -54.811 -57.032 59.803 1.00 47.12 287 LYS A C 1
ATOM 2350 O O . LYS A 1 287 ? -53.666 -56.950 59.372 1.00 47.12 287 LYS A O 1
ATOM 2355 N N . LEU A 1 288 ? -55.810 -56.297 59.312 1.00 45.62 288 LEU A N 1
ATOM 2356 C CA . LEU A 1 288 ? -55.660 -55.312 58.234 1.00 45.62 288 LEU A CA 1
ATOM 2357 C C . LEU A 1 288 ? -55.366 -53.897 58.746 1.00 45.62 288 LEU A C 1
ATOM 2359 O O . LEU A 1 288 ? -54.720 -53.137 58.033 1.00 45.62 288 LEU A O 1
ATOM 2363 N N . SER A 1 289 ? -55.753 -53.556 59.978 1.00 45.50 289 SER A N 1
ATOM 2364 C CA . SER A 1 289 ? -55.374 -52.285 60.616 1.00 45.50 289 SER A CA 1
ATOM 2365 C C . SER A 1 289 ? -53.857 -52.151 60.782 1.00 45.50 289 SER A C 1
ATOM 2367 O O . SER A 1 289 ? -53.311 -51.090 60.494 1.00 45.50 289 SER A O 1
ATOM 2369 N N . SER A 1 290 ? -53.155 -53.243 61.110 1.00 46.88 290 SER A N 1
ATOM 2370 C CA . SER A 1 290 ? -51.685 -53.259 61.147 1.00 46.88 290 SER A CA 1
ATOM 2371 C C . SER A 1 290 ? -51.046 -53.204 59.751 1.00 46.88 290 SER A C 1
ATOM 2373 O O . SER A 1 290 ? -49.895 -52.798 59.610 1.00 46.88 290 SER A O 1
ATOM 2375 N N . LEU A 1 291 ? -51.772 -53.604 58.698 1.00 45.78 291 LEU A N 1
ATOM 2376 C CA . LEU A 1 291 ? -51.310 -53.494 57.310 1.00 45.78 291 LEU A CA 1
ATOM 2377 C C . LEU A 1 291 ? -51.513 -52.083 56.745 1.00 45.78 291 LEU A C 1
ATOM 2379 O O . LEU A 1 291 ? -50.693 -51.650 55.947 1.00 45.78 291 LEU A O 1
ATOM 2383 N N . ASP A 1 292 ? -52.551 -51.353 57.161 1.00 43.47 292 ASP A N 1
ATOM 2384 C CA . ASP A 1 292 ? -52.750 -49.947 56.776 1.00 43.47 292 ASP A CA 1
ATOM 2385 C C . ASP A 1 292 ? -51.680 -49.031 57.406 1.00 43.47 292 ASP A C 1
ATOM 2387 O O . ASP A 1 292 ? -51.212 -48.090 56.765 1.00 43.47 292 ASP A O 1
ATOM 2391 N N . GLU A 1 293 ? -51.199 -49.361 58.613 1.00 46.06 293 GLU A N 1
ATOM 2392 C CA . GLU A 1 293 ? -49.974 -48.778 59.189 1.00 46.06 293 GLU A CA 1
ATOM 2393 C C . GLU A 1 293 ? -48.715 -49.189 58.406 1.00 46.06 293 GLU A C 1
ATOM 2395 O O . GLU A 1 293 ? -47.933 -48.324 58.022 1.00 46.06 293 GLU A O 1
ATOM 2400 N N . SER A 1 294 ? -48.566 -50.469 58.044 1.00 45.16 294 SER A N 1
ATOM 2401 C CA . SER A 1 294 ? -47.408 -50.952 57.261 1.00 45.16 294 SER A CA 1
ATOM 2402 C C . SER A 1 294 ? -47.349 -50.380 55.830 1.00 45.16 294 SER A C 1
ATOM 2404 O O . SER A 1 294 ? -46.276 -50.227 55.251 1.00 45.16 294 SER A O 1
ATOM 2406 N N . VAL A 1 295 ? -48.500 -50.054 55.231 1.00 45.69 295 VAL A N 1
ATOM 2407 C CA . VAL A 1 295 ? -48.610 -49.410 53.909 1.00 45.69 295 VAL A CA 1
ATOM 2408 C C . VAL A 1 295 ? -48.381 -47.896 54.002 1.00 45.69 295 VAL A C 1
ATOM 2410 O O . VAL A 1 295 ? -47.896 -47.305 53.038 1.00 45.69 295 VAL A O 1
ATOM 2413 N N . LYS A 1 296 ? -48.659 -47.267 55.153 1.00 45.97 296 LYS A N 1
ATOM 2414 C CA . LYS A 1 296 ? -48.228 -45.888 55.450 1.00 45.97 296 LYS A CA 1
ATOM 2415 C C . LYS A 1 296 ? -46.726 -45.791 55.738 1.00 45.97 296 LYS A C 1
ATOM 2417 O O . LYS A 1 296 ? -46.140 -44.752 55.457 1.00 45.97 296 LYS A O 1
ATOM 2422 N N . GLU A 1 297 ? -46.104 -46.864 56.229 1.00 41.97 297 GLU A N 1
ATOM 2423 C CA . GLU A 1 297 ? -44.653 -46.973 56.456 1.00 41.97 297 GLU A CA 1
ATOM 2424 C C . GLU A 1 297 ? -43.837 -47.385 55.217 1.00 41.97 297 GLU A C 1
ATOM 2426 O O . GLU A 1 297 ? -42.605 -47.390 55.266 1.00 41.97 297 GLU A O 1
ATOM 2431 N N . LEU A 1 298 ? -44.487 -47.669 54.081 1.00 41.12 298 LEU A N 1
ATOM 2432 C CA . LEU A 1 298 ? -43.842 -47.848 52.774 1.00 41.12 298 LEU A CA 1
ATOM 2433 C C . LEU A 1 298 ? -43.341 -46.490 52.252 1.00 41.12 298 LEU A C 1
ATOM 2435 O O . LEU A 1 298 ? -43.855 -45.911 51.294 1.00 41.12 298 LEU A O 1
ATOM 2439 N N . ASN A 1 299 ? -42.321 -45.965 52.924 1.00 39.47 299 ASN A N 1
ATOM 2440 C CA . ASN A 1 299 ? -41.569 -44.806 52.487 1.00 39.47 299 ASN A CA 1
ATOM 2441 C C . ASN A 1 299 ? -40.813 -45.193 51.218 1.00 39.47 299 ASN A C 1
ATOM 2443 O O . ASN A 1 299 ? -39.847 -45.957 51.253 1.00 39.47 299 ASN A O 1
ATOM 2447 N N . PHE A 1 300 ? -41.264 -44.664 50.082 1.00 41.50 300 PHE A N 1
ATOM 2448 C CA . PHE A 1 300 ? -40.447 -44.648 48.878 1.00 41.50 300 PHE A CA 1
ATOM 2449 C C . PHE A 1 300 ? -39.099 -43.994 49.212 1.00 41.50 300 PHE A C 1
ATOM 2451 O O . PHE A 1 300 ? -39.088 -43.020 49.975 1.00 41.50 300 PHE A O 1
ATOM 2458 N N . PRO A 1 301 ? -37.973 -44.498 48.672 1.00 43.91 301 PRO A N 1
ATOM 2459 C CA . PRO A 1 301 ? -36.703 -43.809 48.823 1.00 43.91 301 PRO A CA 1
ATOM 2460 C C . PRO A 1 301 ? -36.896 -42.359 48.376 1.00 43.91 301 PRO A C 1
ATOM 2462 O O . PRO A 1 301 ? -37.405 -42.093 47.282 1.00 43.91 301 PRO A O 1
ATOM 2465 N N . GLN A 1 302 ? -36.579 -41.422 49.272 1.00 43.09 302 GLN A N 1
ATOM 2466 C CA . GLN A 1 302 ? -36.639 -40.008 48.935 1.00 43.09 302 GLN A CA 1
ATOM 2467 C C . GLN A 1 302 ? -35.729 -39.782 47.721 1.00 43.09 302 GLN A C 1
ATOM 2469 O O . GLN A 1 302 ? -34.645 -40.374 47.672 1.00 43.09 302 GLN A O 1
ATOM 2474 N N . PRO A 1 303 ? -36.155 -38.973 46.730 1.00 38.84 303 PRO A N 1
ATOM 2475 C CA . PRO A 1 303 ? -35.265 -38.598 45.641 1.00 38.84 303 PRO A CA 1
ATOM 2476 C C . PRO A 1 303 ? -33.963 -38.062 46.249 1.00 38.84 303 PRO A C 1
ATOM 2478 O O . PRO A 1 303 ? -34.025 -37.415 47.303 1.00 38.84 303 PRO A O 1
ATOM 2481 N N . PRO A 1 304 ? -32.797 -38.358 45.649 1.00 42.50 304 PRO A N 1
ATOM 2482 C CA . PRO A 1 304 ? -31.530 -37.919 46.208 1.00 42.50 304 PRO A CA 1
ATOM 2483 C C . PRO A 1 304 ? -31.605 -36.412 46.446 1.00 42.50 304 PRO A C 1
ATOM 2485 O O . PRO A 1 304 ? -31.907 -35.655 45.523 1.00 42.50 304 PRO A O 1
ATOM 2488 N N . GLN A 1 305 ? -31.411 -35.987 47.697 1.00 40.38 305 GLN A N 1
ATOM 2489 C CA . GLN A 1 305 ? -31.422 -34.571 48.043 1.00 40.38 305 GLN A CA 1
ATOM 2490 C C . GLN A 1 305 ? -30.315 -33.902 47.232 1.00 40.38 305 GLN A C 1
ATOM 2492 O O . GLN A 1 305 ? -29.129 -34.118 47.476 1.00 40.38 305 GLN A O 1
ATOM 2497 N N . ILE A 1 306 ? -30.710 -33.146 46.209 1.00 36.66 306 ILE A N 1
ATOM 2498 C CA . ILE A 1 306 ? -29.784 -32.287 45.491 1.00 36.66 306 ILE A CA 1
ATOM 2499 C C . ILE A 1 306 ? -29.532 -31.126 46.433 1.00 36.66 306 ILE A C 1
ATOM 2501 O O . ILE A 1 306 ? -30.363 -30.229 46.567 1.00 36.66 306 ILE A O 1
ATOM 2505 N N . ASP A 1 307 ? -28.399 -31.177 47.115 1.00 35.78 307 ASP A N 1
ATOM 2506 C CA . ASP A 1 307 ? -27.907 -30.020 47.826 1.00 35.78 307 ASP A CA 1
ATOM 2507 C C . ASP A 1 307 ? -27.422 -28.999 46.786 1.00 35.78 307 ASP A C 1
ATOM 2509 O O . ASP A 1 307 ? -26.357 -29.143 46.186 1.00 35.78 307 ASP A O 1
ATOM 2513 N N . VAL A 1 308 ? -28.266 -28.009 46.493 1.00 35.88 308 VAL A N 1
ATOM 2514 C CA . VAL A 1 308 ? -27.936 -26.874 45.612 1.00 35.88 308 VAL A CA 1
ATOM 2515 C C . VAL A 1 308 ? -27.159 -25.800 46.397 1.00 35.88 308 VAL A C 1
ATOM 2517 O O . VAL A 1 308 ? -26.865 -24.738 45.863 1.00 35.88 308 VAL A O 1
ATOM 2520 N N . SER A 1 309 ? -26.802 -26.042 47.667 1.00 37.31 309 SER A N 1
ATOM 2521 C CA . SER A 1 309 ? -26.172 -25.025 48.523 1.00 37.31 309 SER A CA 1
ATOM 2522 C C . SER A 1 309 ? -24.648 -24.894 48.397 1.00 37.31 309 SER A C 1
ATOM 2524 O O . SER A 1 309 ? -24.043 -24.101 49.113 1.00 37.31 309 SER A O 1
ATOM 2526 N N . LEU A 1 310 ? -24.010 -25.582 47.450 1.00 36.25 310 LEU A N 1
ATOM 2527 C CA . LEU A 1 310 ? -22.567 -25.477 47.213 1.00 36.25 310 LEU A CA 1
ATOM 2528 C C . LEU A 1 310 ? -22.274 -25.004 45.789 1.00 36.25 310 LEU A C 1
ATOM 2530 O O . LEU A 1 310 ? -21.867 -25.786 44.942 1.00 36.25 310 LEU A O 1
ATOM 2534 N N . ASP A 1 311 ? -22.533 -23.723 45.537 1.00 34.44 311 ASP A N 1
ATOM 2535 C CA . ASP A 1 311 ? -21.819 -22.911 44.541 1.00 34.44 311 ASP A CA 1
ATOM 2536 C C . ASP A 1 311 ? -22.206 -21.438 44.759 1.00 34.44 311 ASP A C 1
ATOM 2538 O O . ASP A 1 311 ? -22.889 -20.798 43.960 1.00 34.44 311 ASP A O 1
ATOM 2542 N N . SER A 1 312 ? -21.784 -20.892 45.902 1.00 35.00 312 SER A N 1
ATOM 2543 C CA . SER A 1 312 ? -21.679 -19.448 46.091 1.00 35.00 312 SER A CA 1
ATOM 2544 C C . SER A 1 312 ? -20.475 -18.940 45.293 1.00 35.00 312 SER A C 1
ATOM 2546 O O . SER A 1 312 ? -19.376 -18.773 45.822 1.00 35.00 312 SER A O 1
ATOM 2548 N N . SER A 1 313 ? -20.665 -18.732 43.999 1.00 33.94 313 SER A N 1
ATOM 2549 C CA . SER A 1 313 ? -19.832 -17.810 43.236 1.00 33.94 313 SER A CA 1
ATOM 2550 C C . SER A 1 313 ? -20.761 -16.947 42.399 1.00 33.94 313 SER A C 1
ATOM 2552 O O . SER A 1 313 ? -21.310 -17.400 41.394 1.00 33.94 313 SER A O 1
ATOM 2554 N N . ASP A 1 314 ? -20.962 -15.728 42.891 1.00 38.03 314 ASP A N 1
ATOM 2555 C CA . ASP A 1 314 ? -21.613 -14.599 42.240 1.00 38.03 314 ASP A CA 1
ATOM 2556 C C . ASP A 1 314 ? -20.940 -14.266 40.894 1.00 38.03 314 ASP A C 1
ATOM 2558 O O . ASP A 1 314 ? -20.155 -13.327 40.796 1.00 38.03 314 ASP A O 1
ATOM 2562 N N . GLU A 1 315 ? -21.232 -15.016 39.831 1.00 32.06 315 GLU A N 1
ATOM 2563 C CA . GLU A 1 315 ? -20.924 -14.575 38.466 1.00 32.06 315 GLU A CA 1
ATOM 2564 C C . GLU A 1 315 ? -22.188 -13.986 37.835 1.00 32.06 315 GLU A C 1
ATOM 2566 O O . GLU A 1 315 ? -23.075 -14.671 37.324 1.00 32.06 315 GLU A O 1
ATOM 2571 N N . VAL A 1 316 ? -22.263 -12.659 37.939 1.00 37.72 316 VAL A N 1
ATOM 2572 C CA . VAL A 1 316 ? -23.208 -11.787 37.246 1.00 37.72 316 VAL A CA 1
ATOM 2573 C C . VAL A 1 316 ? -23.029 -11.991 35.740 1.00 37.72 316 VAL A C 1
ATOM 2575 O O . VAL A 1 316 ? -22.025 -11.586 35.160 1.00 37.72 316 VAL A O 1
ATOM 2578 N N . ILE A 1 317 ? -24.006 -12.626 35.093 1.00 33.47 317 ILE A N 1
ATOM 2579 C CA . ILE A 1 317 ? -24.023 -12.814 33.639 1.00 33.47 317 ILE A CA 1
ATOM 2580 C C . ILE A 1 317 ? -24.382 -11.471 32.986 1.00 33.47 317 ILE A C 1
ATOM 2582 O O . ILE A 1 317 ? -25.554 -11.139 32.798 1.00 33.47 317 ILE A O 1
ATOM 2586 N N . GLU A 1 318 ? -23.375 -10.680 32.626 1.00 38.59 318 GLU A N 1
ATOM 2587 C CA . GLU A 1 318 ? -23.551 -9.545 31.721 1.00 38.59 318 GLU A CA 1
ATOM 2588 C C . GLU A 1 318 ? -23.736 -10.047 30.286 1.00 38.59 318 GLU A C 1
ATOM 2590 O O . GLU A 1 318 ? -22.782 -10.375 29.585 1.00 38.59 318 GLU A O 1
ATOM 2595 N N . LYS A 1 319 ? -24.988 -10.103 29.825 1.00 34.12 319 LYS A N 1
ATOM 2596 C CA . LYS A 1 319 ? -25.307 -10.271 28.401 1.00 34.12 319 LYS A CA 1
ATOM 2597 C C . LYS A 1 319 ? -25.701 -8.917 27.793 1.00 34.12 319 LYS A C 1
ATOM 2599 O O . LYS A 1 319 ? -26.757 -8.387 28.158 1.00 34.12 319 LYS A O 1
ATOM 2604 N N . PRO A 1 320 ? -24.938 -8.353 26.838 1.00 30.31 320 PRO A N 1
ATOM 2605 C CA . PRO A 1 320 ? -25.399 -7.198 26.072 1.00 30.31 320 PRO A CA 1
ATOM 2606 C C . PRO A 1 320 ? -26.618 -7.623 25.244 1.00 30.31 320 PRO A C 1
ATOM 2608 O O . PRO A 1 320 ? -26.536 -8.537 24.429 1.00 30.31 320 PRO A O 1
ATOM 2611 N N . THR A 1 321 ? -27.778 -7.014 25.500 1.00 40.06 321 THR A N 1
ATOM 2612 C CA . THR A 1 321 ? -29.054 -7.494 24.932 1.00 40.06 321 THR A CA 1
ATOM 2613 C C . THR A 1 321 ? -29.525 -6.678 23.715 1.00 40.06 321 THR A C 1
ATOM 2615 O O . THR A 1 321 ? -30.415 -7.135 23.006 1.00 40.06 321 THR A O 1
ATOM 2618 N N . TYR A 1 322 ? -28.920 -5.525 23.380 1.00 40.16 322 TYR A N 1
ATOM 2619 C CA . TYR A 1 322 ? -29.400 -4.699 22.257 1.00 40.16 322 TYR A CA 1
ATOM 2620 C C . TYR A 1 322 ? -28.283 -4.059 21.426 1.00 40.16 322 TYR A C 1
ATOM 2622 O O . TYR A 1 322 ? -27.452 -3.317 21.940 1.00 40.16 322 TYR A O 1
ATOM 2630 N N . TYR A 1 323 ? -28.320 -4.307 20.114 1.00 34.69 323 TYR A N 1
ATOM 2631 C CA . TYR A 1 323 ? -27.560 -3.566 19.109 1.00 34.69 323 TYR A CA 1
ATOM 2632 C C . TYR A 1 323 ? -28.396 -2.380 18.610 1.00 34.69 323 TYR A C 1
ATOM 2634 O O . TYR A 1 323 ? -29.577 -2.541 18.292 1.00 34.69 323 TYR A O 1
ATOM 2642 N N . TRP A 1 324 ? -27.780 -1.202 18.484 1.00 35.84 324 TRP A N 1
ATOM 2643 C CA . TRP A 1 324 ? -28.316 -0.141 17.630 1.00 35.84 324 TRP A CA 1
ATOM 2644 C C . TRP A 1 324 ? -28.376 -0.669 16.187 1.00 35.84 324 TRP A C 1
ATOM 2646 O O . TRP A 1 324 ? -27.402 -1.237 15.694 1.00 35.84 324 TRP A O 1
ATOM 2656 N N . ALA A 1 325 ? -29.504 -0.496 15.494 1.00 31.78 325 ALA A N 1
ATOM 2657 C CA . ALA A 1 325 ? -29.539 -0.734 14.053 1.00 31.78 325 ALA A CA 1
ATOM 2658 C C . ALA A 1 325 ? -28.607 0.273 13.355 1.00 31.78 325 ALA A C 1
ATOM 2660 O O . ALA A 1 325 ? -28.611 1.459 13.693 1.00 31.78 325 ALA A O 1
ATOM 2661 N N . ASN A 1 326 ? -27.802 -0.210 12.403 1.00 29.42 326 ASN A N 1
ATOM 2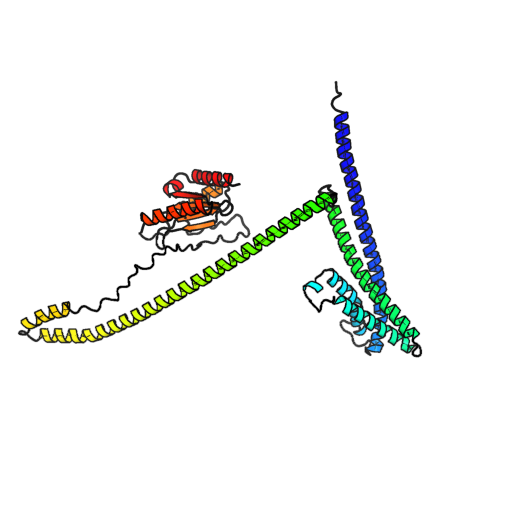662 C CA . ASN A 1 326 ? -26.830 0.600 11.670 1.00 29.42 326 ASN A CA 1
ATOM 2663 C C . ASN A 1 326 ? -27.474 1.845 11.041 1.00 29.42 326 ASN A C 1
ATOM 2665 O O . ASN A 1 326 ? -28.478 1.761 10.332 1.00 29.42 326 ASN A O 1
ATOM 2669 N N . TYR A 1 327 ? -26.830 2.987 11.283 1.00 38.84 327 TYR A N 1
ATOM 2670 C CA . TYR A 1 327 ? -27.082 4.261 10.622 1.00 38.84 327 TYR A CA 1
ATOM 2671 C C . TYR A 1 327 ? -26.676 4.157 9.156 1.00 38.84 327 TYR A C 1
ATOM 2673 O O . TYR A 1 327 ? -25.523 4.401 8.816 1.00 38.84 327 TYR A O 1
ATOM 2681 N N . ASP A 1 328 ? -27.619 3.852 8.275 1.00 31.81 328 ASP A N 1
ATOM 2682 C CA . ASP A 1 328 ? -27.450 4.209 6.875 1.00 31.81 328 ASP A CA 1
ATOM 2683 C C . ASP A 1 328 ? -28.718 4.889 6.351 1.00 31.81 328 ASP A C 1
ATOM 2685 O O . ASP A 1 328 ? -29.762 4.274 6.154 1.00 31.81 328 ASP A O 1
ATOM 2689 N N . LYS A 1 329 ? -28.571 6.201 6.130 1.00 32.69 329 LYS A N 1
ATOM 2690 C CA . LYS A 1 329 ? -29.393 7.062 5.267 1.00 32.69 329 LYS A CA 1
ATOM 2691 C C . LYS A 1 329 ? -30.876 7.180 5.624 1.00 32.69 329 LYS A C 1
ATOM 2693 O O . LYS A 1 329 ? -31.737 6.622 4.955 1.00 32.69 329 LYS A O 1
ATOM 2698 N N . SER A 1 330 ? -31.169 8.018 6.611 1.00 30.38 330 SER A N 1
ATOM 2699 C CA . SER A 1 330 ? -32.253 9.022 6.606 1.00 30.38 330 SER A CA 1
ATOM 2700 C C . SER A 1 330 ? -32.529 9.442 8.046 1.00 30.38 330 SER A C 1
ATOM 2702 O O . SER A 1 330 ? -32.660 8.602 8.932 1.00 30.38 330 SER A O 1
ATOM 2704 N N . GLU A 1 331 ? -32.638 10.744 8.286 1.00 34.53 331 GLU A N 1
ATOM 2705 C CA . GLU A 1 331 ? -33.027 11.324 9.580 1.00 34.53 331 GLU A CA 1
ATOM 2706 C C . GLU A 1 331 ? -34.483 11.003 9.985 1.00 34.53 331 GLU A C 1
ATOM 2708 O O . GLU A 1 331 ? -34.995 11.582 10.936 1.00 34.53 331 GLU A O 1
ATOM 2713 N N . GLU A 1 332 ? -35.172 10.077 9.310 1.00 30.70 332 GLU A N 1
ATOM 2714 C CA . GLU A 1 332 ? -36.628 9.943 9.420 1.00 30.70 332 GLU A CA 1
ATOM 2715 C C . GLU A 1 332 ? -37.157 8.667 10.076 1.00 30.70 332 GLU A C 1
ATOM 2717 O O . GLU A 1 332 ? -38.363 8.576 10.263 1.00 30.70 332 GLU A O 1
ATOM 2722 N N . ASN A 1 333 ? -36.342 7.697 10.504 1.00 32.09 333 ASN A N 1
ATOM 2723 C CA . ASN A 1 333 ? -36.893 6.520 11.199 1.00 32.09 333 ASN A CA 1
ATOM 2724 C C . ASN A 1 333 ? -35.979 5.964 12.299 1.00 32.09 333 ASN A C 1
ATOM 2726 O O . ASN A 1 333 ? -35.428 4.869 12.192 1.00 32.09 333 ASN A O 1
ATOM 2730 N N . LEU A 1 334 ? -35.891 6.691 13.416 1.00 37.22 334 LEU A N 1
ATOM 2731 C CA . LEU A 1 334 ? -35.468 6.135 14.705 1.00 37.22 334 LEU A CA 1
ATOM 2732 C C . LEU A 1 334 ? -36.559 5.179 15.211 1.00 37.22 334 LEU A C 1
ATOM 2734 O O . LEU A 1 334 ? -37.463 5.565 15.951 1.00 37.22 334 LEU A O 1
ATOM 2738 N N . ARG A 1 335 ? -36.491 3.903 14.819 1.00 34.44 335 ARG A N 1
ATOM 2739 C CA . ARG A 1 335 ? -37.197 2.857 15.565 1.00 34.44 335 ARG A CA 1
ATOM 2740 C C . ARG A 1 335 ? -36.466 2.661 16.888 1.00 34.44 335 ARG A C 1
ATOM 2742 O O . ARG A 1 335 ? -35.497 1.913 16.967 1.00 34.44 335 ARG A O 1
ATOM 2749 N N . LEU A 1 336 ? -36.939 3.367 17.915 1.00 45.94 336 LEU A N 1
ATOM 2750 C CA . LEU A 1 336 ? -36.683 3.017 19.309 1.00 45.94 336 LEU A CA 1
ATOM 2751 C C . LEU A 1 336 ? -36.972 1.515 19.492 1.00 45.94 336 LEU A C 1
ATOM 2753 O O . LEU A 1 336 ? -37.931 1.020 18.887 1.00 45.94 336 LEU A O 1
ATOM 2757 N N . PRO A 1 337 ? -36.170 0.775 20.280 1.00 45.75 337 PRO A N 1
ATOM 2758 C CA . PRO A 1 337 ? -36.466 -0.616 20.586 1.00 45.75 337 PRO A CA 1
ATOM 2759 C C . PRO A 1 337 ? -37.925 -0.735 21.031 1.00 45.75 337 PRO A C 1
ATOM 2761 O O . PRO A 1 337 ? -38.352 -0.040 21.953 1.00 45.75 337 PRO A O 1
ATOM 2764 N N . SER A 1 338 ? -38.692 -1.619 20.392 1.00 42.56 338 SER A N 1
ATOM 2765 C CA . SER A 1 338 ? -40.114 -1.866 20.687 1.00 42.56 338 SER A CA 1
ATOM 2766 C C . SER A 1 338 ? -40.378 -2.369 22.116 1.00 42.56 338 SER A C 1
ATOM 2768 O O . SER A 1 338 ? -41.523 -2.613 22.480 1.00 42.56 338 SER A O 1
ATOM 2770 N N . GLU A 1 339 ? -39.322 -2.527 22.918 1.00 53.44 339 GLU A N 1
ATOM 2771 C CA . GLU A 1 339 ? -39.317 -3.041 24.284 1.00 53.44 339 GLU A CA 1
ATOM 2772 C C . GLU A 1 339 ? -38.737 -2.047 25.307 1.00 53.44 339 GLU A C 1
ATOM 2774 O O . GLU A 1 339 ? -38.403 -2.461 26.411 1.00 53.44 339 GLU A O 1
ATOM 2779 N N . LEU A 1 340 ? -38.568 -0.758 24.982 1.00 59.69 340 LEU A N 1
ATOM 2780 C CA . LEU A 1 340 ? -38.177 0.231 25.996 1.00 59.69 340 LEU A CA 1
ATOM 2781 C C . LEU A 1 340 ? -39.311 0.461 26.999 1.00 59.69 340 LEU A C 1
ATOM 2783 O O . LEU A 1 340 ? -40.486 0.540 26.635 1.00 59.69 340 LEU A O 1
ATOM 2787 N N . SER A 1 341 ? -38.954 0.614 28.273 1.00 63.72 341 SER A N 1
ATOM 2788 C CA . SER A 1 341 ? -39.921 1.007 29.291 1.00 63.72 341 SER A CA 1
ATOM 2789 C C . SER A 1 341 ? -40.404 2.451 29.061 1.00 63.72 341 SER A C 1
ATOM 2791 O O . SER A 1 341 ? -39.652 3.265 28.510 1.00 63.72 341 SER A O 1
ATOM 2793 N N . PRO A 1 342 ? -41.627 2.819 29.496 1.00 68.12 342 PRO A N 1
ATOM 2794 C CA . PRO A 1 342 ? -42.122 4.197 29.396 1.00 68.12 342 PRO A CA 1
ATOM 2795 C C . PRO A 1 342 ? -41.181 5.228 30.039 1.00 68.12 342 PRO A C 1
ATOM 2797 O O . PRO A 1 342 ? -41.062 6.354 29.562 1.00 68.12 342 PRO A O 1
ATOM 2800 N N . VAL A 1 343 ? -40.478 4.818 31.097 1.00 71.12 343 VAL A N 1
ATOM 2801 C CA . VAL A 1 343 ? -39.488 5.627 31.817 1.00 71.12 343 VAL A CA 1
ATOM 2802 C C . VAL A 1 343 ? -38.247 5.852 30.955 1.00 71.12 343 VAL A C 1
ATOM 2804 O O . VAL A 1 343 ? -37.770 6.979 30.835 1.00 71.12 343 VAL A O 1
ATOM 2807 N N . GLY A 1 344 ? -37.765 4.791 30.298 1.00 72.50 344 GLY A N 1
ATOM 2808 C CA . GLY A 1 344 ? -36.676 4.881 29.331 1.00 72.50 344 GLY A CA 1
ATOM 2809 C C . GLY A 1 344 ? -37.006 5.852 28.200 1.00 72.50 344 GLY A C 1
ATOM 2810 O O . GLY A 1 344 ? -36.203 6.731 27.903 1.00 72.50 344 GLY A O 1
ATOM 2811 N N . TYR A 1 345 ? -38.208 5.756 27.623 1.00 72.38 345 TYR A N 1
ATOM 2812 C CA . TYR A 1 345 ? -38.646 6.627 26.525 1.00 72.38 345 TYR A CA 1
ATOM 2813 C C . TYR A 1 345 ? -38.562 8.119 26.885 1.00 72.38 345 TYR A C 1
ATOM 2815 O O . TYR A 1 345 ? -37.995 8.908 26.129 1.00 72.38 345 TYR A O 1
ATOM 2823 N N . LEU A 1 346 ? -39.074 8.503 28.059 1.00 75.44 346 LEU A N 1
ATOM 2824 C CA . LEU A 1 346 ? -39.061 9.894 28.523 1.00 75.44 346 LEU A CA 1
ATOM 2825 C C . LEU A 1 346 ? -37.643 10.427 28.742 1.00 75.44 346 LEU A C 1
ATOM 2827 O O . LEU A 1 346 ? -37.350 11.575 28.398 1.00 75.44 346 LEU A O 1
ATOM 2831 N N . LEU A 1 347 ? -36.754 9.597 29.289 1.00 78.88 347 LEU A N 1
ATOM 2832 C CA . LEU A 1 347 ? -35.362 9.982 29.483 1.00 78.88 347 LEU A CA 1
ATOM 2833 C C . LEU A 1 347 ? -34.623 10.117 28.144 1.00 78.88 347 LEU A C 1
ATOM 2835 O O . LEU A 1 347 ? -33.895 11.088 27.956 1.00 78.88 347 LEU A O 1
ATOM 2839 N N . PHE A 1 348 ? -34.848 9.208 27.188 1.00 76.44 348 PHE A N 1
ATOM 2840 C CA . PHE A 1 348 ? -34.269 9.313 25.844 1.00 76.44 348 PHE A CA 1
ATOM 2841 C C . PHE A 1 348 ? -34.705 10.586 25.124 1.00 76.44 348 PHE A C 1
ATOM 2843 O O . PHE A 1 348 ? -33.871 11.261 24.523 1.00 76.44 348 PHE A O 1
ATOM 2850 N N . GLU A 1 349 ? -35.987 10.944 25.206 1.00 76.06 349 GLU A N 1
ATOM 2851 C CA . GLU A 1 349 ? -36.493 12.179 24.606 1.00 76.06 349 GLU A CA 1
ATOM 2852 C C . GLU A 1 349 ? -35.826 13.420 25.229 1.00 76.06 349 GLU A C 1
ATOM 2854 O O . GLU A 1 349 ? -35.460 14.359 24.520 1.00 76.06 349 GLU A O 1
ATOM 2859 N N . ALA A 1 350 ? -35.610 13.419 26.548 1.00 79.56 350 ALA A N 1
ATOM 2860 C CA . ALA A 1 350 ? -34.916 14.503 27.241 1.00 79.56 350 ALA A CA 1
ATOM 2861 C C . ALA A 1 350 ? -33.425 14.591 26.863 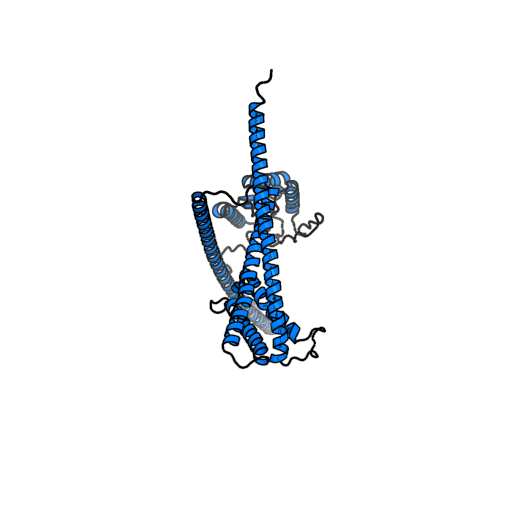1.00 79.56 350 ALA A C 1
ATOM 2863 O O . ALA A 1 350 ? -32.921 15.684 26.603 1.00 79.56 350 ALA A O 1
ATOM 2864 N N . ILE A 1 351 ? -32.734 13.452 26.757 1.00 79.44 351 ILE A N 1
ATOM 2865 C CA . ILE A 1 351 ? -31.334 13.365 26.310 1.00 79.44 351 ILE A CA 1
ATOM 2866 C C . ILE A 1 351 ? -31.184 13.886 24.872 1.00 79.44 351 ILE A C 1
ATOM 2868 O O . ILE A 1 351 ? -30.252 14.639 24.585 1.00 79.44 351 ILE A O 1
ATOM 2872 N N . GLN A 1 352 ? -32.123 13.547 23.979 1.00 74.69 352 GLN A N 1
ATOM 2873 C CA . GLN A 1 352 ? -32.138 14.059 22.605 1.00 74.69 352 GLN A CA 1
ATOM 2874 C C . GLN A 1 352 ? -32.335 15.576 22.555 1.00 74.69 352 GLN A C 1
ATOM 2876 O O . GLN A 1 352 ? -31.608 16.257 21.835 1.00 74.69 352 GLN A O 1
ATOM 2881 N N . LYS A 1 353 ? -33.272 16.126 23.342 1.00 77.25 353 LYS A N 1
ATOM 2882 C CA . LYS A 1 353 ? -33.491 17.583 23.421 1.00 77.25 353 LYS A CA 1
ATOM 2883 C C . LYS A 1 353 ? -32.238 18.332 23.883 1.00 77.25 353 LYS A C 1
ATOM 2885 O O . LYS A 1 353 ? -31.947 19.412 23.371 1.00 77.25 353 LYS A O 1
ATOM 2890 N N . GLU A 1 354 ? -31.467 17.747 24.795 1.00 77.62 354 GLU A N 1
ATOM 2891 C CA . GLU A 1 354 ? -30.214 18.325 25.297 1.00 77.62 354 GLU A CA 1
ATOM 2892 C C . GLU A 1 354 ? -29.007 18.164 24.354 1.00 77.62 354 GLU A C 1
ATOM 2894 O O . GLU A 1 354 ? -27.943 18.717 24.649 1.00 77.62 354 GLU A O 1
ATOM 2899 N N . HIS A 1 355 ? -29.181 17.478 23.214 1.00 79.00 355 HIS A N 1
ATOM 2900 C CA . HIS A 1 355 ? -28.141 17.186 22.216 1.00 79.00 355 HIS A CA 1
ATOM 2901 C C . HIS A 1 355 ? -26.932 16.439 22.800 1.00 79.00 355 HIS A C 1
ATOM 2903 O O . HIS A 1 355 ? -25.784 16.690 22.433 1.00 79.00 355 HIS A O 1
ATOM 2909 N N . LEU A 1 356 ? -27.194 15.525 23.733 1.00 77.38 356 LEU A N 1
ATOM 2910 C CA . LEU A 1 356 ? -26.159 14.702 24.346 1.00 77.38 356 LEU A CA 1
ATOM 2911 C C . LEU A 1 356 ? -25.583 13.664 23.367 1.00 77.38 356 LEU A C 1
ATOM 2913 O O . LEU A 1 356 ? -26.274 13.248 22.429 1.00 77.38 356 LEU A O 1
ATOM 2917 N N . PRO A 1 357 ? -24.331 13.216 23.591 1.00 75.75 357 PRO A N 1
ATOM 2918 C CA . PRO A 1 357 ? -23.753 12.094 22.858 1.00 75.75 357 PRO A CA 1
ATOM 2919 C C . PRO A 1 357 ? -24.629 10.844 23.004 1.00 75.75 357 PRO A C 1
ATOM 2921 O O . PRO A 1 357 ? -25.418 10.718 23.936 1.00 75.75 357 PRO A O 1
ATOM 2924 N N . LYS A 1 358 ? -24.540 9.921 22.047 1.00 72.81 358 LYS A N 1
ATOM 2925 C CA . LYS A 1 358 ? -25.439 8.760 21.990 1.00 72.81 358 LYS A CA 1
ATOM 2926 C C . LYS A 1 358 ? -24.942 7.667 22.948 1.00 72.81 358 LYS A C 1
ATOM 2928 O O . LYS A 1 358 ? -23.848 7.165 22.705 1.00 72.81 358 LYS A O 1
ATOM 2933 N N . PRO A 1 359 ? -25.712 7.265 23.978 1.00 71.75 359 PRO A N 1
ATOM 2934 C CA . PRO A 1 359 ? -25.286 6.204 24.884 1.00 71.75 359 PRO A CA 1
ATOM 2935 C C . PRO A 1 359 ? -25.503 4.802 24.298 1.00 71.75 359 PRO A C 1
ATOM 2937 O O . PRO A 1 359 ? -26.424 4.563 23.505 1.00 71.75 359 PRO A O 1
ATOM 2940 N N . ILE A 1 360 ? -24.710 3.841 24.761 1.00 71.62 360 ILE A N 1
ATOM 2941 C CA . ILE A 1 360 ? -24.951 2.410 24.582 1.00 71.62 360 ILE A CA 1
ATOM 2942 C C . ILE A 1 360 ? -25.988 1.967 25.616 1.00 71.62 360 ILE A C 1
ATOM 2944 O O . ILE A 1 360 ? -25.863 2.224 26.809 1.00 71.62 360 ILE A O 1
ATOM 2948 N N . VAL A 1 361 ? -27.042 1.296 25.163 1.00 70.94 361 VAL A N 1
ATOM 2949 C CA . VAL A 1 361 ? -28.181 0.932 26.012 1.00 70.94 361 VAL A CA 1
ATOM 2950 C C . VAL A 1 361 ? -28.063 -0.529 26.423 1.00 70.94 361 VAL A C 1
ATOM 2952 O O . VAL A 1 361 ? -28.018 -1.410 25.565 1.00 70.94 361 VAL A O 1
ATOM 2955 N N . ARG A 1 362 ? -28.023 -0.799 27.727 1.00 70.12 362 ARG A N 1
ATOM 2956 C CA . ARG A 1 362 ? -27.885 -2.149 28.293 1.00 70.12 362 ARG A CA 1
ATOM 2957 C C . ARG A 1 362 ? -28.981 -2.418 29.326 1.00 70.12 362 ARG A C 1
ATOM 2959 O O . ARG A 1 362 ? -29.667 -1.506 29.783 1.00 70.12 362 ARG A O 1
ATOM 2966 N N . GLU A 1 363 ? -29.160 -3.683 29.685 1.00 72.75 363 GLU A N 1
ATOM 2967 C CA . GLU A 1 363 ? -30.024 -4.092 30.794 1.00 72.75 363 GLU A CA 1
ATOM 2968 C C . GLU A 1 363 ? -29.154 -4.667 31.915 1.00 72.75 363 GLU A C 1
ATOM 2970 O O . GLU A 1 363 ? -28.226 -5.426 31.639 1.00 72.75 363 GLU A O 1
ATOM 2975 N N . TYR A 1 364 ? -29.467 -4.345 33.170 1.00 73.31 364 TYR A N 1
ATOM 2976 C CA . TYR A 1 364 ? -28.749 -4.868 34.332 1.00 73.31 364 TYR A CA 1
ATOM 2977 C C . TYR A 1 364 ? -29.709 -5.399 35.394 1.00 73.31 364 TYR A C 1
ATOM 2979 O O . TYR A 1 364 ? -30.641 -4.709 35.795 1.00 73.31 364 TYR A O 1
ATOM 2987 N N . ALA A 1 365 ? -29.441 -6.594 35.912 1.00 72.00 365 ALA A N 1
ATOM 2988 C CA . ALA A 1 365 ? -30.032 -7.087 37.149 1.00 72.00 365 ALA A CA 1
ATOM 2989 C C . ALA A 1 365 ? -28.937 -7.763 37.991 1.00 72.00 365 ALA A C 1
ATOM 2991 O O . ALA A 1 365 ? -28.050 -8.388 37.412 1.00 72.00 365 ALA A O 1
ATOM 2992 N N . PRO A 1 366 ? -29.002 -7.695 39.334 1.00 67.75 366 PRO A N 1
ATOM 2993 C CA . PRO A 1 366 ? -28.038 -8.372 40.201 1.00 67.75 366 PRO A CA 1
ATOM 2994 C C . PRO A 1 366 ? -28.024 -9.896 40.016 1.00 67.75 366 PRO A C 1
ATOM 2996 O O . PRO A 1 366 ? -26.989 -10.524 40.205 1.00 67.75 366 PRO A O 1
ATOM 2999 N N . LYS A 1 367 ? -29.175 -10.488 39.658 1.00 67.75 367 LYS A N 1
ATOM 3000 C CA . LYS A 1 367 ? -29.374 -11.930 39.440 1.00 67.75 367 LYS A CA 1
ATOM 3001 C C . LYS A 1 367 ? -30.381 -12.174 38.313 1.00 67.75 367 LYS A C 1
ATOM 3003 O O . LYS A 1 367 ? -31.267 -11.348 38.071 1.00 67.75 367 LYS A O 1
ATOM 3008 N N . GLU A 1 368 ? -30.278 -13.323 37.643 1.00 62.34 368 GLU A N 1
ATOM 3009 C CA . GLU A 1 368 ? -31.267 -13.740 36.643 1.00 62.34 368 GLU A CA 1
ATOM 3010 C C . GLU A 1 368 ? -32.660 -13.922 37.276 1.00 62.34 368 GLU A C 1
ATOM 3012 O O . GLU A 1 368 ? -32.805 -14.462 38.370 1.00 62.34 368 GLU A O 1
ATOM 3017 N N . GLY A 1 369 ? -33.704 -13.462 36.580 1.00 61.84 369 GLY A N 1
ATOM 3018 C CA . GLY A 1 369 ? -35.097 -13.550 37.039 1.00 61.84 369 GLY A CA 1
ATOM 3019 C C . GLY A 1 369 ? -35.603 -12.351 37.854 1.00 61.84 369 GLY A C 1
ATOM 3020 O O . GLY A 1 369 ? -36.808 -12.270 38.102 1.00 61.84 369 GLY A O 1
ATOM 3021 N N . LEU A 1 370 ? -34.731 -11.403 38.214 1.00 69.50 370 LEU A N 1
ATOM 3022 C CA . LEU A 1 370 ? -35.112 -10.141 38.856 1.00 69.50 370 LEU A CA 1
ATOM 3023 C C . LEU A 1 370 ? -35.518 -9.056 37.834 1.00 69.50 370 LEU A C 1
ATOM 3025 O O . LEU A 1 370 ? -35.110 -9.121 36.671 1.00 69.50 370 LEU A O 1
ATOM 3029 N N . PRO A 1 371 ? -36.288 -8.032 38.262 1.00 68.88 371 PRO A N 1
ATOM 3030 C CA . PRO A 1 371 ? -36.529 -6.824 37.483 1.00 68.88 371 PRO A CA 1
ATOM 3031 C C . PRO A 1 371 ? -35.212 -6.200 37.030 1.00 68.88 371 PRO A C 1
ATOM 3033 O O . PRO A 1 371 ? -34.261 -6.110 37.814 1.00 68.88 371 PRO A O 1
ATOM 3036 N N . LYS A 1 372 ? -35.166 -5.779 35.769 1.00 73.38 372 LYS A N 1
ATOM 3037 C CA . LYS A 1 372 ? -33.956 -5.256 35.139 1.00 73.38 372 LYS A CA 1
ATOM 3038 C C . LYS A 1 372 ? -33.965 -3.731 35.143 1.00 73.38 372 LYS A C 1
ATOM 3040 O O . LYS A 1 372 ? -34.949 -3.109 34.762 1.00 73.38 372 LYS A O 1
ATOM 3045 N N . CYS A 1 373 ? -32.843 -3.128 35.505 1.00 74.56 373 CYS A N 1
ATOM 3046 C CA . CYS A 1 373 ? -32.568 -1.718 35.284 1.00 74.56 373 CYS A CA 1
ATOM 3047 C C . CYS A 1 373 ? -32.196 -1.477 33.822 1.00 74.56 373 CYS A C 1
ATOM 3049 O O . CYS A 1 373 ? -31.452 -2.259 33.225 1.00 74.56 373 CYS A O 1
ATOM 3051 N N . LEU A 1 374 ? -32.656 -0.356 33.276 1.00 76.94 374 LEU A N 1
ATOM 3052 C CA . LEU A 1 374 ? -32.143 0.168 32.016 1.00 76.94 374 LEU A CA 1
ATOM 3053 C C . LEU A 1 374 ? -30.843 0.924 32.305 1.00 76.94 374 LEU A C 1
ATOM 3055 O O . LEU A 1 374 ? -30.795 1.737 33.224 1.00 76.94 374 LEU A O 1
ATOM 3059 N N . VAL A 1 375 ? -29.798 0.660 31.533 1.00 78.56 375 VAL A N 1
ATOM 3060 C CA . VAL A 1 375 ? -28.474 1.264 31.699 1.00 78.56 375 VAL A CA 1
ATOM 3061 C C . VAL A 1 375 ? -28.121 2.044 30.440 1.00 78.56 375 VAL A C 1
ATOM 3063 O O . VAL A 1 375 ? -28.251 1.517 29.337 1.00 78.56 375 VAL A O 1
ATOM 3066 N N . LEU A 1 376 ? -27.691 3.293 30.604 1.00 81.19 376 LEU A N 1
ATOM 3067 C CA . LEU A 1 376 ? -27.174 4.144 29.535 1.00 81.19 376 LEU A CA 1
ATOM 3068 C C . LEU A 1 376 ? -25.685 4.358 29.775 1.00 81.19 376 LEU A C 1
ATOM 3070 O O . LEU A 1 376 ? -25.302 4.999 30.751 1.00 81.19 376 LEU A O 1
ATOM 3074 N N . ASP A 1 377 ? -24.870 3.804 28.899 1.00 79.25 377 ASP A N 1
ATOM 3075 C CA . ASP A 1 377 ? -23.419 3.833 28.991 1.00 79.25 377 ASP A CA 1
ATOM 3076 C C . ASP A 1 377 ? -22.861 4.868 28.012 1.00 79.25 377 ASP A C 1
ATOM 3078 O O . ASP A 1 377 ? -23.178 4.851 26.821 1.00 79.25 377 ASP A O 1
ATOM 3082 N N . PHE A 1 378 ? -22.098 5.822 28.527 1.00 81.44 378 PHE A N 1
ATOM 3083 C CA . PHE A 1 378 ? -21.406 6.843 27.756 1.00 81.44 378 PHE A CA 1
ATOM 3084 C C . PHE A 1 378 ? -19.908 6.543 27.834 1.00 81.44 378 PHE A C 1
ATOM 3086 O O . PHE A 1 378 ? -19.166 7.275 28.495 1.00 81.44 378 PHE A O 1
ATOM 3093 N N . ASP A 1 379 ? -19.492 5.451 27.186 1.00 76.19 379 ASP A N 1
ATOM 3094 C CA . ASP A 1 379 ? -18.139 4.883 27.243 1.00 76.19 379 ASP A CA 1
ATOM 3095 C C . ASP A 1 379 ? -17.055 5.957 27.025 1.00 76.19 379 ASP A C 1
ATOM 3097 O O . ASP A 1 379 ? -16.147 6.091 27.841 1.00 76.19 379 ASP A O 1
ATOM 3101 N N . ASP A 1 380 ? -17.217 6.814 26.007 1.00 78.19 380 ASP A N 1
ATOM 3102 C CA . ASP A 1 380 ? -16.275 7.898 25.664 1.00 78.19 380 ASP A CA 1
ATOM 3103 C C . ASP A 1 380 ? -16.063 8.930 26.792 1.00 78.19 380 ASP A C 1
ATOM 3105 O O . ASP A 1 380 ? -15.104 9.700 26.771 1.00 78.19 380 ASP A O 1
ATOM 3109 N N . TYR A 1 381 ? -16.961 8.960 27.780 1.00 81.81 381 TYR A N 1
ATOM 3110 C CA . TYR A 1 381 ? -16.951 9.906 28.893 1.00 81.81 381 TYR A CA 1
ATOM 3111 C C . TYR A 1 381 ? -16.838 9.212 30.255 1.00 81.81 381 TYR A C 1
ATOM 3113 O O . TYR A 1 381 ? -16.880 9.886 31.283 1.00 81.81 381 TYR A O 1
ATOM 3121 N N . ASN A 1 382 ? -16.690 7.884 30.320 1.00 83.12 382 ASN A N 1
ATOM 3122 C CA . ASN A 1 382 ? -16.676 7.128 31.579 1.00 83.12 382 ASN A CA 1
ATOM 3123 C C . ASN A 1 382 ? -17.882 7.472 32.484 1.00 83.12 382 ASN A C 1
ATOM 3125 O O . ASN A 1 382 ? -17.715 7.739 33.682 1.00 83.12 382 ASN A O 1
ATOM 3129 N N . VAL A 1 383 ? -19.091 7.571 31.920 1.00 84.19 383 VAL A N 1
ATOM 3130 C CA . VAL A 1 383 ? -20.332 7.859 32.666 1.00 84.19 383 VAL A CA 1
ATOM 3131 C C . VAL A 1 383 ? -21.353 6.768 32.388 1.00 84.19 383 VAL A C 1
ATOM 3133 O O . VAL A 1 383 ? -21.684 6.513 31.237 1.00 84.19 383 VAL A O 1
ATOM 3136 N N . VAL A 1 384 ? -21.916 6.181 33.444 1.00 83.31 384 VAL A N 1
ATOM 3137 C CA . VAL A 1 384 ? -22.964 5.159 33.338 1.00 83.31 384 VAL A CA 1
ATOM 3138 C C . VAL A 1 384 ? -24.193 5.613 34.110 1.00 83.31 384 VAL A C 1
ATOM 3140 O O . VAL A 1 384 ? -24.102 5.980 35.279 1.00 83.31 384 VAL A O 1
ATOM 3143 N N . VAL A 1 385 ? -25.361 5.568 33.478 1.00 84.81 385 VAL A N 1
ATOM 3144 C CA . VAL A 1 385 ? -26.638 5.967 34.076 1.00 84.81 385 VAL A CA 1
ATOM 3145 C C . VAL A 1 385 ? -27.543 4.755 34.245 1.00 84.81 385 VAL A C 1
ATOM 3147 O O . VAL A 1 385 ? -27.980 4.149 33.272 1.00 84.81 385 VAL A O 1
ATOM 3150 N N . TYR A 1 386 ? -27.879 4.434 35.487 1.00 84.12 386 TYR A N 1
ATOM 3151 C CA . TYR A 1 386 ? -28.793 3.370 35.871 1.00 84.12 386 TYR A CA 1
ATOM 3152 C C . TYR A 1 386 ? -30.190 3.935 36.124 1.00 84.12 386 TYR A C 1
ATOM 3154 O O . TYR A 1 386 ? -30.416 4.692 37.066 1.00 84.12 386 TYR A O 1
ATOM 3162 N N . CYS A 1 387 ? -31.151 3.509 35.315 1.00 80.88 387 CYS A N 1
ATOM 3163 C CA . CYS A 1 387 ? -32.566 3.793 35.496 1.00 80.88 387 CYS A CA 1
ATOM 3164 C C . CYS A 1 387 ? -33.221 2.588 36.173 1.00 80.88 387 CYS A C 1
ATOM 3166 O O . CYS A 1 387 ? -33.422 1.537 35.551 1.00 80.88 387 CYS A O 1
ATOM 3168 N N . ARG A 1 388 ? -33.548 2.732 37.459 1.00 75.06 388 ARG A N 1
ATOM 3169 C CA . ARG A 1 388 ? -34.205 1.681 38.240 1.00 75.06 388 ARG A CA 1
ATOM 3170 C C . ARG A 1 388 ? -35.687 1.646 37.920 1.00 75.06 388 ARG A C 1
ATOM 3172 O O . ARG A 1 388 ? -36.488 2.258 38.619 1.00 75.06 388 ARG A O 1
ATOM 3179 N N . ASP A 1 389 ? -36.036 0.923 36.864 1.00 70.88 389 ASP A N 1
ATOM 3180 C CA . ASP A 1 389 ? -37.416 0.564 36.568 1.00 70.88 389 ASP A CA 1
ATOM 3181 C C . ASP A 1 389 ? -37.753 -0.793 37.193 1.00 70.88 389 ASP A C 1
ATOM 3183 O O . ASP A 1 389 ? -37.601 -1.850 36.587 1.00 70.88 389 ASP A O 1
ATOM 3187 N N . GLU A 1 390 ? -38.229 -0.761 38.438 1.00 60.72 390 GLU A N 1
ATOM 3188 C CA . GLU A 1 390 ? -38.575 -1.963 39.210 1.00 60.72 390 GLU A CA 1
ATOM 3189 C C . GLU A 1 390 ? -39.717 -2.795 38.594 1.00 60.72 390 GLU A C 1
ATOM 3191 O O . GLU A 1 390 ? -40.015 -3.887 39.079 1.00 60.72 390 GLU A O 1
ATOM 3196 N N . LYS A 1 391 ? -40.375 -2.295 37.539 1.00 60.50 391 LYS A N 1
ATOM 3197 C CA . LYS A 1 391 ? -41.442 -2.994 36.810 1.00 60.50 391 LYS A CA 1
ATOM 3198 C C . LYS A 1 391 ? -40.982 -3.508 35.445 1.00 60.50 391 LYS A C 1
ATOM 3200 O O . LYS A 1 391 ? -41.749 -4.190 34.763 1.00 60.50 391 LYS A O 1
ATOM 3205 N N . PHE A 1 392 ? -39.753 -3.210 35.033 1.00 62.16 392 PHE A N 1
ATOM 3206 C CA . PHE A 1 392 ? -39.249 -3.570 33.718 1.00 62.16 392 PHE A CA 1
ATOM 3207 C C . PHE A 1 392 ? -38.806 -5.036 33.664 1.00 62.16 392 PHE A C 1
ATOM 3209 O O . PHE A 1 392 ? -37.866 -5.458 34.341 1.00 62.16 392 PHE A O 1
ATOM 3216 N N . LYS A 1 393 ? -39.523 -5.827 32.851 1.00 55.97 393 LYS A N 1
ATOM 3217 C CA . LYS A 1 393 ? -39.254 -7.252 32.572 1.00 55.97 393 LYS A CA 1
ATOM 3218 C C . LYS A 1 393 ? -39.088 -8.143 33.817 1.00 55.97 393 LYS A C 1
ATOM 3220 O O . LYS A 1 393 ? -38.389 -9.151 33.767 1.00 55.97 393 LYS A O 1
ATOM 3225 N N . GLY A 1 394 ? -39.754 -7.804 34.921 1.00 52.44 394 GLY A N 1
ATOM 3226 C CA . GLY A 1 394 ? -39.781 -8.619 36.137 1.00 52.44 394 GLY A CA 1
ATOM 3227 C C . GLY A 1 394 ? -40.972 -9.579 36.171 1.00 52.44 394 GLY A C 1
ATOM 3228 O O . GLY A 1 394 ? -42.104 -9.180 35.895 1.00 52.44 394 GLY A O 1
ATOM 3229 N N . LYS A 1 395 ? -40.732 -10.839 36.555 1.00 52.75 395 LYS A N 1
ATOM 3230 C CA . LYS A 1 395 ? -41.763 -11.663 37.217 1.00 52.75 395 LYS A CA 1
ATOM 3231 C C . LYS A 1 395 ? -41.887 -11.195 38.681 1.00 52.75 395 LYS A C 1
ATOM 3233 O O . LYS A 1 395 ? -41.057 -10.414 39.123 1.00 52.75 395 LYS A O 1
ATOM 3238 N N . GLU A 1 396 ? -42.921 -11.632 39.405 1.00 53.75 396 GLU A N 1
ATOM 3239 C CA . GLU A 1 396 ? -43.437 -11.121 40.704 1.00 53.75 396 GLU A CA 1
ATOM 3240 C C . GLU A 1 396 ? -42.434 -10.855 41.864 1.00 53.75 396 GLU A C 1
ATOM 3242 O O . GLU A 1 396 ? -42.826 -10.356 42.919 1.00 53.75 396 GLU A O 1
ATOM 3247 N N . THR A 1 397 ? -41.146 -11.146 41.703 1.00 60.81 397 THR A N 1
ATOM 3248 C CA . THR A 1 397 ? -40.069 -10.960 42.684 1.00 60.81 397 THR A CA 1
ATOM 3249 C C . THR A 1 397 ? -39.411 -9.578 42.600 1.00 60.81 397 THR A C 1
ATOM 3251 O O . THR A 1 397 ? -38.969 -9.156 41.537 1.00 60.81 397 THR A O 1
ATOM 3254 N N . LYS A 1 398 ? -39.295 -8.881 43.739 1.00 69.94 398 LYS A N 1
ATOM 3255 C CA . LYS A 1 398 ? -38.540 -7.619 43.893 1.00 69.94 398 LYS A CA 1
ATOM 3256 C C . LYS A 1 398 ? -37.110 -7.888 44.372 1.00 69.94 398 LYS A C 1
ATOM 3258 O O . LYS A 1 398 ? -36.853 -8.946 44.938 1.00 69.94 398 LYS A O 1
ATOM 3263 N N . TRP A 1 399 ? -36.209 -6.921 44.184 1.00 74.12 399 TRP A N 1
ATOM 3264 C CA . TRP A 1 399 ? -34.855 -6.984 44.747 1.00 74.12 399 TRP A CA 1
ATOM 3265 C C . TRP A 1 399 ? -34.934 -7.035 46.272 1.00 74.12 399 TRP A C 1
ATOM 3267 O O . TRP A 1 399 ? -35.700 -6.286 46.886 1.00 74.12 399 TRP A O 1
ATOM 3277 N N . ASN A 1 400 ? -34.160 -7.927 46.882 1.00 77.38 400 ASN A N 1
ATOM 3278 C CA . ASN A 1 400 ? -34.054 -7.999 48.332 1.00 77.38 400 ASN A CA 1
ATOM 3279 C C . ASN A 1 400 ? -32.905 -7.098 48.842 1.00 77.38 400 ASN A C 1
ATOM 3281 O O . ASN A 1 400 ? -32.212 -6.434 48.070 1.00 77.38 400 ASN A O 1
ATOM 3285 N N . ALA A 1 401 ? -32.704 -7.052 50.161 1.00 74.12 401 ALA A N 1
ATOM 3286 C CA . ALA A 1 401 ? -31.660 -6.219 50.764 1.00 74.12 401 ALA A CA 1
ATOM 3287 C C . ALA A 1 401 ? -30.233 -6.627 50.345 1.00 74.12 401 ALA A C 1
ATOM 3289 O O . ALA A 1 401 ? -29.347 -5.781 50.302 1.00 74.12 401 ALA A O 1
ATOM 3290 N N . GLU A 1 402 ? -30.013 -7.901 50.029 1.00 73.88 402 GLU A N 1
ATOM 3291 C CA . GLU A 1 402 ? -28.721 -8.430 49.590 1.00 73.88 402 GLU A CA 1
ATOM 3292 C C . GLU A 1 402 ? -28.424 -8.037 48.136 1.00 73.88 402 GLU A C 1
ATOM 3294 O O . GLU A 1 402 ? -27.332 -7.566 47.828 1.00 73.88 402 GLU A O 1
ATOM 3299 N N . ASP A 1 403 ? -29.425 -8.102 47.258 1.00 76.81 403 ASP A N 1
ATOM 3300 C CA . ASP A 1 403 ? -29.321 -7.651 45.867 1.00 76.81 403 ASP A CA 1
ATOM 3301 C C . ASP A 1 403 ? -29.037 -6.136 45.789 1.00 76.81 403 ASP A C 1
ATOM 3303 O O . ASP A 1 403 ? -28.280 -5.673 44.932 1.00 76.81 403 ASP A O 1
ATOM 3307 N N . GLU A 1 404 ? -29.595 -5.361 46.725 1.00 76.19 404 GLU A N 1
ATOM 3308 C CA . GLU A 1 404 ? -29.325 -3.928 46.877 1.00 76.19 404 GLU A CA 1
ATOM 3309 C C . GLU A 1 404 ? -27.881 -3.647 47.321 1.00 76.19 404 GLU A C 1
ATOM 3311 O O . GLU A 1 404 ? -27.248 -2.705 46.836 1.00 76.19 404 GLU A O 1
ATOM 3316 N N . ILE A 1 405 ? -27.348 -4.464 48.236 1.00 72.88 405 ILE A N 1
ATOM 3317 C CA . ILE A 1 405 ? -25.950 -4.380 48.677 1.00 72.88 405 ILE A CA 1
ATOM 3318 C C . ILE A 1 405 ? -25.018 -4.709 47.507 1.00 72.88 405 ILE A C 1
ATOM 3320 O O . ILE A 1 405 ? -24.077 -3.955 47.258 1.00 72.88 405 ILE A O 1
ATOM 3324 N N . ASN A 1 406 ? -25.320 -5.756 46.739 1.00 74.69 406 ASN A N 1
ATOM 3325 C CA . ASN A 1 406 ? -24.529 -6.153 45.573 1.00 74.69 406 ASN A CA 1
ATOM 3326 C C . ASN A 1 406 ? -24.517 -5.062 44.495 1.00 74.69 406 ASN A C 1
ATOM 3328 O O . ASN A 1 406 ? -23.461 -4.719 43.962 1.00 74.69 406 ASN A O 1
ATOM 3332 N N . PHE A 1 407 ? -25.666 -4.439 44.223 1.00 80.00 407 PHE A N 1
ATOM 3333 C CA . PHE A 1 407 ? -25.743 -3.308 43.300 1.00 80.00 407 PHE A CA 1
ATOM 3334 C C . PHE A 1 407 ? -24.913 -2.103 43.770 1.00 80.00 407 PHE A C 1
ATOM 3336 O O . PHE A 1 407 ? -24.162 -1.525 42.985 1.00 80.00 407 PHE A O 1
ATOM 3343 N N . LYS A 1 408 ? -24.985 -1.744 45.057 1.00 78.69 408 LYS A N 1
ATOM 3344 C CA . LYS A 1 408 ? -24.173 -0.650 45.620 1.00 78.69 408 LYS A CA 1
ATOM 3345 C C . LYS A 1 408 ? -22.680 -0.962 45.601 1.00 78.69 408 LYS A C 1
ATOM 3347 O O . LYS A 1 408 ? -21.881 -0.077 45.310 1.00 78.69 408 LYS A O 1
ATOM 3352 N N . SER A 1 409 ? -22.305 -2.212 45.866 1.00 73.69 409 SER A N 1
ATOM 3353 C CA . SER A 1 409 ? -20.916 -2.662 45.757 1.00 73.69 409 SER A CA 1
ATOM 3354 C C . SER A 1 409 ? -20.397 -2.508 44.329 1.00 73.69 409 SER A C 1
ATOM 3356 O O . SER A 1 409 ? -19.285 -2.027 44.136 1.00 73.69 409 SER A O 1
ATOM 3358 N N . ARG A 1 410 ? -21.212 -2.843 43.321 1.00 75.94 410 ARG A N 1
ATOM 3359 C CA . ARG A 1 410 ? -20.866 -2.638 41.910 1.00 75.94 410 ARG A CA 1
ATOM 3360 C C . ARG A 1 410 ? -20.646 -1.164 41.582 1.00 75.94 410 ARG A C 1
ATOM 3362 O O . ARG A 1 410 ? -19.626 -0.837 40.991 1.00 75.94 410 ARG A O 1
ATOM 3369 N N . LEU A 1 411 ? -21.556 -0.277 41.987 1.00 77.69 411 LEU A N 1
ATOM 3370 C CA . LEU A 1 411 ? -21.400 1.168 41.761 1.00 77.69 411 LEU A CA 1
ATOM 3371 C C . LEU A 1 411 ? -20.105 1.704 42.381 1.00 77.69 411 LEU A C 1
ATOM 3373 O O . LEU A 1 411 ? -19.380 2.463 41.742 1.00 77.69 411 LEU A O 1
ATOM 3377 N N . ASN A 1 412 ? -19.788 1.259 43.599 1.00 71.81 412 ASN A N 1
ATOM 3378 C CA . ASN A 1 412 ? -18.545 1.630 44.266 1.00 71.81 412 ASN A CA 1
ATOM 3379 C C . ASN A 1 412 ? -17.317 1.098 43.520 1.00 71.81 412 ASN A C 1
ATOM 3381 O O . ASN A 1 412 ? -16.340 1.830 43.384 1.00 71.81 412 ASN A O 1
ATOM 3385 N N . ASN A 1 413 ? -17.353 -0.136 43.012 1.00 73.25 413 ASN A N 1
ATOM 3386 C CA . ASN A 1 413 ? -16.256 -0.703 42.226 1.00 73.25 413 ASN A CA 1
ATOM 3387 C C . ASN A 1 413 ? -16.055 0.061 40.909 1.00 73.25 413 ASN A C 1
ATOM 3389 O O . ASN A 1 413 ? -14.931 0.454 40.612 1.00 73.25 413 ASN A O 1
ATOM 3393 N N . GLN A 1 414 ? -17.133 0.369 40.182 1.00 75.06 414 GLN A N 1
ATOM 3394 C CA . GLN A 1 414 ? -17.065 1.167 38.951 1.00 75.06 414 GLN A CA 1
ATOM 3395 C C . GLN A 1 414 ? -16.442 2.546 39.207 1.00 75.06 414 GLN A C 1
ATOM 3397 O O . GLN A 1 414 ? -15.578 2.997 38.460 1.00 75.06 414 GLN A O 1
ATOM 3402 N N . GLN A 1 415 ? -16.808 3.196 40.313 1.00 76.25 415 GLN A N 1
ATOM 3403 C CA . GLN A 1 415 ? -16.276 4.515 40.643 1.00 76.25 415 GLN A CA 1
ATOM 3404 C C . GLN A 1 415 ? -14.835 4.490 41.172 1.00 76.25 415 GLN A C 1
ATOM 3406 O O . GLN A 1 415 ? -14.063 5.397 40.869 1.00 76.25 415 GLN A O 1
ATOM 3411 N N . SER A 1 416 ? -14.470 3.492 41.979 1.00 67.88 416 SER A N 1
ATOM 3412 C CA . SER A 1 416 ? -13.169 3.447 42.667 1.00 67.88 416 SER A CA 1
ATOM 3413 C C . SER A 1 416 ? -12.067 2.734 41.886 1.00 67.88 416 SER A C 1
ATOM 3415 O O . SER A 1 416 ? -10.908 3.120 42.011 1.00 67.88 416 SER A O 1
ATOM 3417 N N . ILE A 1 417 ? -12.414 1.717 41.097 1.00 64.06 417 ILE A N 1
ATOM 3418 C CA . ILE A 1 417 ? -11.462 0.877 40.359 1.00 64.06 417 ILE A CA 1
ATOM 3419 C C . ILE A 1 417 ? -11.423 1.295 38.889 1.00 64.06 417 ILE A C 1
ATOM 3421 O O . ILE A 1 417 ? -10.344 1.466 38.332 1.00 64.06 417 ILE A O 1
ATOM 3425 N N . GLU A 1 418 ? -12.588 1.501 38.273 1.00 67.25 418 GLU A N 1
ATOM 3426 C CA . GLU A 1 418 ? -12.696 1.770 36.830 1.00 67.25 418 GLU A CA 1
ATOM 3427 C C . GLU A 1 418 ? -12.721 3.277 36.509 1.00 67.25 418 GLU A C 1
ATOM 3429 O O . GLU A 1 418 ? -12.643 3.674 35.350 1.00 67.25 418 GLU A O 1
ATOM 3434 N N . GLY A 1 419 ? -12.833 4.145 37.525 1.00 74.00 419 GLY A N 1
ATOM 3435 C CA . GLY A 1 419 ? -12.955 5.598 37.340 1.00 74.00 419 GLY A CA 1
ATOM 3436 C C . GLY A 1 419 ? -14.257 6.028 36.645 1.00 74.00 419 GLY A C 1
ATOM 3437 O O . GLY A 1 419 ? -14.387 7.174 36.197 1.00 74.00 419 GLY A O 1
ATOM 3438 N N . ILE A 1 420 ? -15.233 5.123 36.557 1.00 80.19 420 ILE A N 1
ATOM 3439 C CA . ILE A 1 420 ? -16.522 5.330 35.904 1.00 80.19 420 ILE A CA 1
ATOM 3440 C C . ILE A 1 420 ? -17.486 5.997 36.879 1.00 80.19 420 ILE A C 1
ATOM 3442 O O . ILE A 1 420 ? -17.737 5.526 37.987 1.00 80.19 420 ILE A O 1
ATOM 3446 N N . GLN A 1 421 ? -18.088 7.104 36.455 1.00 82.06 421 GLN A N 1
ATOM 3447 C CA . GLN A 1 421 ? -19.072 7.803 37.269 1.00 82.06 421 GLN A CA 1
ATOM 3448 C C . GLN A 1 421 ? -20.461 7.196 37.061 1.00 82.06 421 GLN A C 1
ATOM 3450 O O . GLN A 1 421 ? -21.092 7.410 36.026 1.00 82.06 421 GLN A O 1
ATOM 3455 N N . GLY A 1 422 ? -20.934 6.455 38.064 1.00 81.56 422 GLY A N 1
ATOM 3456 C CA . GLY A 1 422 ? -22.279 5.887 38.099 1.00 81.56 422 GLY A CA 1
ATOM 3457 C C . GLY A 1 422 ? -23.323 6.888 38.601 1.00 81.56 422 GLY A C 1
ATOM 3458 O O . GLY A 1 422 ? -23.203 7.422 39.703 1.00 81.56 422 GLY A O 1
ATOM 3459 N N . LEU A 1 423 ? -24.377 7.113 37.821 1.00 85.12 423 LEU A N 1
ATOM 3460 C CA . LEU A 1 423 ? -25.576 7.851 38.220 1.00 85.12 423 LEU A CA 1
ATOM 3461 C C . LEU A 1 423 ? -26.740 6.884 38.360 1.00 85.12 423 LEU A C 1
ATOM 3463 O O . LEU A 1 423 ? -26.931 6.025 37.506 1.00 85.12 423 LEU A O 1
ATOM 3467 N N . VAL A 1 424 ? -27.534 7.023 39.417 1.00 85.88 424 VAL A N 1
ATOM 3468 C CA . VAL A 1 424 ? -28.696 6.162 39.656 1.00 85.88 424 VAL A CA 1
ATOM 3469 C C . VAL A 1 424 ? -29.923 7.034 39.810 1.00 85.88 424 VAL A C 1
ATOM 3471 O O . VAL A 1 424 ? -29.948 7.909 40.670 1.00 85.88 424 VAL A O 1
ATOM 3474 N N . PHE A 1 425 ? -30.939 6.758 38.999 1.00 85.25 425 PHE A N 1
ATOM 3475 C CA . PHE A 1 425 ? -32.224 7.435 39.056 1.00 85.25 425 PHE A CA 1
ATOM 3476 C C . PHE A 1 425 ? -33.351 6.418 39.205 1.00 85.25 425 PHE A C 1
ATOM 3478 O O . PHE A 1 425 ? -33.381 5.372 38.549 1.00 85.25 425 PHE A O 1
ATOM 3485 N N . THR A 1 426 ? -34.290 6.733 40.081 1.00 82.56 426 THR A N 1
ATOM 3486 C CA . THR A 1 426 ? -35.521 5.971 40.291 1.00 82.56 426 THR A CA 1
ATOM 3487 C C . THR A 1 426 ? -36.580 6.339 39.251 1.00 82.56 426 THR A C 1
ATOM 3489 O O . THR A 1 426 ? -36.525 7.405 38.632 1.00 82.56 426 THR A O 1
ATOM 3492 N N . VAL A 1 427 ? -37.596 5.482 39.079 1.00 76.69 427 VAL A N 1
ATOM 3493 C CA . VAL A 1 427 ? -38.762 5.804 38.233 1.00 76.69 427 VAL A CA 1
ATOM 3494 C C . VAL A 1 427 ? -39.381 7.145 38.619 1.00 76.69 427 VAL A C 1
ATOM 3496 O O . VAL A 1 427 ? -39.692 7.947 37.745 1.00 76.69 427 VAL A O 1
ATOM 3499 N N . GLU A 1 428 ? -39.557 7.401 39.914 1.00 78.69 428 GLU A N 1
ATOM 3500 C CA . GLU A 1 428 ? -40.211 8.620 40.396 1.00 78.69 428 GLU A CA 1
ATOM 3501 C C . GLU A 1 428 ? -39.419 9.875 40.019 1.00 78.69 428 GLU A C 1
ATOM 3503 O O . GLU A 1 428 ? -40.000 10.860 39.568 1.00 78.69 428 GLU A O 1
ATOM 3508 N N . GLU A 1 429 ? -38.092 9.838 40.133 1.00 80.56 429 GLU A N 1
ATOM 3509 C CA . GLU A 1 429 ? -37.231 10.959 39.744 1.00 80.56 429 GLU A CA 1
ATOM 3510 C C . GLU A 1 429 ? -37.314 11.242 38.241 1.00 80.56 429 GLU A C 1
ATOM 3512 O O . GLU A 1 429 ? -37.472 12.401 37.841 1.00 80.56 429 GLU A O 1
ATOM 3517 N N . ILE A 1 430 ? -37.277 10.189 37.417 1.00 81.00 430 ILE A N 1
ATOM 3518 C CA . ILE A 1 430 ? -37.328 10.308 35.954 1.00 81.00 430 ILE A CA 1
ATOM 3519 C C . ILE A 1 430 ? -38.691 10.804 35.483 1.00 81.00 430 ILE A C 1
ATOM 3521 O O . ILE A 1 430 ? -38.760 11.687 34.631 1.00 81.00 430 ILE A O 1
ATOM 3525 N N . MET A 1 431 ? -39.774 10.284 36.055 1.00 77.56 431 MET A N 1
ATOM 3526 C CA . MET A 1 431 ? -41.133 10.684 35.693 1.00 77.56 431 MET A CA 1
ATOM 3527 C C . MET A 1 431 ? -41.445 12.124 36.111 1.00 77.56 431 MET A C 1
ATOM 3529 O O . MET A 1 431 ? -42.191 12.811 35.417 1.00 77.56 431 MET A O 1
ATOM 3533 N N . ASN A 1 432 ? -40.879 12.591 37.228 1.00 82.31 432 ASN A N 1
ATOM 3534 C CA . ASN A 1 432 ? -41.150 13.930 37.740 1.00 82.31 432 ASN A CA 1
ATOM 3535 C C . ASN A 1 432 ? -40.372 15.022 36.995 1.00 82.31 432 ASN A C 1
ATOM 3537 O O . ASN A 1 432 ? -40.929 16.089 36.755 1.00 82.31 432 ASN A O 1
ATOM 3541 N N . ASN A 1 433 ? -39.092 14.803 36.659 1.00 85.00 433 ASN A N 1
ATOM 3542 C CA . ASN A 1 433 ? -38.246 15.842 36.053 1.00 85.00 433 ASN A CA 1
ATOM 3543 C C . ASN A 1 433 ? -37.185 15.280 35.081 1.00 85.00 433 ASN A C 1
ATOM 3545 O O . ASN A 1 433 ? -35.983 15.418 35.339 1.00 85.00 433 ASN A O 1
ATOM 3549 N N . PRO A 1 434 ? -37.582 14.722 33.924 1.00 82.12 434 PRO A N 1
ATOM 3550 C CA . PRO A 1 434 ? -36.638 14.113 32.985 1.00 82.12 434 PRO A CA 1
ATOM 3551 C C . PRO A 1 434 ? -35.629 15.132 32.422 1.00 82.12 434 PRO A C 1
ATOM 3553 O O . PRO A 1 434 ? -34.453 14.814 32.274 1.00 82.12 434 PRO A O 1
ATOM 3556 N N . SER A 1 435 ? -36.043 16.388 32.209 1.00 80.06 435 SER A N 1
ATOM 3557 C CA . SER A 1 435 ? -35.159 17.471 31.742 1.00 80.06 435 SER A CA 1
ATOM 3558 C C . SER A 1 435 ? -34.083 17.868 32.757 1.00 80.06 435 SER A C 1
ATOM 3560 O O . SER A 1 435 ? -32.981 18.259 32.385 1.00 80.06 435 SER A O 1
ATOM 3562 N N . LYS A 1 436 ? -34.377 17.763 34.060 1.00 86.00 436 LYS A N 1
ATOM 3563 C CA . LYS A 1 436 ? -33.383 18.035 35.108 1.00 86.00 436 LYS A CA 1
ATOM 3564 C C . LYS A 1 436 ? -32.319 16.939 35.132 1.00 86.00 436 LYS A C 1
ATOM 3566 O O . LYS A 1 436 ? -31.145 17.237 35.315 1.00 86.00 436 LYS A O 1
ATOM 3571 N N . ILE A 1 437 ? -32.733 15.691 34.922 1.00 85.62 437 ILE A N 1
ATOM 3572 C CA . ILE A 1 437 ? -31.827 14.544 34.847 1.00 85.62 437 ILE A CA 1
ATOM 3573 C C . ILE A 1 437 ? -30.946 14.637 33.600 1.00 85.62 437 ILE A C 1
ATOM 3575 O O . ILE A 1 437 ? -29.735 14.472 33.706 1.00 85.62 437 ILE A O 1
ATOM 3579 N N . SER A 1 438 ? -31.509 14.967 32.433 1.00 84.94 438 SER A N 1
ATOM 3580 C CA . SER A 1 438 ? -30.704 15.156 31.219 1.00 84.94 438 SER A CA 1
ATOM 3581 C C . SER A 1 438 ? -29.694 16.298 31.368 1.00 84.94 438 SER A C 1
ATOM 3583 O O . SER A 1 438 ? -28.552 16.146 30.947 1.00 84.94 438 SER A O 1
ATOM 3585 N N . ALA A 1 439 ? -30.064 17.400 32.030 1.00 84.00 439 ALA A N 1
ATOM 3586 C CA . ALA A 1 439 ? -29.128 18.478 32.354 1.00 84.00 439 ALA A CA 1
ATOM 3587 C C . ALA A 1 439 ? -28.012 18.019 33.313 1.00 84.00 439 ALA A C 1
ATOM 3589 O O . ALA A 1 439 ? -26.849 18.322 33.082 1.00 84.00 439 ALA A O 1
ATOM 3590 N N . GLN A 1 440 ? -28.326 17.215 34.334 1.00 85.94 440 GLN A N 1
ATOM 3591 C CA . GLN A 1 440 ? -27.306 16.645 35.226 1.00 85.94 440 GLN A CA 1
ATOM 3592 C C . GLN A 1 440 ? -26.326 15.729 34.484 1.00 85.94 440 GLN A C 1
ATOM 3594 O O . GLN A 1 440 ? -25.121 15.806 34.711 1.00 85.94 440 GLN A O 1
ATOM 3599 N N . ILE A 1 441 ? -26.825 14.888 33.573 1.00 85.38 441 ILE A N 1
ATOM 3600 C CA . ILE A 1 441 ? -25.980 14.041 32.719 1.00 85.38 441 ILE A CA 1
ATOM 3601 C C . ILE A 1 441 ? -25.076 14.922 31.845 1.00 85.38 441 ILE A C 1
ATOM 3603 O O . ILE A 1 441 ? -23.883 14.654 31.722 1.00 85.38 441 ILE A O 1
ATOM 3607 N N . LYS A 1 442 ? -25.622 16.009 31.289 1.00 86.12 442 LYS A N 1
ATOM 3608 C CA . LYS A 1 442 ? -24.881 16.980 30.478 1.00 86.12 442 LYS A CA 1
ATOM 3609 C C . LYS A 1 442 ? -23.773 17.679 31.235 1.00 86.12 442 LYS A C 1
ATOM 3611 O O . LYS A 1 442 ? -22.664 17.755 30.714 1.00 86.12 442 LYS A O 1
ATOM 3616 N N . ASP A 1 443 ? -24.055 18.170 32.434 1.00 85.69 443 ASP A N 1
ATOM 3617 C CA . ASP A 1 443 ? -23.067 18.855 33.264 1.00 85.69 443 ASP A CA 1
ATOM 3618 C C . ASP A 1 443 ? -21.906 17.912 33.602 1.00 85.69 443 ASP A C 1
ATOM 3620 O O . ASP A 1 443 ? -20.741 18.299 33.526 1.00 85.69 443 ASP A O 1
ATOM 3624 N N . ILE A 1 444 ? -22.214 16.645 33.893 1.00 84.69 444 ILE A N 1
ATOM 3625 C CA . ILE A 1 444 ? -21.208 15.629 34.209 1.00 84.69 444 ILE A CA 1
ATOM 3626 C C . ILE A 1 444 ? -20.365 15.282 32.983 1.00 84.69 444 ILE A C 1
ATOM 3628 O O . ILE A 1 444 ? -19.140 15.292 33.074 1.00 84.69 444 ILE A O 1
ATOM 3632 N N . ILE A 1 445 ? -20.989 15.035 31.831 1.00 84.56 445 ILE A N 1
ATOM 3633 C CA . ILE A 1 445 ? -20.266 14.784 30.577 1.00 84.56 445 ILE A CA 1
ATOM 3634 C C . ILE A 1 445 ? -19.389 15.990 30.219 1.00 84.56 445 ILE A C 1
ATOM 3636 O O . ILE A 1 445 ? -18.214 15.823 29.914 1.00 84.56 445 ILE A O 1
ATOM 3640 N N . SER A 1 446 ? -19.920 17.208 30.340 1.00 82.44 446 SER A N 1
ATOM 3641 C CA . SER A 1 446 ? -19.185 18.446 30.046 1.00 82.44 446 SER A CA 1
ATOM 3642 C C . SER A 1 446 ? -18.020 18.688 31.005 1.00 82.44 446 SER A C 1
ATOM 3644 O O . SER A 1 446 ? -17.063 19.342 30.624 1.00 82.44 446 SER A O 1
ATOM 3646 N N . SER A 1 447 ? -18.074 18.170 32.237 1.00 79.88 447 SER A N 1
ATOM 3647 C CA . SER A 1 447 ? -16.958 18.250 33.192 1.00 79.88 447 SER A CA 1
ATOM 3648 C C . SER A 1 447 ? -15.807 17.281 32.891 1.00 79.88 447 SER A C 1
ATOM 3650 O O . SER A 1 447 ? -14.749 17.384 33.510 1.00 79.88 447 SER A O 1
ATOM 3652 N N . LYS A 1 448 ? -16.024 16.330 31.973 1.00 73.44 448 LYS A N 1
ATOM 3653 C CA . LYS A 1 448 ? -15.054 15.305 31.564 1.00 73.44 448 LYS A CA 1
ATOM 3654 C C . LYS A 1 448 ? -14.464 15.539 30.165 1.00 73.44 448 LYS A C 1
ATOM 3656 O O . LYS A 1 448 ? -13.588 14.778 29.758 1.00 73.44 448 LYS A O 1
ATOM 3661 N N . VAL A 1 449 ? -14.941 16.568 29.461 1.00 59.06 449 VAL A N 1
ATOM 3662 C CA . VAL A 1 449 ? -14.378 17.123 28.215 1.00 59.06 449 VAL A CA 1
ATOM 3663 C C . VAL A 1 449 ? -13.479 18.295 28.570 1.00 59.06 449 VAL A C 1
ATOM 3665 O O . VAL A 1 449 ? -12.403 18.412 27.944 1.00 59.06 449 VAL A O 1
#

Solvent-accessible surface area (backbone atoms only — not comparable to full-atom values): 25219 Å² total; per-residue (Å²): 134,91,80,87,59,60,72,66,45,51,55,51,48,52,56,51,48,52,53,49,52,53,40,51,55,47,47,51,52,27,50,49,50,25,50,52,29,50,51,51,38,53,52,45,50,51,53,44,50,55,48,39,52,55,51,26,56,47,36,33,59,23,35,36,70,75,67,67,49,57,84,83,51,56,57,94,90,36,37,48,43,51,53,51,21,52,50,61,53,47,43,55,42,52,48,35,50,42,44,76,67,48,52,45,65,74,72,54,86,51,91,92,53,67,68,62,58,59,50,49,53,50,48,25,54,51,43,20,50,25,46,38,56,58,49,57,77,75,47,78,97,46,70,66,54,54,51,51,24,43,51,52,19,46,51,47,46,48,49,36,46,53,42,35,46,48,40,53,53,33,49,52,52,24,54,50,26,51,53,41,37,49,42,33,73,76,69,63,44,74,81,70,74,89,64,58,71,71,58,49,52,49,53,48,52,53,50,49,50,52,51,49,51,56,46,51,57,48,51,52,50,51,53,51,50,52,53,51,52,53,50,50,53,53,47,52,52,54,51,52,54,52,49,50,57,49,52,53,50,51,50,54,50,48,55,50,50,52,51,51,51,51,51,50,63,62,42,51,60,53,53,49,51,52,52,56,54,56,74,71,40,95,82,46,64,84,67,44,59,63,44,56,53,53,61,68,64,62,69,69,82,74,75,81,81,77,77,79,82,82,73,93,67,92,72,69,82,85,61,88,78,60,79,80,79,81,92,74,91,68,102,80,69,86,75,66,68,95,79,63,50,76,68,53,53,51,41,51,56,26,32,56,75,70,67,56,82,84,56,51,58,38,64,46,50,76,49,92,75,40,29,31,23,46,31,38,34,34,75,98,59,39,35,35,38,38,38,46,36,78,74,36,88,37,55,102,52,76,84,50,76,65,47,50,49,52,50,52,50,49,47,49,43,36,42,74,75,69,63,24,49,69,44,80,43,47,51,68,55,47,74,73,41,27,60,60,52,34,48,52,54,46,56,54,48,61,73,68,109